Protein 2N2S (pdb70)

Organism: NCBI:txid1156992

Nearest PDB structures (foldseek):
  2n2s-assembly1_A  TM=9.057E-01  e=8.015E-04  Euplotes petzi
  2n2s-assembly1_A  TM=9.224E-01  e=5.323E-04  Euplotes petzi
  2n2s-assembly1_A  TM=9.397E-01  e=3.648E-04  Euplotes petzi
  2n2s-assembly1_A  TM=9.374E-01  e=8.082E-04  Euplotes petzi
  2n2s-assembly1_A  TM=9.037E-01  e=4.578E-04  Euplotes petzi

Sequence (32 aa):
SCGSECAPEPDCWGCCLVQCAPSICAGWCGGSSCGSECAPEPDCWGCCLVQCAPSICAGWCGGSSCGSECAPEPDCWGCCLVQCAPSICAGWCGGSSCGSECAPEPDCWGCCLVQCAPSICAGWCGGSSCGSECAPEPDCWGCCLVQCAPSICAGWCGGSSCGSECAPEPDCWGCCLVQCAPSICAGWCGGSSCGSECAPEPDCWGCCLVQCAPSICAGWCGGSSCGSECAPEPDCWGCCLVQCAPSICAGWCGGSSCGSECAPEPDCWGCCLVQCAPSICAGWCGGSSCGSECAPEPDCWGCCLVQCAPSICAGWCGGSSCGSECAPEPDCWGCCLVQCAPSICAGWCGGSSCGSECAPEPDCWGCCLVQCAPSICAGWCGGSSCGSECAPEPDCWGCCLVQCAPSICAGWCGGSSCGSECAPEPDCWGCCLVQCAPSICAGWCGGSSCGSECAPEPDCWGCCLVQCAPSICAGWCGGSSCGSECAPEPDCWGCCLVQCAPSICAGWCGGSSCGSECAPEPDCWGCCLVQCAPSICAGWCGGSSCGSECAPEPDCWGCCLVQCAPSICAGWCGGSSCGSECAPEPDCWGCCLVQCAPSICAGWCGGSSCGSECAPEPDCWGCCLVQCAPSICAGWCGGS

Secondary structure (DSSP, 8-state):
---STT-SSTTTHHHHTTTS-HHHHHHHHT--

Radius of gyration: 7.61 Å; Cα contacts (8 Å, |Δi|>4): 38; chains: 1; bounding box: 14×16×17 Å

Foldseek 3Di:
DDDQPLQPDLQSCVVAVVPHDVVVSCVRNPVD

Structure (mmCIF, N/CA/C/O backbone):
data_2N2S
#
_entry.id   2N2S
#
loop_
_atom_site.group_PDB
_atom_site.id
_atom_site.type_symbol
_atom_site.label_atom_id
_atom_site.label_alt_id
_atom_site.label_comp_id
_atom_site.label_asym_id
_atom_site.label_entity_id
_atom_site.label_seq_id
_atom_site.pdbx_PDB_ins_code
_atom_site.Cartn_x
_atom_site.Cartn_y
_atom_site.Cartn_z
_atom_site.occupancy
_atom_site.B_iso_or_equiv
_atom_site.auth_seq_id
_atom_site.auth_comp_id
_atom_site.auth_asym_id
_atom_site.auth_atom_id
_atom_site.pdbx_PDB_model_num
ATOM 1 N N . SER A 1 1 ? -3.689 -3.981 6.672 1.00 11.35 1 SER A N 1
ATOM 2 C CA . SER A 1 1 ? -4.978 -3.334 6.946 1.00 74.02 1 SER A CA 1
ATOM 3 C C . SER A 1 1 ? -4.852 -1.827 6.692 1.00 52.25 1 SER A C 1
ATOM 4 O O . SER A 1 1 ? -4.442 -1.068 7.582 1.00 44.33 1 SER A O 1
ATOM 14 N N . CYS A 1 2 ? -5.149 -1.412 5.448 1.00 10.13 2 CYS A N 1
ATOM 15 C CA . CYS A 1 2 ? -5.085 -0.008 5.023 1.00 13.24 2 CYS A CA 1
ATOM 16 C C . CYS A 1 2 ? -6.156 0.269 3.957 1.00 62.01 2 CYS A C 1
ATOM 17 O O . CYS A 1 2 ? -6.772 -0.663 3.417 1.00 34.35 2 CYS A O 1
ATOM 24 N N . GLY A 1 3 ? -6.325 1.560 3.638 1.00 3.24 3 GLY A N 1
ATOM 25 C CA . GLY A 1 3 ? -7.428 2.042 2.811 1.00 5.31 3 GLY A CA 1
ATOM 26 C C . GLY A 1 3 ? -7.269 1.787 1.322 1.00 3.50 3 GLY A C 1
ATOM 27 O O . GLY A 1 3 ? -8.196 2.083 0.570 1.00 74.12 3 GLY A O 1
ATOM 31 N N . SER A 1 4 ? -6.082 1.280 0.896 1.00 61.42 4 SER A N 1
ATOM 32 C CA . SER A 1 4 ? -5.740 1.024 -0.522 1.00 14.22 4 SER A CA 1
ATOM 33 C C . SER A 1 4 ? -5.642 2.346 -1.310 1.00 71.12 4 SER A C 1
ATOM 34 O O . SER A 1 4 ? -5.560 2.350 -2.546 1.00 13.03 4 SER A O 1
ATOM 42 N N . GLU A 1 5 ? -5.591 3.464 -0.560 1.00 45.52 5 GLU A N 1
ATOM 43 C CA . GLU A 1 5 ? -5.662 4.826 -1.103 1.00 32.14 5 GLU A CA 1
ATOM 44 C C . GLU A 1 5 ? -4.244 5.376 -1.332 1.00 34.22 5 GLU A C 1
ATOM 45 O O . GLU A 1 5 ? -4.045 6.259 -2.165 1.00 22.21 5 GLU A O 1
ATOM 57 N N . CYS A 1 6 ? -3.255 4.840 -0.586 1.00 14.00 6 CYS A N 1
ATOM 58 C CA . CYS A 1 6 ? -1.829 5.101 -0.809 1.00 4.23 6 CYS A CA 1
ATOM 59 C C . CYS A 1 6 ? -1.191 3.966 -1.635 1.00 21.42 6 CYS A C 1
ATOM 60 O O . CYS A 1 6 ? -0.067 3.536 -1.378 1.00 21.13 6 CYS A O 1
ATOM 67 N N . ALA A 1 7 ? -1.959 3.500 -2.625 1.00 2.33 7 ALA A N 1
ATOM 68 C CA . ALA A 1 7 ? -1.498 2.597 -3.693 1.00 52.33 7 ALA A CA 1
ATOM 69 C C . ALA A 1 7 ? -1.150 3.293 -5.068 1.00 71.11 7 ALA A C 1
ATOM 70 O O . ALA A 1 7 ? -0.465 2.642 -5.863 1.00 41.42 7 ALA A O 1
ATOM 77 N N . PRO A 1 8 ? -1.564 4.595 -5.398 1.00 50.22 8 PRO A N 1
ATOM 78 C CA . PRO A 1 8 ? -1.495 5.133 -6.794 1.00 31.22 8 PRO A CA 1
ATOM 79 C C . PRO A 1 8 ? -0.065 5.361 -7.274 1.00 5.03 8 PRO A C 1
ATOM 80 O O . PRO A 1 8 ? 0.256 5.127 -8.443 1.00 35.24 8 PRO A O 1
ATOM 91 N N . GLU A 1 9 ? 0.756 5.845 -6.344 1.00 52.02 9 GLU A N 1
ATOM 92 C CA . GLU A 1 9 ? 2.058 6.403 -6.629 1.00 2.32 9 GLU A CA 1
ATOM 93 C C . GLU A 1 9 ? 3.052 5.342 -7.131 1.00 73.42 9 GLU A C 1
ATOM 94 O O . GLU A 1 9 ? 2.933 4.163 -6.762 1.00 65.24 9 GLU A O 1
ATOM 106 N N . PRO A 1 10 ? 4.053 5.749 -7.986 1.00 54.44 10 PRO A N 1
ATOM 107 C CA . PRO A 1 10 ? 5.199 4.883 -8.336 1.00 21.43 10 PRO A CA 1
ATOM 108 C C . PRO A 1 10 ? 6.015 4.522 -7.076 1.00 40.21 10 PRO A C 1
ATOM 109 O O . PRO A 1 10 ? 6.636 3.457 -6.998 1.00 22.12 10 PRO A O 1
ATOM 120 N N . ASP A 1 11 ? 5.998 5.442 -6.096 1.00 12.21 11 ASP A N 1
ATOM 121 C CA . ASP A 1 11 ? 6.523 5.223 -4.748 1.00 43.22 11 ASP A CA 1
ATOM 122 C C . ASP A 1 11 ? 5.357 5.399 -3.754 1.00 43.12 11 ASP A C 1
ATOM 123 O O . ASP A 1 11 ? 5.160 6.473 -3.167 1.00 74.41 11 ASP A O 1
ATOM 132 N N . CYS A 1 12 ? 4.521 4.348 -3.665 1.00 21.40 12 CYS A N 1
ATOM 133 C CA . CYS A 1 12 ? 3.395 4.264 -2.708 1.00 31.54 12 CYS A CA 1
ATOM 134 C C . CYS A 1 12 ? 3.899 4.350 -1.256 1.00 42.30 12 CYS A C 1
ATOM 135 O O . CYS A 1 12 ? 3.156 4.771 -0.364 1.00 1.01 12 CYS A O 1
ATOM 142 N N . TRP A 1 13 ? 5.172 3.903 -1.049 1.00 62.22 13 TRP A N 1
ATOM 143 C CA . TRP A 1 13 ? 5.917 4.005 0.215 1.00 42.51 13 TRP A CA 1
ATOM 144 C C . TRP A 1 13 ? 5.786 5.411 0.840 1.00 63.21 13 TRP A C 1
ATOM 145 O O . TRP A 1 13 ? 5.616 5.559 2.054 1.00 11.24 13 TRP A O 1
ATOM 166 N N . GLY A 1 14 ? 5.797 6.423 -0.044 1.00 41.34 14 GLY A N 1
ATOM 167 C CA . GLY A 1 14 ? 5.764 7.845 0.343 1.00 64.11 14 GLY A CA 1
ATOM 168 C C . GLY A 1 14 ? 4.345 8.367 0.527 1.00 74.50 14 GLY A C 1
ATOM 169 O O . GLY A 1 14 ? 4.005 9.464 0.077 1.00 25.52 14 GLY A O 1
ATOM 173 N N . CYS A 1 15 ? 3.530 7.550 1.196 1.00 51.42 15 CYS A N 1
ATOM 174 C CA . CYS A 1 15 ? 2.112 7.798 1.441 1.00 61.24 15 CYS A CA 1
ATOM 175 C C . CYS A 1 15 ? 1.626 6.805 2.494 1.00 22.24 15 CYS A C 1
ATOM 176 O O . CYS A 1 15 ? 0.928 7.145 3.438 1.00 34.13 15 CYS A O 1
ATOM 183 N N . CYS A 1 16 ? 2.023 5.553 2.272 1.00 24.21 16 CYS A N 1
ATOM 184 C CA . CYS A 1 16 ? 1.591 4.381 3.035 1.00 35.13 16 CYS A CA 1
ATOM 185 C C . CYS A 1 16 ? 2.340 4.254 4.368 1.00 71.21 16 CYS A C 1
ATOM 186 O O . CYS A 1 16 ? 1.722 4.004 5.394 1.00 51.22 16 CYS A O 1
ATOM 193 N N . LEU A 1 17 ? 3.661 4.485 4.345 1.00 44.41 17 LEU A N 1
ATOM 194 C CA . LEU A 1 17 ? 4.545 4.311 5.540 1.00 35.40 17 LEU A CA 1
ATOM 195 C C . LEU A 1 17 ? 4.225 5.253 6.736 1.00 24.44 17 LEU A C 1
ATOM 196 O O . LEU A 1 17 ? 4.774 5.049 7.825 1.00 61.41 17 LEU A O 1
ATOM 212 N N . VAL A 1 18 ? 3.347 6.261 6.555 1.00 30.10 18 VAL A N 1
ATOM 213 C CA . VAL A 1 18 ? 2.961 7.188 7.660 1.00 64.33 18 VAL A CA 1
ATOM 214 C C . VAL A 1 18 ? 1.841 6.563 8.531 1.00 53.32 18 VAL A C 1
ATOM 215 O O . VAL A 1 18 ? 1.655 6.926 9.698 1.00 63.40 18 VAL A O 1
ATOM 228 N N . GLN A 1 19 ? 1.141 5.573 7.960 1.00 51.45 19 GLN A N 1
ATOM 229 C CA . GLN A 1 19 ? -0.101 5.005 8.525 1.00 43.04 19 GLN A CA 1
ATOM 230 C C . GLN A 1 19 ? -0.139 3.467 8.386 1.00 32.12 19 GLN A C 1
ATOM 231 O O . GLN A 1 19 ? -1.090 2.826 8.836 1.00 43.14 19 GLN A O 1
ATOM 245 N N . CYS A 1 20 ? 0.904 2.888 7.764 1.00 4.22 20 CYS A N 1
ATOM 246 C CA . CYS A 1 20 ? 0.987 1.444 7.484 1.00 31.34 20 CYS A CA 1
ATOM 247 C C . CYS A 1 20 ? 2.443 0.966 7.578 1.00 11.01 20 CYS A C 1
ATOM 248 O O . CYS A 1 20 ? 3.378 1.776 7.577 1.00 43.23 20 CYS A O 1
ATOM 255 N N . ALA A 1 21 ? 2.606 -0.363 7.612 1.00 24.01 21 ALA A N 1
ATOM 256 C CA . ALA A 1 21 ? 3.921 -1.030 7.687 1.00 13.53 21 ALA A CA 1
ATOM 257 C C . ALA A 1 21 ? 4.495 -1.257 6.265 1.00 50.02 21 ALA A C 1
ATOM 258 O O . ALA A 1 21 ? 3.723 -1.278 5.295 1.00 41.53 21 ALA A O 1
ATOM 265 N N . PRO A 1 22 ? 5.861 -1.381 6.109 1.00 74.03 22 PRO A N 1
ATOM 266 C CA . PRO A 1 22 ? 6.511 -1.845 4.852 1.00 22.14 22 PRO A CA 1
ATOM 267 C C . PRO A 1 22 ? 5.861 -3.088 4.213 1.00 2.31 22 PRO A C 1
ATOM 268 O O . PRO A 1 22 ? 5.904 -3.221 3.003 1.00 5.23 22 PRO A O 1
ATOM 279 N N . SER A 1 23 ? 5.278 -3.987 5.033 1.00 73.01 23 SER A N 1
ATOM 280 C CA . SER A 1 23 ? 4.534 -5.172 4.538 1.00 34.23 23 SER A CA 1
ATOM 281 C C . SER A 1 23 ? 3.351 -4.761 3.632 1.00 30.43 23 SER A C 1
ATOM 282 O O . SER A 1 23 ? 3.109 -5.382 2.585 1.00 61.53 23 SER A O 1
ATOM 290 N N . ILE A 1 24 ? 2.641 -3.692 4.048 1.00 2.44 24 ILE A N 1
ATOM 291 C CA . ILE A 1 24 ? 1.464 -3.172 3.338 1.00 25.12 24 ILE A CA 1
ATOM 292 C C . ILE A 1 24 ? 1.897 -2.454 2.049 1.00 62.03 24 ILE A C 1
ATOM 293 O O . ILE A 1 24 ? 1.389 -2.741 0.962 1.00 14.12 24 ILE A O 1
ATOM 309 N N . CYS A 1 25 ? 2.858 -1.526 2.209 1.00 5.11 25 CYS A N 1
ATOM 310 C CA . CYS A 1 25 ? 3.347 -0.653 1.126 1.00 34.34 25 CYS A CA 1
ATOM 311 C C . CYS A 1 25 ? 4.058 -1.466 0.029 1.00 14.52 25 CYS A C 1
ATOM 312 O O . CYS A 1 25 ? 4.016 -1.102 -1.146 1.00 5.14 25 CYS A O 1
ATOM 319 N N . ALA A 1 26 ? 4.708 -2.575 0.444 1.00 55.14 26 ALA A N 1
ATOM 320 C CA . ALA A 1 26 ? 5.322 -3.552 -0.480 1.00 51.31 26 ALA A CA 1
ATOM 321 C C . ALA A 1 26 ? 4.275 -4.176 -1.419 1.00 1.24 26 ALA A C 1
ATOM 322 O O . ALA A 1 26 ? 4.600 -4.558 -2.541 1.00 31.23 26 ALA A O 1
ATOM 329 N N . GLY A 1 27 ? 3.017 -4.251 -0.938 1.00 53.35 27 GLY A N 1
ATOM 330 C CA . GLY A 1 27 ? 1.925 -4.877 -1.679 1.00 4.04 27 GLY A CA 1
ATOM 331 C C . GLY A 1 27 ? 1.252 -3.910 -2.640 1.00 22.34 27 GLY A C 1
ATOM 332 O O . GLY A 1 27 ? 0.632 -4.335 -3.623 1.00 32.23 27 GLY A O 1
ATOM 336 N N . TRP A 1 28 ? 1.387 -2.603 -2.363 1.00 23.04 28 TRP A N 1
ATOM 337 C CA . TRP A 1 28 ? 0.747 -1.539 -3.157 1.00 61.34 28 TRP A CA 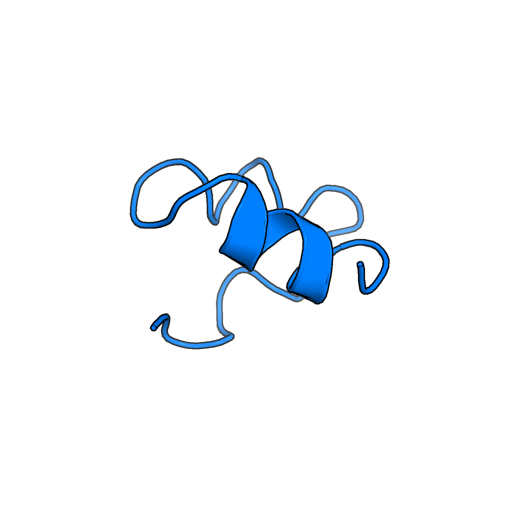1
ATOM 338 C C . TRP A 1 28 ? 1.672 -1.003 -4.257 1.00 62.15 28 TRP A C 1
ATOM 339 O O . TRP A 1 28 ? 1.202 -0.674 -5.354 1.00 5.21 28 TRP A O 1
ATOM 360 N N . CYS A 1 29 ? 2.978 -0.910 -3.959 1.00 3.21 29 CYS A N 1
ATOM 361 C CA . CYS A 1 29 ? 3.983 -0.477 -4.949 1.00 63.32 29 CYS A CA 1
ATOM 362 C C . CYS A 1 29 ? 4.204 -1.577 -6.014 1.00 20.20 29 CYS A C 1
ATOM 363 O O . CYS A 1 29 ? 3.729 -1.450 -7.150 1.00 31.14 29 CYS A O 1
ATOM 370 N N . GLY A 1 30 ? 4.889 -2.669 -5.629 1.00 72.14 30 GLY A N 1
ATOM 371 C CA . GLY A 1 30 ? 5.200 -3.765 -6.559 1.00 14.42 30 GLY A CA 1
ATOM 372 C C . GLY A 1 30 ? 4.202 -4.908 -6.466 1.00 61.44 30 GLY A C 1
ATOM 373 O O . GLY A 1 30 ? 3.622 -5.334 -7.475 1.00 35.30 30 GLY A O 1
ATOM 377 N N . GLY A 1 31 ? 4.001 -5.394 -5.233 1.00 51.14 31 GLY A N 1
ATOM 378 C CA . GLY A 1 31 ? 3.128 -6.535 -4.947 1.00 74.43 31 GLY A CA 1
ATOM 379 C C . GLY A 1 31 ? 3.935 -7.696 -4.396 1.00 13.11 31 GLY A C 1
ATOM 380 O O . GLY A 1 31 ? 4.168 -8.678 -5.107 1.00 10.42 31 GLY A O 1
ATOM 384 N N . SER A 1 32 ? 4.377 -7.551 -3.124 1.00 25.32 32 SER A N 1
ATOM 385 C CA . SER A 1 32 ? 5.250 -8.520 -2.430 1.00 33.54 32 SER A CA 1
ATOM 386 C C . SER A 1 32 ? 6.642 -8.568 -3.125 1.00 4.11 32 SER A C 1
ATOM 387 O O . SER A 1 32 ? 7.425 -7.619 -2.941 1.00 40.21 32 SER A O 1
ATOM 396 N N . SER A 1 1 ? -6.153 -2.819 8.873 1.00 2.00 1 SER A N 2
ATOM 397 C CA . SER A 1 1 ? -5.415 -2.778 7.592 1.00 34.22 1 SER A CA 2
ATOM 398 C C . SER A 1 1 ? -4.960 -1.338 7.282 1.00 23.41 1 SER A C 2
ATOM 399 O O . SER A 1 1 ? -5.118 -0.432 8.116 1.00 0.21 1 SER A O 2
ATOM 409 N N . CYS A 1 2 ? -4.363 -1.136 6.093 1.00 1.22 2 CYS A N 2
ATOM 410 C CA . CYS A 1 2 ? -4.039 0.212 5.586 1.00 55.22 2 CYS A CA 2
ATOM 411 C C . CYS A 1 2 ? -5.303 0.848 4.985 1.00 65.15 2 CYS A C 2
ATOM 412 O O . CYS A 1 2 ? -6.358 0.193 4.898 1.00 12.41 2 CYS A O 2
ATOM 419 N N . GLY A 1 3 ? -5.181 2.110 4.541 1.00 24.21 3 GLY A N 2
ATOM 420 C CA . GLY A 1 3 ? -6.271 2.802 3.872 1.00 64.35 3 GLY A CA 2
ATOM 421 C C . GLY A 1 3 ? -6.517 2.237 2.486 1.00 33.20 3 GLY A C 2
ATOM 422 O O . GLY A 1 3 ? -7.616 2.388 1.940 1.00 23.42 3 GLY A O 2
ATOM 426 N N . SER A 1 4 ? -5.443 1.625 1.897 1.00 20.32 4 SER A N 2
ATOM 427 C CA . SER A 1 4 ? -5.470 0.981 0.563 1.00 15.21 4 SER A CA 2
ATOM 428 C C . SER A 1 4 ? -5.693 2.006 -0.573 1.00 13.44 4 SER A C 2
ATOM 429 O O . SER A 1 4 ? -5.792 1.636 -1.751 1.00 1.54 4 SER A O 2
ATOM 437 N N . GLU A 1 5 ? -5.718 3.300 -0.203 1.00 45.15 5 GLU A N 2
ATOM 438 C CA . GLU A 1 5 ? -5.922 4.421 -1.137 1.00 72.23 5 GLU A CA 2
ATOM 439 C C . GLU A 1 5 ? -4.559 5.088 -1.417 1.00 13.00 5 GLU A C 2
ATOM 440 O O . GLU A 1 5 ? -4.402 5.852 -2.372 1.00 2.00 5 GLU A O 2
ATOM 452 N N . CYS A 1 6 ? -3.574 4.773 -0.552 1.00 43.25 6 CYS A N 2
ATOM 453 C CA . CYS A 1 6 ? -2.169 5.117 -0.738 1.00 43.12 6 CYS A CA 2
ATOM 454 C C . CYS A 1 6 ? -1.412 3.970 -1.431 1.00 64.53 6 CYS A C 2
ATOM 455 O O . CYS A 1 6 ? -0.294 3.601 -1.043 1.00 14.25 6 CYS A O 2
ATOM 462 N N . ALA A 1 7 ? -2.050 3.427 -2.470 1.00 13.52 7 ALA A N 2
ATOM 463 C CA . ALA A 1 7 ? -1.465 2.415 -3.366 1.00 21.31 7 ALA A CA 2
ATOM 464 C C . ALA A 1 7 ? -1.304 2.839 -4.880 1.00 11.10 7 ALA A C 2
ATOM 465 O O . ALA A 1 7 ? -0.907 1.961 -5.661 1.00 20.43 7 ALA A O 2
ATOM 472 N N . PRO A 1 8 ? -1.585 4.133 -5.359 1.00 0.11 8 PRO A N 2
ATOM 473 C CA . PRO A 1 8 ? -1.554 4.461 -6.822 1.00 65.43 8 PRO A CA 2
ATOM 474 C C . PRO A 1 8 ? -0.192 4.199 -7.460 1.00 40.12 8 PRO A C 2
ATOM 475 O O . PRO A 1 8 ? -0.073 3.473 -8.452 1.00 31.33 8 PRO A O 2
ATOM 486 N N . GLU A 1 9 ? 0.830 4.805 -6.848 1.00 75.24 9 GLU A N 2
ATOM 487 C CA . GLU A 1 9 ? 2.171 4.841 -7.379 1.00 20.30 9 GLU A CA 2
ATOM 488 C C . GLU A 1 9 ? 2.963 3.581 -6.990 1.00 23.14 9 GLU A C 2
ATOM 489 O O . GLU A 1 9 ? 2.658 2.945 -5.973 1.00 43.52 9 GLU A O 2
ATOM 501 N N . PRO A 1 10 ? 4.017 3.212 -7.790 1.00 71.32 10 PRO A N 2
ATOM 502 C CA . PRO A 1 10 ? 5.050 2.225 -7.358 1.00 52.13 10 PRO A CA 2
ATOM 503 C C . PRO A 1 10 ? 5.908 2.774 -6.191 1.00 54.12 10 PRO A C 2
ATOM 504 O O . PRO A 1 10 ? 6.645 2.032 -5.533 1.00 41.11 10 PRO A O 2
ATOM 515 N N . ASP A 1 11 ? 5.814 4.099 -5.977 1.00 55.14 11 ASP A N 2
ATOM 516 C CA . ASP A 1 11 ? 6.377 4.806 -4.819 1.00 52.44 11 ASP A CA 2
ATOM 517 C C . ASP A 1 11 ? 5.207 5.238 -3.894 1.00 72.53 11 ASP A C 2
ATOM 518 O O . ASP A 1 11 ? 4.995 6.417 -3.580 1.00 32.35 11 ASP A O 2
ATOM 527 N N . CYS A 1 12 ? 4.423 4.229 -3.491 1.00 60.44 12 CYS A N 2
ATOM 528 C CA . CYS A 1 12 ? 3.303 4.367 -2.532 1.00 65.34 12 CYS A CA 2
ATOM 529 C C . CYS A 1 12 ? 3.800 4.704 -1.116 1.00 62.32 12 CYS A C 2
ATOM 530 O O . CYS A 1 12 ? 3.011 5.126 -0.262 1.00 72.14 12 CYS A O 2
ATOM 537 N N . TRP A 1 13 ? 5.116 4.483 -0.894 1.00 60.44 13 TRP A N 2
ATOM 538 C CA . TRP A 1 13 ? 5.833 4.739 0.357 1.00 73.12 13 TRP A CA 2
ATOM 539 C C . TRP A 1 13 ? 5.523 6.132 0.938 1.00 51.41 13 TRP A C 2
ATOM 540 O O . TRP A 1 13 ? 5.374 6.303 2.149 1.00 32.52 13 TRP A O 2
ATOM 561 N N . GLY A 1 14 ? 5.362 7.103 0.030 1.00 2.23 14 GLY A N 2
ATOM 562 C CA . GLY A 1 14 ? 5.153 8.511 0.397 1.00 65.21 14 GLY A CA 2
ATOM 563 C C . GLY A 1 14 ? 3.680 8.866 0.562 1.00 42.11 14 GLY A C 2
ATOM 564 O O . GLY A 1 14 ? 3.259 9.984 0.237 1.00 0.01 14 GLY A O 2
ATOM 568 N N . CYS A 1 15 ? 2.900 7.903 1.077 1.00 2.42 15 CYS A N 2
ATOM 569 C CA . CYS A 1 15 ? 1.462 8.055 1.334 1.00 21.30 15 CYS A CA 2
ATOM 570 C C . CYS A 1 15 ? 1.047 7.076 2.443 1.00 3.04 15 CYS A C 2
ATOM 571 O O . CYS A 1 15 ? 0.321 7.410 3.381 1.00 32.30 15 CYS A O 2
ATOM 578 N N . CYS A 1 16 ? 1.522 5.846 2.265 1.00 1.20 16 CYS A N 2
ATOM 579 C CA . CYS A 1 16 ? 1.148 4.673 3.056 1.00 25.22 16 CYS A CA 2
ATOM 580 C C . CYS A 1 16 ? 1.907 4.626 4.388 1.00 73.44 16 CYS A C 2
ATOM 581 O O . CYS A 1 16 ? 1.293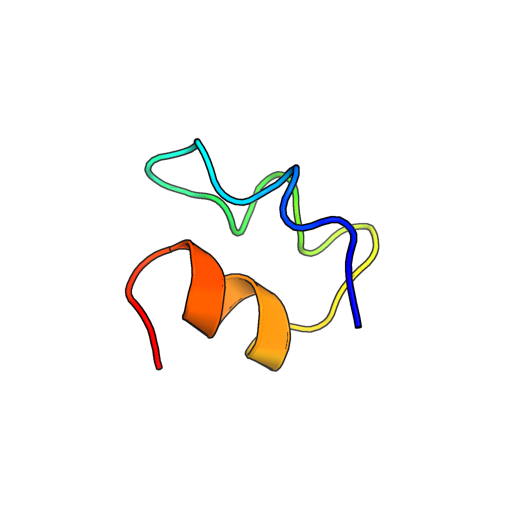 4.419 5.424 1.00 41.04 16 CYS A O 2
ATOM 588 N N . LEU A 1 17 ? 3.226 4.897 4.359 1.00 44.12 17 LEU A N 2
ATOM 589 C CA . LEU A 1 17 ? 4.120 4.718 5.550 1.00 13.42 17 LEU A CA 2
ATOM 590 C C . LEU A 1 17 ? 3.766 5.611 6.764 1.00 1.35 17 LEU A C 2
ATOM 591 O O . LEU A 1 17 ? 4.191 5.310 7.887 1.00 14.44 17 LEU A O 2
ATOM 607 N N . VAL A 1 18 ? 2.994 6.691 6.546 1.00 71.44 18 VAL A N 2
ATOM 608 C CA . VAL A 1 18 ? 2.655 7.670 7.615 1.00 61.12 18 VAL A CA 2
ATOM 609 C C . VAL A 1 18 ? 1.734 7.042 8.695 1.00 35.10 18 VAL A C 2
ATOM 610 O O . VAL A 1 18 ? 1.680 7.510 9.833 1.00 4.54 18 VAL A O 2
ATOM 623 N N . GLN A 1 19 ? 1.073 5.933 8.334 1.00 1.04 19 GLN A N 2
ATOM 624 C CA . GLN A 1 19 ? -0.021 5.331 9.117 1.00 53.43 19 GLN A CA 2
ATOM 625 C C . GLN A 1 19 ? 0.064 3.791 9.063 1.00 32.45 19 GLN A C 2
ATOM 626 O O . GLN A 1 19 ? -0.261 3.105 10.039 1.00 53.21 19 GLN A O 2
ATOM 640 N N . CYS A 1 20 ? 0.518 3.270 7.910 1.00 62.53 20 CYS A N 2
ATOM 641 C CA . CYS A 1 20 ? 0.694 1.828 7.654 1.00 12.04 20 CYS A CA 2
ATOM 642 C C . CYS A 1 20 ? 2.194 1.482 7.711 1.00 15.34 20 CYS A C 2
ATOM 643 O O . CYS A 1 20 ? 3.047 2.357 7.529 1.00 13.20 20 CYS A O 2
ATOM 650 N N . ALA A 1 21 ? 2.503 0.207 7.951 1.00 1.31 21 ALA A N 2
ATOM 651 C CA . ALA A 1 21 ? 3.892 -0.277 8.094 1.00 43.43 21 ALA A CA 2
ATOM 652 C C . ALA A 1 21 ? 4.527 -0.559 6.707 1.00 14.02 21 ALA A C 2
ATOM 653 O O . ALA A 1 21 ? 3.793 -0.709 5.731 1.00 2.34 21 ALA A O 2
ATOM 660 N N . PRO A 1 22 ? 5.904 -0.599 6.589 1.00 51.14 22 PRO A N 2
ATOM 661 C CA . PRO A 1 22 ? 6.606 -1.188 5.408 1.00 15.41 22 PRO A CA 2
ATOM 662 C C . PRO A 1 22 ? 6.086 -2.596 5.048 1.00 45.23 22 PRO A C 2
ATOM 663 O O . PRO A 1 22 ? 6.016 -2.949 3.875 1.00 0.32 22 PRO A O 2
ATOM 674 N N . SER A 1 23 ? 5.686 -3.359 6.090 1.00 73.55 23 SER A N 2
ATOM 675 C CA . SER A 1 23 ? 5.056 -4.690 5.966 1.00 24.25 23 SER A CA 2
ATOM 676 C C . SER A 1 23 ? 3.766 -4.656 5.102 1.00 0.53 23 SER A C 2
ATOM 677 O O . SER A 1 23 ? 3.342 -5.684 4.569 1.00 40.34 23 SER A O 2
ATOM 685 N N . ILE A 1 24 ? 3.140 -3.468 4.989 1.00 73.34 24 ILE A N 2
ATOM 686 C CA . ILE A 1 24 ? 1.922 -3.261 4.193 1.00 35.10 24 ILE A CA 2
ATOM 687 C C . ILE A 1 24 ? 2.265 -2.599 2.846 1.00 51.23 24 ILE A C 2
ATOM 688 O O . ILE A 1 24 ? 1.857 -3.081 1.782 1.00 44.13 24 ILE A O 2
ATOM 704 N N . CYS A 1 25 ? 3.016 -1.480 2.922 1.00 2.14 25 CYS A N 2
ATOM 705 C CA . CYS A 1 25 ? 3.323 -0.606 1.766 1.00 32.34 25 CYS A CA 2
ATOM 706 C C . CYS A 1 25 ? 4.184 -1.319 0.704 1.00 34.44 25 CYS A C 2
ATOM 707 O O . CYS A 1 25 ? 4.193 -0.916 -0.455 1.00 61.21 25 CYS A O 2
ATOM 714 N N . ALA A 1 26 ? 4.904 -2.379 1.124 1.00 21.12 26 ALA A N 2
ATOM 715 C CA . ALA A 1 26 ? 5.654 -3.269 0.216 1.00 41.14 26 ALA A CA 2
ATOM 716 C C . ALA A 1 26 ? 4.715 -3.952 -0.805 1.00 3.40 26 ALA A C 2
ATOM 717 O O . ALA A 1 26 ? 5.077 -4.126 -1.977 1.00 11.42 26 ALA A O 2
ATOM 724 N N . GLY A 1 27 ? 3.488 -4.281 -0.345 1.00 61.13 27 GLY A N 2
ATOM 725 C CA . GLY A 1 27 ? 2.496 -4.982 -1.165 1.00 5.03 27 GLY A CA 2
ATOM 726 C C . GLY A 1 27 ? 1.710 -4.041 -2.071 1.00 52.14 27 GLY A C 2
ATOM 727 O O . GLY A 1 27 ? 1.106 -4.483 -3.048 1.00 64.12 27 GLY A O 2
ATOM 731 N N . TRP A 1 28 ? 1.716 -2.736 -1.739 1.00 1.24 28 TRP A N 2
ATOM 732 C CA . TRP A 1 28 ? 1.034 -1.693 -2.542 1.00 2.02 28 TRP A CA 2
ATOM 733 C C . TRP A 1 28 ? 1.972 -1.131 -3.618 1.00 3.13 28 TRP A C 2
ATOM 734 O O . TRP A 1 28 ? 1.557 -0.871 -4.753 1.00 65.23 28 TRP A O 2
ATOM 755 N N . CYS A 1 29 ? 3.238 -0.939 -3.231 1.00 61.24 29 CYS A N 2
ATOM 756 C CA . CYS A 1 29 ? 4.286 -0.395 -4.108 1.00 53.43 29 CYS A CA 2
ATOM 757 C C . CYS A 1 29 ? 4.750 -1.437 -5.135 1.00 53.04 29 CYS A C 2
ATOM 758 O O . CYS A 1 29 ? 4.625 -1.228 -6.346 1.00 34.35 29 CYS A O 2
ATOM 765 N N . GLY A 1 30 ? 5.286 -2.568 -4.630 1.00 1.53 30 GLY A N 2
ATOM 766 C CA . GLY A 1 30 ? 5.905 -3.595 -5.476 1.00 14.03 30 GLY A CA 2
ATOM 767 C C . GLY A 1 30 ? 5.269 -4.961 -5.293 1.00 35.52 30 GLY A C 2
ATOM 768 O O . GLY A 1 30 ? 5.971 -5.974 -5.216 1.00 35.44 30 GLY A O 2
ATOM 772 N N . GLY A 1 31 ? 3.930 -4.986 -5.229 1.00 11.02 31 GLY A N 2
ATOM 773 C CA . GLY A 1 31 ? 3.172 -6.231 -5.036 1.00 71.13 31 GLY A CA 2
ATOM 774 C C . GLY A 1 31 ? 1.850 -6.221 -5.775 1.00 32.33 31 GLY A C 2
ATOM 775 O O . GLY A 1 31 ? 1.306 -5.150 -6.077 1.00 52.31 31 GLY A O 2
ATOM 779 N N . SER A 1 32 ? 1.335 -7.422 -6.065 1.00 62.25 32 SER A N 2
ATOM 780 C CA . SER A 1 32 ? 0.051 -7.605 -6.753 1.00 33.24 32 SER A CA 2
ATOM 781 C C . SER A 1 32 ? -1.099 -7.630 -5.716 1.00 3.41 32 SER A C 2
ATOM 782 O O . SER A 1 32 ? -1.891 -6.666 -5.666 1.00 33.34 32 SER A O 2
ATOM 791 N N . SER A 1 1 ? -4.905 -3.314 9.275 1.00 44.42 1 SER A N 3
ATOM 792 C CA . SER A 1 1 ? -4.796 -3.544 7.817 1.00 52.21 1 SER A CA 3
ATOM 793 C C . SER A 1 1 ? -5.477 -2.403 7.045 1.00 61.50 1 SER A C 3
ATOM 794 O O . SER A 1 1 ? -6.469 -1.833 7.518 1.00 22.13 1 SER A O 3
ATOM 804 N N . CYS A 1 2 ? -4.936 -2.078 5.855 1.00 64.23 2 CYS A N 3
ATOM 805 C CA . CYS A 1 2 ? -5.550 -1.109 4.932 1.00 21.54 2 CYS A CA 3
ATOM 806 C C . CYS A 1 2 ? -6.725 -1.769 4.172 1.00 41.05 2 CYS A C 3
ATOM 807 O O . CYS A 1 2 ? -7.077 -2.936 4.423 1.00 71.31 2 CYS A O 3
ATOM 814 N N . GLY A 1 3 ? -7.325 -1.011 3.250 1.00 1.44 3 GLY A N 3
ATOM 815 C CA . GLY A 1 3 ? -8.409 -1.501 2.402 1.00 62.53 3 GLY A CA 3
ATOM 816 C C . GLY A 1 3 ? -7.919 -1.935 1.028 1.00 74.22 3 GLY A C 3
ATOM 817 O O . GLY A 1 3 ? -8.045 -3.108 0.650 1.00 22.11 3 GLY A O 3
ATOM 821 N N . SER A 1 4 ? -7.265 -0.975 0.349 1.00 21.34 4 SER A N 3
ATOM 822 C CA . SER A 1 4 ? -7.050 -0.925 -1.127 1.00 72.14 4 SER A CA 3
ATOM 823 C C . SER A 1 4 ? -6.975 0.543 -1.566 1.00 63.32 4 SER A C 3
ATOM 824 O O . SER A 1 4 ? -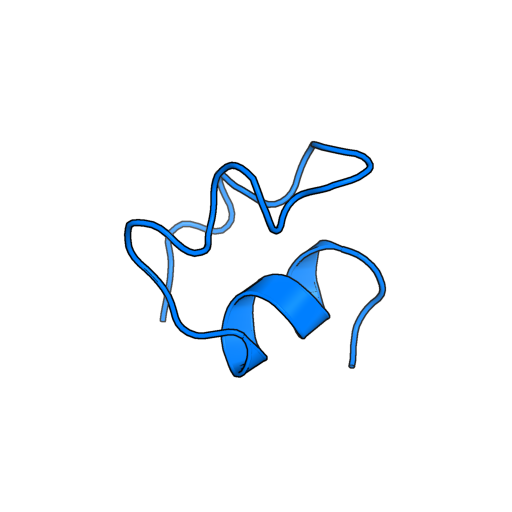6.674 0.849 -2.726 1.00 52.12 4 SER A O 3
ATOM 832 N N . GLU A 1 5 ? -7.254 1.447 -0.614 1.00 41.10 5 GLU A N 3
ATOM 833 C CA . GLU A 1 5 ? -7.289 2.898 -0.848 1.00 71.54 5 GLU A CA 3
ATOM 834 C C . GLU A 1 5 ? -5.865 3.456 -1.018 1.00 51.11 5 GLU A C 3
ATOM 835 O O . GLU A 1 5 ? -5.665 4.489 -1.662 1.00 63.30 5 GLU A O 3
ATOM 847 N N . CYS A 1 6 ? -4.889 2.748 -0.425 1.00 12.43 6 CYS A N 3
ATOM 848 C CA . CYS A 1 6 ? -3.466 3.016 -0.578 1.00 55.14 6 CYS A CA 3
ATOM 849 C C . CYS A 1 6 ? -2.860 2.034 -1.583 1.00 73.22 6 CYS A C 3
ATOM 850 O O . CYS A 1 6 ? -1.882 1.332 -1.308 1.00 42.24 6 CYS A O 3
ATOM 857 N N . ALA A 1 7 ? -3.498 2.001 -2.751 1.00 72.11 7 ALA A N 3
ATOM 858 C CA . ALA A 1 7 ? -2.999 1.327 -3.954 1.00 1.51 7 ALA A CA 3
ATOM 859 C C . ALA A 1 7 ? -3.093 2.179 -5.276 1.00 52.20 7 ALA A C 3
ATOM 860 O O . ALA A 1 7 ? -2.939 1.580 -6.344 1.00 12.14 7 ALA A O 3
ATOM 867 N N . PRO A 1 8 ? -3.314 3.569 -5.284 1.00 12.55 8 PRO A N 3
ATOM 868 C CA . PRO A 1 8 ? -3.344 4.350 -6.551 1.00 14.23 8 PRO A CA 3
ATOM 869 C C . PRO A 1 8 ? -2.004 4.294 -7.275 1.00 64.52 8 PRO A C 3
ATOM 870 O O . PRO A 1 8 ? -1.917 3.966 -8.462 1.00 34.42 8 PRO A O 3
ATOM 881 N N . GLU A 1 9 ? -0.966 4.613 -6.506 1.00 23.52 9 GLU A N 3
ATOM 882 C CA . GLU A 1 9 ? 0.377 4.782 -6.993 1.00 44.35 9 GLU A CA 3
ATOM 883 C C . GLU A 1 9 ? 1.104 3.427 -7.073 1.00 13.53 9 GLU A C 3
ATOM 884 O O . GLU A 1 9 ? 0.700 2.465 -6.393 1.00 72.44 9 GLU A O 3
ATOM 896 N N . PRO A 1 10 ? 2.200 3.338 -7.891 1.00 73.32 10 PRO A N 3
ATOM 897 C CA . PRO A 1 10 ? 3.181 2.227 -7.792 1.00 75.40 10 PRO A CA 3
ATOM 898 C C . PRO A 1 10 ? 4.010 2.341 -6.490 1.00 24.52 10 PRO A C 3
ATOM 899 O O . PRO A 1 10 ? 4.536 1.352 -5.974 1.00 21.40 10 PRO A O 3
ATOM 910 N N . ASP A 1 11 ? 4.088 3.579 -5.975 1.00 34.12 11 ASP A N 3
ATOM 911 C CA . ASP A 1 11 ? 4.820 3.937 -4.758 1.00 10.12 11 ASP A CA 3
ATOM 912 C C . ASP A 1 11 ? 3.813 4.158 -3.608 1.00 31.11 11 ASP A C 3
ATOM 913 O O . ASP A 1 11 ? 3.881 5.143 -2.859 1.00 2.31 11 ASP A O 3
ATOM 922 N N . CYS A 1 12 ? 2.901 3.183 -3.460 1.00 14.01 12 CYS A N 3
ATOM 923 C CA . CYS A 1 12 ? 1.813 3.184 -2.452 1.00 1.42 12 CYS A CA 3
ATOM 924 C C . CYS A 1 12 ? 2.314 3.216 -0.996 1.00 64.44 12 CYS A C 3
ATOM 925 O O . CYS A 1 12 ? 1.513 3.440 -0.081 1.00 33.53 12 CYS A O 3
ATOM 932 N N . TRP A 1 13 ? 3.621 2.935 -0.803 1.00 51.43 13 TRP A N 3
ATOM 933 C CA . TRP A 1 13 ? 4.298 2.894 0.496 1.00 25.14 13 TRP A CA 3
ATOM 934 C C . TRP A 1 13 ? 3.964 4.125 1.371 1.00 14.05 13 TRP A C 3
ATOM 935 O O . TRP A 1 13 ? 3.696 4.005 2.567 1.00 1.41 13 TRP A O 3
ATOM 956 N N . GLY A 1 14 ? 3.920 5.285 0.716 1.00 50.43 14 GLY A N 3
ATOM 957 C CA . GLY A 1 14 ? 3.746 6.577 1.404 1.00 21.34 14 GLY A CA 3
ATOM 958 C C . GLY A 1 14 ? 2.340 6.755 1.982 1.00 21.41 14 GLY A C 3
ATOM 959 O O . GLY A 1 14 ? 2.138 7.493 2.953 1.00 41.14 14 GLY A O 3
ATOM 963 N N . CYS A 1 15 ? 1.377 6.051 1.375 1.00 72.43 15 CYS A N 3
ATOM 964 C CA . CYS A 1 15 ? -0.042 6.087 1.769 1.00 42.23 15 CYS A CA 3
ATOM 965 C C . CYS A 1 15 ? -0.309 5.067 2.873 1.00 54.12 15 CYS A C 3
ATOM 966 O O . CYS A 1 15 ? -1.001 5.330 3.849 1.00 34.21 15 CYS A O 3
ATOM 973 N N . CYS A 1 16 ? 0.233 3.881 2.642 1.00 12.40 16 CYS A N 3
ATOM 974 C CA . CYS A 1 16 ? -0.039 2.679 3.424 1.00 21.32 16 CYS A CA 3
ATOM 975 C C . CYS A 1 16 ? 0.699 2.673 4.774 1.00 5.43 16 CYS A C 3
ATOM 976 O O . CYS A 1 16 ? 0.062 2.546 5.810 1.00 33.03 16 CYS A O 3
ATOM 983 N N . LEU A 1 17 ? 2.029 2.860 4.755 1.00 61.20 17 LEU A N 3
ATOM 984 C CA . LEU A 1 17 ? 2.893 2.787 5.976 1.00 54.42 17 LEU A CA 3
ATOM 985 C C . LEU A 1 17 ? 2.588 3.825 7.081 1.00 74.24 17 LEU A C 3
ATOM 986 O O . LEU A 1 17 ? 3.159 3.718 8.174 1.00 25.30 17 LEU A O 3
ATOM 1002 N N . VAL A 1 18 ? 1.707 4.807 6.834 1.00 24.35 18 VAL A N 3
ATOM 1003 C CA . VAL A 1 18 ? 1.350 5.801 7.882 1.00 11.41 18 VAL A CA 3
ATOM 1004 C C . VAL A 1 18 ? 0.372 5.174 8.910 1.00 33.34 18 VAL A C 3
ATOM 1005 O O . VAL A 1 18 ? 0.323 5.574 10.076 1.00 54.00 18 VAL A O 3
ATOM 1018 N N . GLN A 1 19 ? -0.342 4.138 8.465 1.00 64.12 19 GLN A N 3
ATOM 1019 C CA . GLN A 1 19 ? -1.476 3.537 9.193 1.00 62.32 19 GLN A CA 3
ATOM 1020 C C . GLN A 1 19 ? -1.357 1.994 9.244 1.00 53.21 19 GLN A C 3
ATOM 1021 O O . GLN A 1 19 ? -1.890 1.355 10.151 1.00 73.52 19 GLN A O 3
ATOM 1035 N N . CYS A 1 20 ? -0.626 1.417 8.275 1.00 53.33 20 CYS A N 3
ATOM 1036 C CA . CYS A 1 20 ? -0.509 -0.044 8.073 1.00 72.13 20 CYS A CA 3
ATOM 1037 C C . CYS A 1 20 ? 0.970 -0.475 8.100 1.00 40.35 20 CYS A C 3
ATOM 1038 O O . CYS A 1 20 ? 1.876 0.363 8.184 1.00 41.24 20 CYS A O 3
ATOM 1045 N N . ALA A 1 21 ? 1.188 -1.796 8.023 1.00 42.00 21 ALA A N 3
ATOM 1046 C CA . ALA A 1 21 ? 2.526 -2.406 7.980 1.00 33.23 21 ALA A CA 3
ATOM 1047 C C . ALA A 1 21 ? 3.056 -2.445 6.529 1.00 54.23 21 ALA A C 3
ATOM 1048 O O . ALA A 1 21 ? 2.248 -2.425 5.584 1.00 42.31 21 ALA A O 3
ATOM 1055 N N . PRO A 1 22 ? 4.421 -2.527 6.323 1.00 2.51 22 PRO A N 3
ATOM 1056 C CA . PRO A 1 22 ? 5.031 -2.746 4.981 1.00 12.41 22 PRO A CA 3
ATOM 1057 C C . PRO A 1 22 ? 4.606 -4.086 4.343 1.00 63.20 22 PRO A C 3
ATOM 1058 O O . PRO A 1 22 ? 4.851 -4.301 3.162 1.00 61.20 22 PRO A O 3
ATOM 1069 N N . SER A 1 23 ? 3.984 -4.972 5.145 1.00 35.20 23 SER A N 3
ATOM 1070 C CA . SER A 1 23 ? 3.329 -6.194 4.650 1.00 50.44 23 SER A CA 3
ATOM 1071 C C . SER A 1 23 ? 2.162 -5.842 3.704 1.00 35.41 23 SER A C 3
ATOM 1072 O O . SER A 1 23 ? 2.014 -6.437 2.630 1.00 22.43 23 SER A O 3
ATOM 1080 N N . ILE A 1 24 ? 1.356 -4.841 4.116 1.00 30.43 24 ILE A N 3
ATOM 1081 C CA . ILE A 1 24 ? 0.221 -4.340 3.325 1.00 31.22 24 ILE A CA 3
ATOM 1082 C C . ILE A 1 24 ? 0.752 -3.589 2.094 1.00 74.14 24 ILE A C 3
ATOM 1083 O O . ILE A 1 24 ? 0.350 -3.854 0.953 1.00 13.53 24 ILE A O 3
ATOM 1099 N N . CYS A 1 25 ? 1.688 -2.669 2.370 1.00 22.14 25 CYS A N 3
ATOM 1100 C CA . CYS A 1 25 ? 2.265 -1.753 1.381 1.00 24.25 25 CYS A CA 3
ATOM 1101 C C . CYS A 1 25 ? 2.969 -2.510 0.249 1.00 32.12 25 CYS A C 3
ATOM 1102 O O . CYS A 1 25 ? 2.914 -2.094 -0.899 1.00 71.01 25 CYS A O 3
ATOM 1109 N N . ALA A 1 26 ? 3.616 -3.635 0.602 1.00 51.43 26 ALA A N 3
ATOM 1110 C CA . ALA A 1 26 ? 4.272 -4.526 -0.373 1.00 14.40 26 ALA A CA 3
ATOM 1111 C C . ALA A 1 26 ? 3.241 -5.131 -1.333 1.00 40.15 26 ALA A C 3
ATOM 1112 O O . ALA A 1 26 ? 3.490 -5.226 -2.530 1.00 42.35 26 ALA A O 3
ATOM 1119 N N . GLY A 1 27 ? 2.060 -5.466 -0.785 1.00 2.32 27 GLY A N 3
ATOM 1120 C CA . GLY A 1 27 ? 1.012 -6.155 -1.533 1.00 44.11 27 GLY A CA 3
ATOM 1121 C C . GLY A 1 27 ? 0.356 -5.285 -2.598 1.00 20.43 27 GLY A C 3
ATOM 1122 O O . GLY A 1 27 ? -0.054 -5.786 -3.649 1.00 54.02 27 GLY A O 3
ATOM 1126 N N . TRP A 1 28 ? 0.254 -3.978 -2.321 1.00 22.41 28 TRP A N 3
ATOM 1127 C CA . TRP A 1 28 ? -0.402 -3.018 -3.228 1.00 11.03 28 TRP A CA 3
ATOM 1128 C C . TRP A 1 28 ? 0.605 -2.371 -4.190 1.00 71.33 28 TRP A C 3
ATOM 1129 O O . TRP A 1 28 ? 0.285 -2.133 -5.363 1.00 51.22 28 TRP A O 3
ATOM 1150 N N . CYS A 1 29 ? 1.816 -2.075 -3.686 1.00 1.35 29 CYS A N 3
ATOM 1151 C CA . CYS A 1 29 ? 2.890 -1.474 -4.499 1.00 52.43 29 CYS A CA 3
ATOM 1152 C C . CYS A 1 29 ? 3.428 -2.458 -5.542 1.00 43.13 29 CYS A C 3
ATOM 1153 O O . CYS A 1 29 ? 3.383 -2.182 -6.744 1.00 42.42 29 CYS A O 3
ATOM 1160 N N . GLY A 1 30 ? 3.918 -3.612 -5.069 1.00 45.14 30 GLY A N 3
ATOM 1161 C CA . GLY A 1 30 ? 4.600 -4.577 -5.927 1.00 23.23 30 GLY A CA 3
ATOM 1162 C C . GLY A 1 30 ? 4.137 -5.998 -5.682 1.00 50.34 30 GLY A C 3
ATOM 1163 O O . GLY A 1 30 ? 3.327 -6.537 -6.442 1.00 63.13 30 GLY A O 3
ATOM 1167 N N . GLY A 1 31 ? 4.642 -6.593 -4.585 1.00 31.12 31 GLY A N 3
ATOM 1168 C CA . GLY A 1 31 ? 4.403 -8.003 -4.263 1.00 25.24 31 GLY A CA 3
ATOM 1169 C C . GLY A 1 31 ? 5.323 -8.939 -5.026 1.00 61.21 31 GLY A C 3
ATOM 1170 O O . GLY A 1 31 ? 5.148 -10.160 -4.990 1.00 60.14 31 GLY A O 3
ATOM 1174 N N . SER A 1 32 ? 6.319 -8.353 -5.693 1.00 45.23 32 SER A N 3
ATOM 1175 C CA . SER A 1 32 ? 7.185 -9.034 -6.648 1.00 52.01 32 SER A CA 3
ATOM 1176 C C . SER A 1 32 ? 8.602 -9.204 -6.042 1.00 34.21 32 SER A C 3
ATOM 1177 O O . SER A 1 32 ? 8.944 -10.322 -5.613 1.00 14.20 32 SER A O 3
ATOM 1186 N N . SER A 1 1 ? -8.275 -1.990 9.724 1.00 73.31 1 SER A N 4
ATOM 1187 C CA . SER A 1 1 ? -8.246 -2.525 8.345 1.00 61.44 1 SER A CA 4
ATOM 1188 C C . SER A 1 1 ? -8.058 -1.383 7.339 1.00 11.54 1 SER A C 4
ATOM 1189 O O . SER A 1 1 ? -8.633 -0.300 7.506 1.00 34.30 1 SER A O 4
ATOM 1199 N N . CYS A 1 2 ? -7.241 -1.634 6.299 1.00 43.15 2 CYS A N 4
ATOM 1200 C CA . CYS A 1 2 ? -7.013 -0.676 5.206 1.00 22.43 2 CYS A CA 4
ATOM 1201 C C . CYS A 1 2 ? -7.827 -1.134 3.978 1.00 54.03 2 CYS A C 4
ATOM 1202 O O . CYS A 1 2 ? -7.596 -2.228 3.451 1.00 62.20 2 CYS A O 4
ATOM 1209 N N . GLY A 1 3 ? -8.767 -0.278 3.552 1.00 64.12 3 GLY A N 4
ATOM 1210 C CA . GLY A 1 3 ? -9.737 -0.586 2.504 1.00 15.21 3 GLY A CA 4
ATOM 1211 C C . GLY A 1 3 ? -9.132 -0.944 1.161 1.00 3.30 3 GLY A C 4
ATOM 1212 O O . GLY A 1 3 ? -9.456 -1.990 0.591 1.00 13.44 3 GLY A O 4
ATOM 1216 N N . SER A 1 4 ? -8.194 -0.082 0.751 1.00 2.23 4 SER A N 4
ATOM 1217 C CA . SER A 1 4 ? -7.701 0.130 -0.642 1.00 13.20 4 SER A CA 4
ATOM 1218 C C . SER A 1 4 ? -7.710 1.642 -0.922 1.00 63.41 4 SER A C 4
ATOM 1219 O O . SER A 1 4 ? -7.370 2.096 -2.022 1.00 12.12 4 SER A O 4
ATOM 1227 N N . GLU A 1 5 ? -8.074 2.415 0.118 1.00 34.32 5 GLU A N 4
ATOM 1228 C CA . GLU A 1 5 ? -8.209 3.877 0.048 1.00 62.21 5 GLU A CA 4
ATOM 1229 C C . GLU A 1 5 ? -6.819 4.523 -0.091 1.00 14.34 5 GLU A C 4
ATOM 1230 O O . GLU A 1 5 ? -6.671 5.619 -0.637 1.00 1.43 5 GLU A O 4
ATOM 1242 N N . CYS A 1 6 ? -5.809 3.808 0.424 1.00 41.15 6 CYS A N 4
ATOM 1243 C CA . CYS A 1 6 ? -4.406 4.094 0.171 1.00 5.31 6 CYS A CA 4
ATOM 1244 C C . CYS A 1 6 ? -3.857 3.134 -0.896 1.00 65.14 6 CYS A C 4
ATOM 1245 O O . CYS A 1 6 ? -2.972 2.307 -0.642 1.00 50.30 6 CYS A O 4
ATOM 1252 N N . ALA A 1 7 ? -4.478 3.226 -2.074 1.00 53.25 7 ALA A N 4
ATOM 1253 C CA . ALA A 1 7 ? -3.948 2.687 -3.340 1.00 2.33 7 ALA A CA 4
ATOM 1254 C C . ALA A 1 7 ? -4.255 3.603 -4.589 1.00 74.45 7 ALA A C 4
ATOM 1255 O O . ALA A 1 7 ? -4.402 3.059 -5.694 1.00 63.14 7 ALA A O 4
ATOM 1262 N N . PRO A 1 8 ? -4.344 5.001 -4.485 1.00 12.30 8 PRO A N 4
ATOM 1263 C CA . PRO A 1 8 ? -4.416 5.882 -5.694 1.00 31.24 8 PRO A CA 4
ATOM 1264 C C . PRO A 1 8 ? -3.172 5.749 -6.574 1.00 52.12 8 PRO A C 4
ATOM 1265 O O . PRO A 1 8 ? -3.253 5.535 -7.790 1.00 74.02 8 PRO A O 4
ATOM 1276 N N . GLU A 1 9 ? -2.024 5.872 -5.905 1.00 43.31 9 GLU A N 4
ATOM 1277 C CA . GLU A 1 9 ? -0.725 5.970 -6.534 1.00 2.01 9 GLU A CA 4
ATOM 1278 C C . GLU A 1 9 ? -0.156 4.576 -6.868 1.00 1.45 9 GLU A C 4
ATOM 1279 O O . GLU A 1 9 ? -0.598 3.575 -6.293 1.00 3.22 9 GLU A O 4
ATOM 1291 N N . PRO A 1 10 ? 0.854 4.499 -7.795 1.00 2.22 10 PRO A N 4
ATOM 1292 C CA . PRO A 1 10 ? 1.735 3.308 -7.911 1.00 51.15 10 PRO A CA 4
ATOM 1293 C C . PRO A 1 10 ? 2.543 3.105 -6.609 1.00 61.22 10 PRO A C 4
ATOM 1294 O O . PRO A 1 10 ? 2.827 1.971 -6.197 1.00 61.02 10 PRO A O 4
ATOM 1305 N N . ASP A 1 11 ? 2.895 4.241 -5.975 1.00 60.11 11 ASP A N 4
ATOM 1306 C CA . ASP A 1 11 ? 3.490 4.278 -4.640 1.00 10.11 11 ASP A CA 4
ATOM 1307 C C . ASP A 1 11 ? 2.375 4.495 -3.601 1.00 34.43 11 ASP A C 4
ATOM 1308 O O . ASP A 1 11 ? 2.125 5.614 -3.142 1.00 70.04 11 ASP A O 4
ATOM 1317 N N . CYS A 1 12 ? 1.652 3.417 -3.289 1.00 43.22 12 CYS A N 4
ATOM 1318 C CA . CYS A 1 12 ? 0.676 3.409 -2.185 1.00 23.30 12 CYS A CA 4
ATOM 1319 C C . CYS A 1 12 ? 1.392 3.462 -0.833 1.00 51.04 12 CYS A C 4
ATOM 1320 O O . CYS A 1 12 ? 0.775 3.771 0.194 1.00 43.24 12 CYS A O 4
ATOM 1327 N N . TRP A 1 13 ? 2.704 3.125 -0.862 1.00 42.42 13 TRP A N 4
ATOM 1328 C CA . TRP A 1 13 ? 3.600 3.140 0.282 1.00 15.23 13 TRP A CA 4
ATOM 1329 C C . TRP A 1 13 ? 3.511 4.470 1.062 1.00 42.25 13 TRP A C 4
ATOM 1330 O O . TRP A 1 13 ? 3.553 4.498 2.295 1.00 73.35 13 TRP A O 4
ATOM 1351 N N . GLY A 1 14 ? 3.320 5.552 0.307 1.00 14.40 14 GLY A N 4
ATOM 1352 C CA . GLY A 1 14 ? 3.249 6.912 0.856 1.00 41.30 14 GLY A CA 4
ATOM 1353 C C . GLY A 1 14 ? 1.814 7.341 1.147 1.00 40.51 14 GLY A C 4
ATOM 1354 O O . GLY A 1 14 ? 1.377 8.424 0.739 1.00 14.01 14 GLY A O 4
ATOM 1358 N N . CYS A 1 15 ? 1.091 6.455 1.845 1.00 72.32 15 CYS A N 4
ATOM 1359 C CA . CYS A 1 15 ? -0.308 6.646 2.247 1.00 44.54 15 CYS A CA 4
ATOM 1360 C C . CYS A 1 15 ? -0.662 5.600 3.297 1.00 73.05 15 CYS A C 4
ATOM 1361 O O . CYS A 1 15 ? -1.312 5.871 4.298 1.00 44.32 15 CYS A O 4
ATOM 1368 N N . CYS A 1 16 ? -0.253 4.374 2.983 1.00 12.51 16 CYS A N 4
ATOM 1369 C CA . CYS A 1 16 ? -0.639 3.163 3.700 1.00 42.20 16 CYS A CA 4
ATOM 1370 C C . CYS A 1 16 ? 0.191 2.963 4.977 1.00 14.00 16 CYS A C 4
ATOM 1371 O O . CYS A 1 16 ? -0.378 2.712 6.029 1.00 74.31 16 CYS A O 4
ATOM 1378 N N . LEU A 1 17 ? 1.525 3.131 4.905 1.00 35.52 17 LEU A N 4
ATOM 1379 C CA . LEU A 1 17 ? 2.424 2.849 6.079 1.00 10.32 17 LEU A CA 4
ATOM 1380 C C . LEU A 1 17 ? 2.332 3.878 7.230 1.00 64.41 17 LEU A C 4
ATOM 1381 O O . LEU A 1 17 ? 3.013 3.711 8.243 1.00 34.02 17 LEU A O 4
ATOM 1397 N N . VAL A 1 18 ? 1.489 4.917 7.105 1.00 5.21 18 VAL A N 4
ATOM 1398 C CA . VAL A 1 18 ? 1.212 5.839 8.236 1.00 51.23 18 VAL A CA 4
ATOM 1399 C C . VAL A 1 18 ? 0.141 5.227 9.171 1.00 13.25 18 VAL A C 4
ATOM 1400 O O . VAL A 1 18 ? 0.024 5.593 10.344 1.00 62.41 18 VAL A O 4
ATOM 1413 N N . GLN A 1 19 ? -0.597 4.241 8.640 1.00 73.30 19 GLN A N 4
ATOM 1414 C CA . GLN A 1 19 ? -1.809 3.699 9.273 1.00 52.30 19 GLN A CA 4
ATOM 1415 C C . GLN A 1 19 ? -1.869 2.156 9.171 1.00 5.43 19 GLN A C 4
ATOM 1416 O O . GLN A 1 19 ? -2.759 1.531 9.753 1.00 70.22 19 GLN A O 4
ATOM 1430 N N . CYS A 1 20 ? -0.917 1.554 8.428 1.00 73.51 20 CYS A N 4
ATOM 1431 C CA . CYS A 1 20 ? -0.905 0.112 8.129 1.00 1.43 20 CYS A CA 4
ATOM 1432 C C . CYS A 1 20 ? 0.536 -0.418 8.112 1.00 72.13 20 CYS A C 4
ATOM 1433 O O . CYS A 1 20 ? 1.503 0.353 8.180 1.00 63.13 20 CYS A O 4
ATOM 1440 N N . ALA A 1 21 ? 0.651 -1.749 8.007 1.00 32.03 21 ALA A N 4
ATOM 1441 C CA . ALA A 1 21 ? 1.924 -2.456 7.866 1.00 41.23 21 ALA A CA 4
ATOM 1442 C C . ALA A 1 21 ? 2.292 -2.579 6.367 1.00 21.50 21 ALA A C 4
ATOM 1443 O O . ALA A 1 21 ? 1.393 -2.578 5.519 1.00 13.21 21 ALA A O 4
ATOM 1450 N N . PRO A 1 22 ? 3.617 -2.713 6.011 1.00 3.33 22 PRO A N 4
ATOM 1451 C CA . PRO A 1 22 ? 4.067 -3.004 4.616 1.00 43.22 22 PRO A CA 4
ATOM 1452 C C . PRO A 1 22 ? 3.479 -4.316 4.061 1.00 2.21 22 PRO A C 4
ATOM 1453 O O . PRO A 1 22 ? 3.465 -4.521 2.853 1.00 43.53 22 PRO A O 4
ATOM 1464 N N . SER A 1 23 ? 2.999 -5.188 4.968 1.00 1.54 23 SER A N 4
ATOM 1465 C CA . SER A 1 23 ? 2.266 -6.413 4.617 1.00 53.21 23 SER A CA 4
ATOM 1466 C C . SER A 1 23 ? 0.969 -6.072 3.846 1.00 2.15 23 SER A C 4
ATOM 1467 O O . SER A 1 23 ? 0.607 -6.761 2.885 1.00 44.23 23 SER A O 4
ATOM 1475 N N . ILE A 1 24 ? 0.296 -4.988 4.277 1.00 25.11 24 ILE A N 4
ATOM 1476 C CA . ILE A 1 24 ? -0.939 -4.499 3.648 1.00 24.40 24 ILE A CA 4
ATOM 1477 C C . ILE A 1 24 ? -0.597 -3.736 2.359 1.00 40.14 24 ILE A C 4
ATOM 1478 O O . ILE A 1 24 ? -1.188 -3.972 1.296 1.00 34.15 24 ILE A O 4
ATOM 1494 N N . CYS A 1 25 ? 0.382 -2.822 2.491 1.00 22.11 25 CYS A N 4
ATOM 1495 C CA . CYS A 1 25 ? 0.774 -1.869 1.441 1.00 54.23 25 CYS A CA 4
ATOM 1496 C C . CYS A 1 25 ? 1.365 -2.577 0.208 1.00 40.22 25 CYS A C 4
ATOM 1497 O O . CYS A 1 25 ? 1.224 -2.093 -0.909 1.00 43.12 25 CYS A O 4
ATOM 1504 N N . ALA A 1 26 ? 2.017 -3.735 0.433 1.00 3.44 26 ALA A N 4
ATOM 1505 C CA . ALA A 1 26 ? 2.551 -4.585 -0.654 1.00 21.23 26 ALA A CA 4
ATOM 1506 C C . ALA A 1 26 ? 1.423 -5.114 -1.560 1.00 70.02 26 ALA A C 4
ATOM 1507 O O . ALA A 1 26 ? 1.630 -5.312 -2.766 1.00 10.41 26 ALA A O 4
ATOM 1514 N N . GLY A 1 27 ? 0.219 -5.280 -0.973 1.00 41.02 27 GLY A N 4
ATOM 1515 C CA . GLY A 1 27 ? -0.919 -5.858 -1.678 1.00 72.22 27 GLY A CA 4
ATOM 1516 C C . GLY A 1 27 ? -1.668 -4.828 -2.515 1.00 54.32 27 GLY A C 4
ATOM 1517 O O . GLY A 1 27 ? -2.282 -5.172 -3.530 1.00 14.10 27 GLY A O 4
ATOM 1521 N N . TRP A 1 28 ? -1.604 -3.555 -2.083 1.00 24.33 28 TRP A N 4
ATOM 1522 C CA . TRP A 1 28 ? -2.304 -2.436 -2.750 1.00 41.02 28 TRP A CA 4
ATOM 1523 C C . TRP A 1 28 ? -1.399 -1.747 -3.791 1.00 65.42 28 TRP A C 4
ATOM 1524 O O . TRP A 1 28 ? -1.889 -1.243 -4.812 1.00 10.32 28 TRP A O 4
ATOM 1545 N N . CYS A 1 29 ? -0.083 -1.714 -3.517 1.00 32.33 29 CYS A N 4
ATOM 1546 C CA . CYS A 1 29 ? 0.923 -1.218 -4.476 1.00 65.11 29 CYS A CA 4
ATOM 1547 C C . CYS A 1 29 ? 1.142 -2.231 -5.599 1.00 61.00 29 CYS A C 4
ATOM 1548 O O . CYS A 1 29 ? 0.662 -2.055 -6.723 1.00 42.34 29 CYS A O 4
ATOM 1555 N N . GLY A 1 30 ? 1.857 -3.307 -5.252 1.00 61.10 30 GLY A N 4
ATOM 1556 C CA . GLY A 1 30 ? 2.348 -4.259 -6.219 1.00 44.41 30 GLY A CA 4
ATOM 1557 C C . GLY A 1 30 ? 3.539 -5.013 -5.669 1.00 12.14 30 GLY A C 4
ATOM 1558 O O . GLY A 1 30 ? 3.472 -6.230 -5.445 1.00 24.23 30 GLY A O 4
ATOM 1562 N N . GLY A 1 31 ? 4.625 -4.265 -5.420 1.00 75.44 31 GLY A N 4
ATOM 1563 C CA . GLY A 1 31 ? 5.855 -4.831 -4.869 1.00 64.54 31 GLY A CA 4
ATOM 1564 C C . GLY A 1 31 ? 7.001 -3.829 -4.876 1.00 14.31 31 GLY A C 4
ATOM 1565 O O . GLY A 1 31 ? 6.773 -2.618 -4.793 1.00 15.51 31 GLY A O 4
ATOM 1569 N N . SER A 1 32 ? 8.231 -4.350 -4.995 1.00 22.13 32 SER A N 4
ATOM 1570 C CA . SER A 1 32 ? 9.471 -3.560 -4.950 1.00 35.50 32 SER A CA 4
ATOM 1571 C C . SER A 1 32 ? 9.678 -2.769 -6.278 1.00 1.31 32 SER A C 4
ATOM 1572 O O . SER A 1 32 ? 9.603 -1.517 -6.265 1.00 1.44 32 SER A O 4
ATOM 1581 N N . SER A 1 1 ? -6.028 -4.162 8.672 1.00 41.32 1 SER A N 5
ATOM 1582 C CA . SER A 1 1 ? -5.842 -3.931 7.223 1.00 63.10 1 SER A CA 5
ATOM 1583 C C . SER A 1 1 ? -5.216 -2.551 6.975 1.00 60.45 1 SER A C 5
ATOM 1584 O O . SER A 1 1 ? -5.289 -1.658 7.832 1.00 61.42 1 SER A O 5
ATOM 1594 N N . CYS A 1 2 ? -4.603 -2.384 5.795 1.00 22.31 2 CYS A N 5
ATOM 1595 C CA . CYS A 1 2 ? -4.138 -1.071 5.310 1.00 64.34 2 CYS A CA 5
ATOM 1596 C C . CYS A 1 2 ? -5.343 -0.282 4.757 1.00 11.01 2 CYS A C 5
ATOM 1597 O O . CYS A 1 2 ? -6.484 -0.774 4.771 1.00 43.42 2 CYS A O 5
ATOM 1604 N N . GLY A 1 3 ? -5.091 0.936 4.268 1.00 13.05 3 GLY A N 5
ATOM 1605 C CA . GLY A 1 3 ? -6.128 1.727 3.612 1.00 33.20 3 GLY A CA 5
ATOM 1606 C C . GLY A 1 3 ? -6.379 1.260 2.181 1.00 55.54 3 GLY A C 5
ATOM 1607 O O . GLY A 1 3 ? -7.382 1.642 1.583 1.00 30.22 3 GLY A O 5
ATOM 1611 N N . SER A 1 4 ? -5.409 0.471 1.621 1.00 52.13 4 SER A N 5
ATOM 1612 C CA . SER A 1 4 ? -5.434 -0.096 0.239 1.00 11.13 4 SER A CA 5
ATOM 1613 C C . SER A 1 4 ? -5.463 0.995 -0.857 1.00 52.04 4 SER A C 5
ATOM 1614 O O . SER A 1 4 ? -5.593 0.691 -2.049 1.00 41.21 4 SER A O 5
ATOM 1622 N N . GLU A 1 5 ? -5.284 2.263 -0.445 1.00 23.45 5 GLU A N 5
ATOM 1623 C CA . GLU A 1 5 ? -5.273 3.421 -1.356 1.00 5.05 5 GLU A CA 5
ATOM 1624 C C . GLU A 1 5 ? -3.874 4.076 -1.323 1.00 53.13 5 GLU A C 5
ATOM 1625 O O . GLU A 1 5 ? -3.653 5.138 -1.903 1.00 14.04 5 GLU A O 5
ATOM 1637 N N . CYS A 1 6 ? -2.926 3.413 -0.626 1.00 4.25 6 CYS A N 5
ATOM 1638 C CA . CYS A 1 6 ? -1.501 3.757 -0.646 1.00 32.11 6 CYS A CA 5
ATOM 1639 C C . CYS A 1 6 ? -0.703 2.726 -1.464 1.00 73.10 6 CYS A C 5
ATOM 1640 O O . CYS A 1 6 ? 0.441 2.386 -1.152 1.00 15.21 6 CYS A O 5
ATOM 1647 N N . ALA A 1 7 ? -1.364 2.240 -2.515 1.00 54.21 7 ALA A N 5
ATOM 1648 C CA . ALA A 1 7 ? -0.754 1.462 -3.601 1.00 71.12 7 ALA A CA 5
ATOM 1649 C C . ALA A 1 7 ? -0.359 2.297 -4.890 1.00 15.21 7 ALA A C 5
ATOM 1650 O O . ALA A 1 7 ? 0.472 1.794 -5.647 1.00 3.32 7 ALA A O 5
ATOM 1657 N N . PRO A 1 8 ? -0.899 3.567 -5.187 1.00 25.14 8 PRO A N 5
ATOM 1658 C CA . PRO A 1 8 ? -0.816 4.182 -6.557 1.00 10.13 8 PRO A CA 5
ATOM 1659 C C . PRO A 1 8 ? 0.611 4.468 -7.027 1.00 24.45 8 PRO A C 5
ATOM 1660 O O . PRO A 1 8 ? 1.019 4.049 -8.112 1.00 51.23 8 PRO A O 5
ATOM 1671 N N . GLU A 1 9 ? 1.346 5.204 -6.183 1.00 34.11 9 GLU A N 5
ATOM 1672 C CA . GLU A 1 9 ? 2.650 5.753 -6.513 1.00 34.14 9 GLU A CA 5
ATOM 1673 C C . GLU A 1 9 ? 3.726 4.647 -6.617 1.00 74.42 9 GLU A C 5
ATOM 1674 O O . GLU A 1 9 ? 3.536 3.550 -6.104 1.00 14.50 9 GLU A O 5
ATOM 1686 N N . PRO A 1 10 ? 4.865 4.921 -7.312 1.00 62.31 10 PRO A N 5
ATOM 1687 C CA . PRO A 1 10 ? 6.099 4.106 -7.163 1.00 63.43 10 PRO A CA 5
ATOM 1688 C C . PRO A 1 10 ? 6.733 4.305 -5.758 1.00 33.21 10 PRO A C 5
ATOM 1689 O O . PRO A 1 10 ? 7.408 3.419 -5.228 1.00 53.31 10 PRO A O 5
ATOM 1700 N N . ASP A 1 11 ? 6.465 5.484 -5.163 1.00 74.01 11 ASP A N 5
ATOM 1701 C CA . ASP A 1 11 ? 6.875 5.839 -3.785 1.00 74.41 11 ASP A CA 5
ATOM 1702 C C . ASP A 1 11 ? 5.677 5.627 -2.812 1.00 41.32 11 ASP A C 5
ATOM 1703 O O . ASP A 1 11 ? 5.546 6.293 -1.784 1.00 54.54 11 ASP A O 5
ATOM 1712 N N . CYS A 1 12 ? 4.832 4.626 -3.139 1.00 40.20 12 CYS A N 5
ATOM 1713 C CA . CYS A 1 12 ? 3.633 4.254 -2.355 1.00 33.23 12 CYS A CA 5
ATOM 1714 C C . CYS A 1 12 ? 3.974 3.808 -0.918 1.00 54.30 12 CYS A C 5
ATOM 1715 O O . CYS A 1 12 ? 3.095 3.821 -0.047 1.00 72.12 12 CYS A O 5
ATOM 1722 N N . TRP A 1 13 ? 5.245 3.397 -0.694 1.00 50.41 13 TRP A N 5
ATOM 1723 C CA . TRP A 1 13 ? 5.778 3.052 0.627 1.00 23.34 13 TRP A CA 5
ATOM 1724 C C . TRP A 1 13 ? 5.571 4.219 1.622 1.00 54.45 13 TRP A C 5
ATOM 1725 O O . TRP A 1 13 ? 5.198 4.018 2.781 1.00 64.24 13 TRP A O 5
ATOM 1746 N N . GLY A 1 14 ? 5.744 5.441 1.106 1.00 3.30 14 GLY A N 5
ATOM 1747 C CA . GLY A 1 14 ? 5.664 6.666 1.916 1.00 74.22 14 GLY A CA 5
ATOM 1748 C C . GLY A 1 14 ? 4.249 6.950 2.422 1.00 1.23 14 GLY A C 5
ATOM 1749 O O . GLY A 1 14 ? 4.057 7.609 3.450 1.00 45.24 14 GLY A O 5
ATOM 1753 N N . CYS A 1 15 ? 3.270 6.404 1.699 1.00 3.14 15 CYS A N 5
ATOM 1754 C CA . CYS A 1 15 ? 1.835 6.558 1.988 1.00 21.34 15 CYS A CA 5
ATOM 1755 C C . CYS A 1 15 ? 1.371 5.450 2.936 1.00 0.11 15 CYS A C 5
ATOM 1756 O O . CYS A 1 15 ? 0.603 5.674 3.868 1.00 24.20 15 CYS A O 5
ATOM 1763 N N . CYS A 1 16 ? 1.839 4.242 2.632 1.00 53.23 16 CYS A N 5
ATOM 1764 C CA . CYS A 1 16 ? 1.397 2.997 3.270 1.00 24.50 16 CYS A CA 5
ATOM 1765 C C . CYS A 1 16 ? 1.912 2.891 4.707 1.00 3.44 16 CYS A C 5
ATOM 1766 O O . CYS A 1 16 ? 1.127 2.736 5.635 1.00 44.55 16 CYS A O 5
ATOM 1773 N N . LEU A 1 17 ? 3.227 3.065 4.893 1.00 63.05 17 LEU A N 5
ATOM 1774 C CA . LEU A 1 17 ? 3.895 2.851 6.202 1.00 70.14 17 LEU A CA 5
ATOM 1775 C C . LEU A 1 17 ? 3.622 3.935 7.279 1.00 71.20 17 LEU A C 5
ATOM 1776 O O . LEU A 1 17 ? 4.273 3.913 8.337 1.00 52.43 17 LEU A O 5
ATOM 1792 N N . VAL A 1 18 ? 2.671 4.857 7.046 1.00 33.14 18 VAL A N 5
ATOM 1793 C CA . VAL A 1 18 ? 2.212 5.789 8.114 1.00 61.23 18 VAL A CA 5
ATOM 1794 C C . VAL A 1 18 ? 1.007 5.164 8.861 1.00 23.31 18 VAL A C 5
ATOM 1795 O O . VAL A 1 18 ? 0.636 5.596 9.961 1.00 14.55 18 VAL A O 5
ATOM 1808 N N . GLN A 1 19 ? 0.449 4.090 8.275 1.00 70.03 19 GLN A N 5
ATOM 1809 C CA . GLN A 1 19 ? -0.848 3.525 8.687 1.00 41.44 19 GLN A CA 5
ATOM 1810 C C . GLN A 1 19 ? -0.948 2.010 8.374 1.00 71.44 19 GLN A C 5
ATOM 1811 O O . GLN A 1 19 ? -2.000 1.402 8.616 1.00 33.24 19 GLN A O 5
ATOM 1825 N N . CYS A 1 20 ? 0.137 1.411 7.834 1.00 72.23 20 CYS A N 5
ATOM 1826 C CA . CYS A 1 20 ? 0.190 -0.025 7.484 1.00 60.41 20 CYS A CA 5
ATOM 1827 C C . CYS A 1 20 ? 1.622 -0.549 7.695 1.00 43.31 20 CYS A C 5
ATOM 1828 O O . CYS A 1 20 ? 2.587 0.228 7.673 1.00 43.15 20 CYS A O 5
ATOM 1835 N N . ALA A 1 21 ? 1.751 -1.865 7.896 1.00 34.21 21 ALA A N 5
ATOM 1836 C CA . ALA A 1 21 ? 3.051 -2.526 8.111 1.00 73.14 21 ALA A CA 5
ATOM 1837 C C . ALA A 1 21 ? 3.807 -2.707 6.767 1.00 1.41 21 ALA A C 5
ATOM 1838 O O . ALA A 1 21 ? 3.158 -2.849 5.729 1.00 64.13 21 ALA A O 5
ATOM 1845 N N . PRO A 1 22 ? 5.186 -2.701 6.757 1.00 31.41 22 PRO A N 5
ATOM 1846 C CA . PRO A 1 22 ? 6.005 -2.985 5.537 1.00 74.14 22 PRO A CA 5
ATOM 1847 C C . PRO A 1 22 ? 5.690 -4.342 4.882 1.00 31.15 22 PRO A C 5
ATOM 1848 O O . PRO A 1 22 ? 5.955 -4.513 3.696 1.00 33.41 22 PRO A O 5
ATOM 1859 N N . SER A 1 23 ? 5.136 -5.292 5.658 1.00 1.51 23 SER A N 5
ATOM 1860 C CA . SER A 1 23 ? 4.662 -6.584 5.129 1.00 40.21 23 SER A CA 5
ATOM 1861 C C . SER A 1 23 ? 3.471 -6.368 4.168 1.00 61.32 23 SER A C 5
ATOM 1862 O O . SER A 1 23 ? 3.365 -7.031 3.128 1.00 32.44 23 SER A O 5
ATOM 1870 N N . ILE A 1 24 ? 2.590 -5.413 4.530 1.00 14.42 24 ILE A N 5
ATOM 1871 C CA . ILE A 1 24 ? 1.403 -5.069 3.733 1.00 64.15 24 ILE A CA 5
ATOM 1872 C C . ILE A 1 24 ? 1.837 -4.253 2.505 1.00 22.22 24 ILE A C 5
ATOM 1873 O O . ILE A 1 24 ? 1.375 -4.492 1.387 1.00 0.12 24 ILE A O 5
ATOM 1889 N N . CYS A 1 25 ? 2.748 -3.292 2.750 1.00 72.15 25 CYS A N 5
ATOM 1890 C CA . CYS A 1 25 ? 3.269 -2.368 1.730 1.00 44.33 25 CYS A CA 5
ATOM 1891 C C . CYS A 1 25 ? 4.115 -3.120 0.681 1.00 63.40 25 CYS A C 5
ATOM 1892 O O . CYS A 1 25 ? 4.204 -2.702 -0.473 1.00 2.34 25 CYS A O 5
ATOM 1899 N N . ALA A 1 26 ? 4.731 -4.239 1.114 1.00 41.33 26 ALA A N 5
ATOM 1900 C CA . ALA A 1 26 ? 5.414 -5.198 0.215 1.00 61.24 26 ALA A CA 5
ATOM 1901 C C . ALA A 1 26 ? 4.408 -5.897 -0.725 1.00 63.40 26 ALA A C 5
ATOM 1902 O O . ALA A 1 26 ? 4.764 -6.296 -1.838 1.00 60.02 26 ALA A O 5
ATOM 1909 N N . GLY A 1 27 ? 3.152 -6.030 -0.259 1.00 64.30 27 GLY A N 5
ATOM 1910 C CA . GLY A 1 27 ? 2.078 -6.644 -1.049 1.00 75.14 27 GLY A CA 5
ATOM 1911 C C . GLY A 1 27 ? 1.538 -5.698 -2.119 1.00 52.24 27 GLY A C 5
ATOM 1912 O O . GLY A 1 27 ? 1.184 -6.133 -3.220 1.00 14.35 27 GLY A O 5
ATOM 1916 N N . TRP A 1 28 ? 1.483 -4.390 -1.790 1.00 44.25 28 TRP A N 5
ATOM 1917 C CA . TRP A 1 28 ? 1.000 -3.347 -2.718 1.00 55.00 28 TRP A CA 5
ATOM 1918 C C . TRP A 1 28 ? 2.128 -2.921 -3.677 1.00 23.43 28 TRP A C 5
ATOM 1919 O O . TRP A 1 28 ? 2.093 -3.244 -4.867 1.00 5.21 28 TRP A O 5
ATOM 1940 N N . CYS A 1 29 ? 3.144 -2.234 -3.117 1.00 72.01 29 CYS A N 5
ATOM 1941 C CA . CYS A 1 29 ? 4.272 -1.654 -3.877 1.00 34.10 29 CYS A CA 5
ATOM 1942 C C . CYS A 1 29 ? 5.134 -2.735 -4.547 1.00 72.32 29 CYS A C 5
ATOM 1943 O O . CYS A 1 29 ? 5.435 -2.652 -5.747 1.00 74.01 29 CYS A O 5
ATOM 1950 N N . GLY A 1 30 ? 5.520 -3.748 -3.747 1.00 13.14 30 GLY A N 5
ATOM 1951 C CA . GLY A 1 30 ? 6.361 -4.842 -4.229 1.00 14.31 30 GLY A CA 5
ATOM 1952 C C . GLY A 1 30 ? 5.579 -5.893 -5.017 1.00 23.40 30 GLY A C 5
ATOM 1953 O O . GLY A 1 30 ? 6.178 -6.754 -5.672 1.00 11.41 30 GLY A O 5
ATOM 1957 N N . GLY A 1 31 ? 4.232 -5.823 -4.938 1.00 71.03 31 GLY A N 5
ATOM 1958 C CA . GLY A 1 31 ? 3.338 -6.723 -5.675 1.00 61.13 31 GLY A CA 5
ATOM 1959 C C . GLY A 1 31 ? 3.011 -6.229 -7.080 1.00 35.23 31 GLY A C 5
ATOM 1960 O O . GLY A 1 31 ? 3.712 -5.365 -7.625 1.00 11.30 31 GLY A O 5
ATOM 1964 N N . SER A 1 32 ? 1.941 -6.790 -7.669 1.00 25.44 32 SER A N 5
ATOM 1965 C CA . SER A 1 32 ? 1.518 -6.488 -9.045 1.00 4.15 32 SER A CA 5
ATOM 1966 C C . SER A 1 32 ? 0.588 -5.242 -9.075 1.00 42.02 32 SER A C 5
ATOM 1967 O O . SER A 1 32 ? -0.618 -5.369 -8.766 1.00 24.54 32 SER A O 5
ATOM 1976 N N . SER A 1 1 ? -8.055 -4.806 5.294 1.00 63.13 1 SER A N 6
ATOM 1977 C CA . SER A 1 1 ? -6.828 -4.426 4.569 1.00 12.13 1 SER A CA 6
ATOM 1978 C C . SER A 1 1 ? -6.774 -2.892 4.448 1.00 5.41 1 SER A C 6
ATOM 1979 O O . SER A 1 1 ? -7.326 -2.310 3.500 1.00 40.54 1 SER A O 6
ATOM 1989 N N . CYS A 1 2 ? -6.125 -2.248 5.451 1.00 61.30 2 CYS A N 6
ATOM 1990 C CA . CYS A 1 2 ? -6.041 -0.773 5.598 1.00 31.22 2 CYS A CA 6
ATOM 1991 C C . CYS A 1 2 ? -7.466 -0.178 5.718 1.00 55.00 2 CYS A C 6
ATOM 1992 O O . CYS A 1 2 ? -8.380 -0.836 6.228 1.00 20.41 2 CYS A O 6
ATOM 1999 N N . GLY A 1 3 ? -7.633 1.079 5.300 1.00 40.25 3 GLY A N 6
ATOM 2000 C CA . GLY A 1 3 ? -8.961 1.653 5.083 1.00 75.12 3 GLY A CA 6
ATOM 2001 C C . GLY A 1 3 ? -9.469 1.417 3.664 1.00 40.31 3 GLY A C 6
ATOM 2002 O O . GLY A 1 3 ? -10.604 1.791 3.354 1.00 53.24 3 GLY A O 6
ATOM 2006 N N . SER A 1 4 ? -8.592 0.827 2.790 1.00 64.12 4 SER A N 6
ATOM 2007 C CA . SER A 1 4 ? -8.826 0.673 1.333 1.00 20.24 4 SER A CA 6
ATOM 2008 C C . SER A 1 4 ? -8.886 2.068 0.659 1.00 64.14 4 SER A C 6
ATOM 2009 O O . SER A 1 4 ? -9.344 2.212 -0.483 1.00 4.51 4 SER A O 6
ATOM 2017 N N . GLU A 1 5 ? -8.345 3.066 1.384 1.00 72.01 5 GLU A N 6
ATOM 2018 C CA . GLU A 1 5 ? -8.415 4.490 1.026 1.00 13.22 5 GLU A CA 6
ATOM 2019 C C . GLU A 1 5 ? -7.051 4.886 0.445 1.00 11.40 5 GLU A C 6
ATOM 2020 O 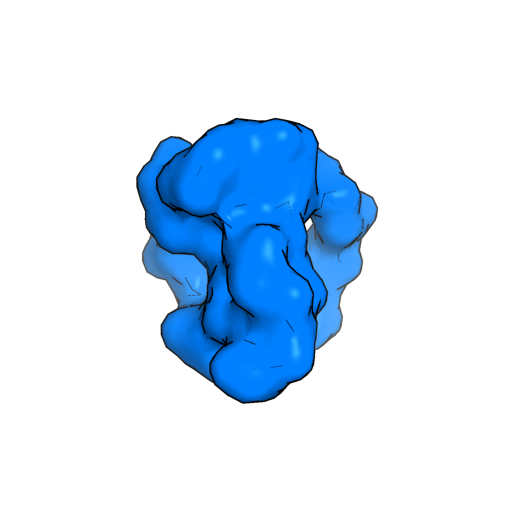O . GLU A 1 5 ? -6.973 5.610 -0.540 1.00 53.03 5 GLU A O 6
ATOM 2032 N N . CYS A 1 6 ? -5.975 4.336 1.043 1.00 70.22 6 CYS A N 6
ATOM 2033 C CA . CYS A 1 6 ? -4.593 4.532 0.595 1.00 34.24 6 CYS A CA 6
ATOM 2034 C C . CYS A 1 6 ? -4.195 3.511 -0.492 1.00 12.12 6 CYS A C 6
ATOM 2035 O O . CYS A 1 6 ? -3.104 2.927 -0.460 1.00 63.41 6 CYS A O 6
ATOM 2042 N N . ALA A 1 7 ? -5.104 3.321 -1.459 1.00 64.50 7 ALA A N 6
ATOM 2043 C CA . ALA A 1 7 ? -4.818 2.636 -2.736 1.00 4.34 7 ALA A CA 6
ATOM 2044 C C . ALA A 1 7 ? -5.113 3.494 -4.025 1.00 42.42 7 ALA A C 6
ATOM 2045 O O . ALA A 1 7 ? -5.487 2.899 -5.046 1.00 62.34 7 ALA A O 6
ATOM 2052 N N . PRO A 1 8 ? -4.948 4.881 -4.062 1.00 34.11 8 PRO A N 6
ATOM 2053 C CA . PRO A 1 8 ? -5.005 5.645 -5.341 1.00 34.03 8 PRO A CA 6
ATOM 2054 C C . PRO A 1 8 ? -3.850 5.254 -6.268 1.00 62.51 8 PRO A C 6
ATOM 2055 O O . PRO A 1 8 ? -4.053 4.709 -7.362 1.00 70.41 8 PRO A O 6
ATOM 2066 N N . GLU A 1 9 ? -2.634 5.498 -5.764 1.00 42.43 9 GLU A N 6
ATOM 2067 C CA . GLU A 1 9 ? -1.415 5.406 -6.528 1.00 71.24 9 GLU A CA 6
ATOM 2068 C C . GLU A 1 9 ? -0.913 3.954 -6.610 1.00 22.11 9 GLU A C 6
ATOM 2069 O O . GLU A 1 9 ? -1.180 3.159 -5.699 1.00 1.12 9 GLU A O 6
ATOM 2081 N N . PRO A 1 10 ? -0.178 3.591 -7.715 1.00 34.25 10 PRO A N 6
ATOM 2082 C CA . PRO A 1 10 ? 0.669 2.374 -7.756 1.00 34.01 10 PRO A CA 6
ATOM 2083 C C . PRO A 1 10 ? 1.755 2.426 -6.652 1.00 44.43 10 PRO A C 6
ATOM 2084 O O . PRO A 1 10 ? 2.147 1.395 -6.107 1.00 63.14 10 PRO A O 6
ATOM 2095 N N . ASP A 1 11 ? 2.225 3.654 -6.341 1.00 11.13 11 ASP A N 6
ATOM 2096 C CA . ASP A 1 11 ? 3.117 3.935 -5.205 1.00 61.30 11 ASP A CA 6
ATOM 2097 C C . ASP A 1 11 ? 2.252 4.372 -3.996 1.00 13.33 11 ASP A C 6
ATOM 2098 O O . ASP A 1 11 ? 2.189 5.546 -3.616 1.00 31.42 11 ASP A O 6
ATOM 2107 N N . CYS A 1 12 ? 1.520 3.396 -3.463 1.00 12.43 12 CYS A N 6
ATOM 2108 C CA . CYS A 1 12 ? 0.600 3.569 -2.316 1.00 71.44 12 CYS A CA 6
ATOM 2109 C C . CYS A 1 12 ? 1.332 3.631 -0.972 1.00 54.02 12 CYS A C 6
ATOM 2110 O O . CYS A 1 12 ? 0.729 4.030 0.033 1.00 4.00 12 CYS A O 6
ATOM 2117 N N . TRP A 1 13 ? 2.613 3.210 -0.976 1.00 42.20 13 TRP A N 6
ATOM 2118 C CA . TRP A 1 13 ? 3.473 3.093 0.208 1.00 55.41 13 TRP A CA 6
ATOM 2119 C C . TRP A 1 13 ? 3.448 4.357 1.096 1.00 21.21 13 TRP A C 6
ATOM 2120 O O . TRP A 1 13 ? 3.385 4.272 2.318 1.00 33.25 13 TRP A O 6
ATOM 2141 N N . GLY A 1 14 ? 3.413 5.519 0.442 1.00 10.42 14 GLY A N 6
ATOM 2142 C CA . GLY A 1 14 ? 3.548 6.817 1.131 1.00 21.41 14 GLY A CA 6
ATOM 2143 C C . GLY A 1 14 ? 2.288 7.238 1.878 1.00 74.11 14 GLY A C 6
ATOM 2144 O O . GLY A 1 14 ? 2.333 8.128 2.735 1.00 33.32 14 GLY A O 6
ATOM 2148 N N . CYS A 1 15 ? 1.164 6.597 1.533 1.00 13.30 15 CYS A N 6
ATOM 2149 C CA . CYS A 1 15 ? -0.144 6.839 2.166 1.00 55.25 15 CYS A CA 6
ATOM 2150 C C . CYS A 1 15 ? -0.384 5.802 3.266 1.00 43.15 15 CYS A C 6
ATOM 2151 O O . CYS A 1 15 ? -0.671 6.123 4.415 1.00 14.12 15 CYS A O 6
ATOM 2158 N N . CYS A 1 16 ? -0.215 4.548 2.863 1.00 2.14 16 CYS A N 6
ATOM 2159 C CA . CYS A 1 16 ? -0.643 3.361 3.601 1.00 11.51 16 CYS A CA 6
ATOM 2160 C C . CYS A 1 16 ? 0.243 3.069 4.818 1.00 54.21 16 CYS A C 6
ATOM 2161 O O . CYS A 1 16 ? -0.278 2.832 5.903 1.00 20.21 16 CYS A O 6
ATOM 2168 N N . LEU A 1 17 ? 1.573 3.143 4.639 1.00 70.31 17 LEU A N 6
ATOM 2169 C CA . LEU A 1 17 ? 2.564 2.736 5.688 1.00 31.23 17 LEU A CA 6
ATOM 2170 C C . LEU A 1 17 ? 2.454 3.507 7.031 1.00 11.32 17 LEU A C 6
ATOM 2171 O O . LEU A 1 17 ? 2.907 2.989 8.059 1.00 73.25 17 LEU A O 6
ATOM 2187 N N . VAL A 1 18 ? 1.861 4.717 7.035 1.00 2.51 18 VAL A N 6
ATOM 2188 C CA . VAL A 1 18 ? 1.782 5.556 8.266 1.00 22.41 18 VAL A CA 6
ATOM 2189 C C . VAL A 1 18 ? 0.659 5.062 9.208 1.00 5.23 18 VAL A C 6
ATOM 2190 O O . VAL A 1 18 ? 0.702 5.272 10.427 1.00 11.43 18 VAL A O 6
ATOM 2203 N N . GLN A 1 19 ? -0.313 4.354 8.632 1.00 13.41 19 GLN A N 6
ATOM 2204 C CA . GLN A 1 19 ? -1.566 3.963 9.312 1.00 32.23 19 GLN A CA 6
ATOM 2205 C C . GLN A 1 19 ? -1.898 2.478 9.063 1.00 63.23 19 GLN A C 6
ATOM 2206 O O . GLN A 1 19 ? -2.912 1.981 9.556 1.00 0.53 19 GLN A O 6
ATOM 2220 N N . CYS A 1 20 ? -1.021 1.780 8.311 1.00 11.22 20 CYS A N 6
ATOM 2221 C CA . CYS A 1 20 ? -1.149 0.345 7.995 1.00 61.24 20 CYS A CA 6
ATOM 2222 C C . CYS A 1 20 ? 0.247 -0.273 7.839 1.00 11.21 20 CYS A C 6
ATOM 2223 O O . CYS A 1 20 ? 1.247 0.447 7.745 1.00 40.40 20 CYS A O 6
ATOM 2230 N N . ALA A 1 21 ? 0.295 -1.607 7.806 1.00 50.13 21 ALA A N 6
ATOM 2231 C CA . ALA A 1 21 ? 1.543 -2.374 7.704 1.00 34.41 21 ALA A CA 6
ATOM 2232 C C . ALA A 1 21 ? 1.977 -2.507 6.227 1.00 30.13 21 ALA A C 6
ATOM 2233 O 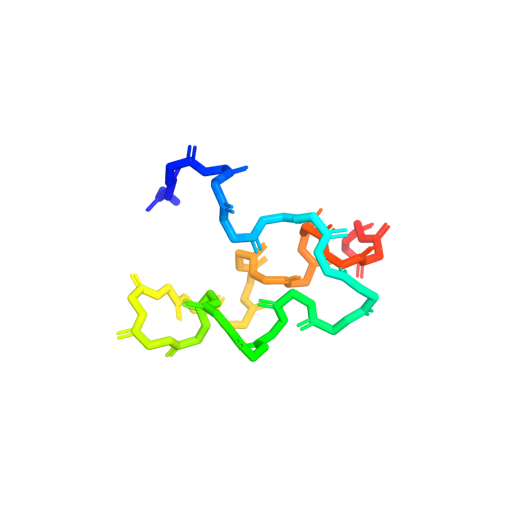O . ALA A 1 21 ? 1.124 -2.422 5.334 1.00 31.22 21 ALA A O 6
ATOM 2240 N N . PRO A 1 22 ? 3.314 -2.701 5.939 1.00 32.22 22 PRO A N 6
ATOM 2241 C CA . PRO A 1 22 ? 3.812 -3.099 4.587 1.00 30.44 22 PRO A CA 6
ATOM 2242 C C . PRO A 1 22 ? 3.155 -4.385 4.064 1.00 24.45 22 PRO A C 6
ATOM 2243 O O . PRO A 1 22 ? 3.082 -4.593 2.853 1.00 53.31 22 PRO A O 6
ATOM 2254 N N . SER A 1 23 ? 2.681 -5.224 5.003 1.00 61.44 23 SER A N 6
ATOM 2255 C CA . SER A 1 23 ? 1.884 -6.421 4.707 1.00 22.11 23 SER A CA 6
ATOM 2256 C C . SER A 1 23 ? 0.609 -6.059 3.909 1.00 73.13 23 SER A C 6
ATOM 2257 O O . SER A 1 23 ? 0.191 -6.802 3.011 1.00 41.01 23 SER A O 6
ATOM 2265 N N . ILE A 1 24 ? 0.002 -4.901 4.252 1.00 32.25 24 ILE A N 6
ATOM 2266 C CA . ILE A 1 24 ? -1.200 -4.399 3.586 1.00 53.13 24 ILE A CA 6
ATOM 2267 C C . ILE A 1 24 ? -0.823 -3.652 2.292 1.00 2.14 24 ILE A C 6
ATOM 2268 O O . ILE A 1 24 ? -1.404 -3.891 1.224 1.00 70.12 24 ILE A O 6
ATOM 2284 N N . CYS A 1 25 ? 0.148 -2.734 2.427 1.00 42.44 25 CYS A N 6
ATOM 2285 C CA . CYS A 1 25 ? 0.533 -1.794 1.362 1.00 54.33 25 CYS A CA 6
ATOM 2286 C C . CYS A 1 25 ? 1.115 -2.522 0.138 1.00 50.33 25 CYS A C 6
ATOM 2287 O O . CYS A 1 25 ? 1.032 -2.013 -0.972 1.00 54.12 25 CYS A O 6
ATOM 2294 N N . ALA A 1 26 ? 1.703 -3.715 0.368 1.00 5.31 26 ALA A N 6
ATOM 2295 C CA . ALA A 1 26 ? 2.197 -4.605 -0.710 1.00 64.43 26 ALA A CA 6
ATOM 2296 C C . ALA A 1 26 ? 1.064 -5.025 -1.669 1.00 55.21 26 ALA A C 6
ATOM 2297 O O . ALA A 1 26 ? 1.289 -5.170 -2.873 1.00 11.13 26 ALA A O 6
ATOM 2304 N N . GLY A 1 27 ? -0.155 -5.180 -1.124 1.00 73.33 27 GLY A N 6
ATOM 2305 C CA . GLY A 1 27 ? -1.311 -5.627 -1.900 1.00 30.45 27 GLY A CA 6
ATOM 2306 C C . GLY A 1 27 ? -1.933 -4.513 -2.725 1.00 65.40 27 GLY A C 6
ATOM 2307 O O . GLY A 1 27 ? -2.285 -4.721 -3.891 1.00 42.13 27 GLY A O 6
ATOM 2311 N N . TRP A 1 28 ? -2.057 -3.320 -2.117 1.00 1.35 28 TRP A N 6
ATOM 2312 C CA . TRP A 1 28 ? -2.654 -2.140 -2.779 1.00 35.33 28 TRP A CA 6
ATOM 2313 C C . TRP A 1 28 ? -1.688 -1.546 -3.825 1.00 22.33 28 TRP A C 6
ATOM 2314 O O . TRP A 1 28 ? -2.125 -1.041 -4.866 1.00 44.15 28 TRP A O 6
ATOM 2335 N N . CYS A 1 29 ? -0.375 -1.621 -3.530 1.00 20.24 29 CYS A N 6
ATOM 2336 C CA . CYS A 1 29 ? 0.685 -1.190 -4.454 1.00 3.15 29 CYS A CA 6
ATOM 2337 C C . CYS A 1 29 ? 0.920 -2.250 -5.551 1.00 12.12 29 CYS A C 6
ATOM 2338 O O . CYS A 1 29 ? 0.419 -2.107 -6.674 1.00 21.21 29 CYS A O 6
ATOM 2345 N N . GLY A 1 30 ? 1.657 -3.330 -5.199 1.00 21.32 30 GLY A N 6
ATOM 2346 C CA . GLY A 1 30 ? 2.123 -4.303 -6.182 1.00 23.43 30 GLY A CA 6
ATOM 2347 C C . GLY A 1 30 ? 2.861 -5.481 -5.549 1.00 44.02 30 GLY A C 6
ATOM 2348 O O . GLY A 1 30 ? 2.568 -6.643 -5.851 1.00 42.24 30 GLY A O 6
ATOM 2352 N N . GLY A 1 31 ? 3.810 -5.166 -4.655 1.00 11.33 31 GLY A N 6
ATOM 2353 C CA . GLY A 1 31 ? 4.621 -6.171 -3.963 1.00 60.53 31 GLY A CA 6
ATOM 2354 C C . GLY A 1 31 ? 5.868 -6.569 -4.741 1.00 1.03 31 GLY A C 6
ATOM 2355 O O . GLY A 1 31 ? 5.858 -7.548 -5.497 1.00 3.13 31 GLY A O 6
ATOM 2359 N N . SER A 1 32 ? 6.943 -5.784 -4.559 1.00 63.20 32 SER A N 6
ATOM 2360 C CA . SER A 1 32 ? 8.252 -6.010 -5.191 1.00 3.21 32 SER A CA 6
ATOM 2361 C C . SER A 1 32 ? 9.382 -5.500 -4.258 1.00 61.15 32 SER A C 6
ATOM 2362 O O . SER A 1 32 ? 10.198 -6.317 -3.783 1.00 4.34 32 SER A O 6
ATOM 2371 N N . SER A 1 1 ? -5.737 -5.397 6.372 1.00 21.12 1 SER A N 7
ATOM 2372 C CA . SER A 1 1 ? -4.292 -5.253 6.097 1.00 31.50 1 SER A CA 7
ATOM 2373 C C . SER A 1 1 ? -3.919 -3.757 5.992 1.00 12.51 1 SER A C 7
ATOM 2374 O O . SER A 1 1 ? -3.067 -3.258 6.741 1.00 40.35 1 SER A O 7
ATOM 2384 N N . CYS A 1 2 ? -4.580 -3.053 5.064 1.00 51.30 2 CYS A N 7
ATOM 2385 C CA . CYS A 1 2 ? -4.448 -1.593 4.870 1.00 21.42 2 CYS A CA 7
ATOM 2386 C C . CYS A 1 2 ? -5.862 -1.011 4.704 1.00 61.11 2 CYS A C 7
ATOM 2387 O O . CYS A 1 2 ? -6.846 -1.635 5.140 1.00 2.43 2 CYS A O 7
ATOM 2394 N N . GLY A 1 3 ? -5.972 0.178 4.100 1.00 53.23 3 GLY A N 7
ATOM 2395 C CA . GLY A 1 3 ? -7.266 0.723 3.710 1.00 52.12 3 GLY A CA 7
ATOM 2396 C C . GLY A 1 3 ? -7.700 0.285 2.315 1.00 5.15 3 GLY A C 7
ATOM 2397 O O . GLY A 1 3 ? -8.848 0.535 1.931 1.00 32.34 3 GLY A O 7
ATOM 2401 N N . SER A 1 4 ? -6.752 -0.330 1.545 1.00 43.44 4 SER A N 7
ATOM 2402 C CA . SER A 1 4 ? -6.923 -0.699 0.111 1.00 62.35 4 SER A CA 7
ATOM 2403 C C . SER A 1 4 ? -6.984 0.564 -0.774 1.00 41.41 4 SER A C 7
ATOM 2404 O O . SER A 1 4 ? -7.181 0.478 -1.991 1.00 32.23 4 SER A O 7
ATOM 2412 N N . GLU A 1 5 ? -6.746 1.722 -0.139 1.00 12.23 5 GLU A N 7
ATOM 2413 C CA . GLU A 1 5 ? -6.853 3.044 -0.764 1.00 23.20 5 GLU A CA 7
ATOM 2414 C C . GLU A 1 5 ? -5.511 3.394 -1.401 1.00 53.43 5 GLU A C 7
ATOM 2415 O O . GLU A 1 5 ? -5.443 3.835 -2.544 1.00 1.25 5 GLU A O 7
ATOM 2427 N N . CYS A 1 6 ? -4.442 3.146 -0.626 1.00 42.32 6 CYS A N 7
ATOM 2428 C CA . CYS A 1 6 ? -3.068 3.440 -1.001 1.00 12.11 6 CYS A CA 7
ATOM 2429 C C . CYS A 1 6 ? -2.418 2.254 -1.744 1.00 43.44 6 CYS A C 7
ATOM 2430 O O . CYS A 1 6 ? -1.326 1.792 -1.405 1.00 34.03 6 CYS A O 7
ATOM 2437 N N . ALA A 1 7 ? -3.147 1.777 -2.751 1.00 53.34 7 ALA A N 7
ATOM 2438 C CA . ALA A 1 7 ? -2.661 0.834 -3.772 1.00 31.14 7 ALA A CA 7
ATOM 2439 C C . ALA A 1 7 ? -2.351 1.442 -5.194 1.00 41.53 7 ALA A C 7
ATOM 2440 O O . ALA A 1 7 ? -1.657 0.755 -5.951 1.00 61.13 7 ALA A O 7
ATOM 2447 N N . PRO A 1 8 ? -2.802 2.712 -5.599 1.00 53.35 8 PRO A N 7
ATOM 2448 C CA . PRO A 1 8 ? -2.892 3.099 -7.040 1.00 4.25 8 PRO A CA 7
ATOM 2449 C C . PRO A 1 8 ? -1.536 3.138 -7.742 1.00 24.45 8 PRO A C 7
ATOM 2450 O O . PRO A 1 8 ? -1.348 2.583 -8.829 1.00 22.13 8 PRO A O 7
ATOM 2461 N N . GLU A 1 9 ? -0.615 3.828 -7.078 1.00 45.21 9 GLU A N 7
ATOM 2462 C CA . GLU A 1 9 ? 0.645 4.240 -7.646 1.00 52.34 9 GLU A CA 7
ATOM 2463 C C . GLU A 1 9 ? 1.645 3.077 -7.695 1.00 64.02 9 GLU A C 7
ATOM 2464 O O . GLU A 1 9 ? 1.531 2.141 -6.884 1.00 54.55 9 GLU A O 7
ATOM 2476 N N . PRO A 1 10 ? 2.646 3.121 -8.642 1.00 62.15 10 PRO A N 7
ATOM 2477 C CA . PRO A 1 10 ? 3.728 2.119 -8.689 1.00 13.44 10 PRO A CA 7
ATOM 2478 C C . PRO A 1 10 ? 4.529 2.131 -7.374 1.00 2.11 10 PRO A C 7
ATOM 2479 O O . PRO A 1 10 ? 4.916 1.078 -6.849 1.00 34.21 10 PRO A O 7
ATOM 2490 N N . ASP A 1 11 ? 4.739 3.347 -6.837 1.00 31.12 11 ASP A N 7
ATOM 2491 C CA . ASP A 1 11 ? 5.234 3.559 -5.473 1.00 61.12 11 ASP A CA 7
ATOM 2492 C C . ASP A 1 11 ? 4.024 3.909 -4.596 1.00 10.13 11 ASP A C 7
ATOM 2493 O O . ASP A 1 11 ? 3.678 5.075 -4.428 1.00 15.41 11 ASP A O 7
ATOM 2502 N N . CYS A 1 12 ? 3.315 2.873 -4.156 1.00 62.15 12 CYS A N 7
ATOM 2503 C CA . CYS A 1 12 ? 2.233 2.981 -3.154 1.00 12.32 12 CYS A CA 7
ATOM 2504 C C . CYS A 1 12 ? 2.787 3.227 -1.740 1.00 11.11 12 CYS A C 7
ATOM 2505 O O . CYS A 1 12 ? 2.036 3.656 -0.858 1.00 42.22 12 CYS A O 7
ATOM 2512 N N . TRP A 1 13 ? 4.096 2.933 -1.547 1.00 12.11 13 TRP A N 7
ATOM 2513 C CA . TRP A 1 13 ? 4.804 3.016 -0.261 1.00 55.54 13 TRP A CA 7
ATOM 2514 C C . TRP A 1 13 ? 4.549 4.354 0.464 1.00 21.33 13 TRP A C 7
ATOM 2515 O O . TRP A 1 13 ? 4.321 4.389 1.670 1.00 34.41 13 TRP A O 7
ATOM 2536 N N . GLY A 1 14 ? 4.531 5.434 -0.320 1.00 63.23 14 GLY A N 7
ATOM 2537 C CA . GLY A 1 14 ? 4.473 6.807 0.223 1.00 12.45 14 GLY A CA 7
ATOM 2538 C C . GLY A 1 14 ? 3.129 7.132 0.874 1.00 33.11 14 GLY A C 7
ATOM 2539 O O . GLY A 1 14 ? 3.042 7.960 1.785 1.00 14.44 14 GLY A O 7
ATOM 2543 N N . CYS A 1 15 ? 2.088 6.453 0.390 1.00 31.21 15 CYS A N 7
ATOM 2544 C CA . CYS A 1 15 ? 0.700 6.623 0.857 1.00 42.14 15 CYS A CA 7
ATOM 2545 C C . CYS A 1 15 ? 0.407 5.650 2.001 1.00 33.20 15 CYS A C 7
ATOM 2546 O O . CYS A 1 15 ? -0.177 5.995 3.019 1.00 23.52 15 CYS A O 7
ATOM 2553 N N . CYS A 1 16 ? 0.831 4.418 1.762 1.00 51.02 16 CYS A N 7
ATOM 2554 C CA . CYS A 1 16 ? 0.459 3.230 2.537 1.00 34.32 16 CYS A CA 7
ATOM 2555 C C . CYS A 1 16 ? 1.167 3.181 3.891 1.00 62.34 16 CYS A C 7
ATOM 2556 O O . CYS A 1 16 ? 0.531 2.948 4.909 1.00 32.12 16 CYS A O 7
ATOM 2563 N N . LEU A 1 17 ? 2.470 3.472 3.893 1.00 65.21 17 LEU A N 7
ATOM 2564 C CA . LEU A 1 17 ? 3.338 3.330 5.094 1.00 53.54 17 LEU A CA 7
ATOM 2565 C C . LEU A 1 17 ? 2.960 4.244 6.288 1.00 2.33 17 LEU A C 7
ATOM 2566 O O . LEU A 1 17 ? 3.411 3.986 7.407 1.00 2.43 17 LEU A O 7
ATOM 2582 N N . VAL A 1 18 ? 2.139 5.290 6.068 1.00 73.12 18 VAL A N 7
ATOM 2583 C CA . VAL A 1 18 ? 1.747 6.223 7.161 1.00 72.12 18 VAL A CA 7
ATOM 2584 C C . VAL A 1 18 ? 0.595 5.626 8.011 1.00 70.44 18 VAL A C 7
ATOM 2585 O O . VAL A 1 18 ? 0.287 6.112 9.110 1.00 2.02 18 VAL A O 7
ATOM 2598 N N . GLN A 1 19 ? 0.005 4.531 7.516 1.00 23.52 19 GLN A N 7
ATOM 2599 C CA . GLN A 1 19 ? -1.233 3.958 8.069 1.00 74.43 19 GLN A CA 7
ATOM 2600 C C . GLN A 1 19 ? -1.262 2.415 7.928 1.00 33.24 19 GLN A C 7
ATOM 2601 O O . GLN A 1 19 ? -2.196 1.762 8.414 1.00 75.14 19 GLN A O 7
ATOM 2615 N N . CYS A 1 20 ? -0.232 1.843 7.273 1.00 54.03 20 CYS A N 7
ATOM 2616 C CA . CYS A 1 20 ? -0.109 0.394 7.030 1.00 4.14 20 CYS A CA 7
ATOM 2617 C C . CYS A 1 20 ? 1.377 0.000 7.087 1.00 2.43 20 CYS A C 7
ATOM 2618 O O . CYS A 1 20 ? 2.263 0.858 6.985 1.00 30.40 20 CYS A O 7
ATOM 2625 N N . ALA A 1 21 ? 1.642 -1.301 7.241 1.00 15.32 21 ALA A N 7
ATOM 2626 C CA . ALA A 1 21 ? 3.002 -1.847 7.385 1.00 44.11 21 ALA A CA 7
ATOM 2627 C C . ALA A 1 21 ? 3.683 -2.041 6.005 1.00 23.23 21 ALA A C 7
ATOM 2628 O O . ALA A 1 21 ? 2.987 -2.144 4.994 1.00 52.42 21 ALA A O 7
ATOM 2635 N N . PRO A 1 22 ? 5.065 -2.077 5.942 1.00 54.32 22 PRO A N 7
ATOM 2636 C CA . PRO A 1 22 ? 5.826 -2.434 4.704 1.00 2.14 22 PRO A CA 7
ATOM 2637 C C . PRO A 1 22 ? 5.487 -3.835 4.172 1.00 51.43 22 PRO A C 7
ATOM 2638 O O . PRO A 1 22 ? 5.653 -4.101 2.980 1.00 42.21 22 PRO A O 7
ATOM 2649 N N . SER A 1 23 ? 4.997 -4.707 5.066 1.00 75.11 23 SER A N 7
ATOM 2650 C CA . SER A 1 23 ? 4.497 -6.036 4.698 1.00 32.51 23 SER A CA 7
ATOM 2651 C C . SER A 1 23 ? 3.243 -5.918 3.810 1.00 33.04 23 SER A C 7
ATOM 2652 O O . SER A 1 23 ? 3.025 -6.748 2.915 1.00 22.43 23 SER A O 7
ATOM 2660 N N . ILE A 1 24 ? 2.436 -4.857 4.052 1.00 11.52 24 ILE A N 7
ATOM 2661 C CA . ILE A 1 24 ? 1.187 -4.631 3.321 1.00 71.32 24 ILE A CA 7
ATOM 2662 C C . ILE A 1 24 ? 1.468 -3.891 2.005 1.00 72.24 24 ILE A C 7
ATOM 2663 O O . ILE A 1 24 ? 0.990 -4.285 0.934 1.00 52.24 24 ILE A O 7
ATOM 2679 N N . CYS A 1 25 ? 2.246 -2.801 2.125 1.00 35.40 25 CYS A N 7
ATOM 2680 C CA . CYS A 1 25 ? 2.585 -1.905 1.008 1.00 30.41 25 CYS A CA 7
ATOM 2681 C C . CYS A 1 25 ? 3.388 -2.643 -0.073 1.00 34.54 25 CYS A C 7
ATOM 2682 O O . CYS A 1 25 ? 3.335 -2.277 -1.242 1.00 2.41 25 CYS A O 7
ATOM 2689 N N . ALA A 1 26 ? 4.137 -3.681 0.346 1.00 21.51 26 ALA A N 7
ATOM 2690 C CA . ALA A 1 26 ? 4.785 -4.633 -0.583 1.00 64.11 26 ALA A CA 7
ATOM 2691 C C . ALA A 1 26 ? 3.754 -5.244 -1.558 1.00 32.12 26 ALA A C 7
ATOM 2692 O O . ALA A 1 26 ? 3.969 -5.278 -2.771 1.00 50.23 26 ALA A O 7
ATOM 2699 N N . GLY A 1 27 ? 2.608 -5.653 -0.992 1.00 75.23 27 GLY A N 7
ATOM 2700 C CA . GLY A 1 27 ? 1.561 -6.349 -1.739 1.00 13.40 27 GLY A CA 7
ATOM 2701 C C . GLY A 1 27 ? 0.780 -5.442 -2.689 1.00 10.44 27 GLY A C 7
ATOM 2702 O O . GLY A 1 27 ? 0.326 -5.892 -3.745 1.00 42.03 27 GLY A O 7
ATOM 2706 N N . TRP A 1 28 ? 0.614 -4.165 -2.304 1.00 61.34 28 TRP A N 7
ATOM 2707 C CA . TRP A 1 28 ? -0.147 -3.177 -3.102 1.00 14.32 28 TRP A CA 7
ATOM 2708 C C . TRP A 1 28 ? 0.734 -2.498 -4.166 1.00 22.43 28 TRP A C 7
ATOM 2709 O O . TRP A 1 28 ? 0.227 -2.056 -5.206 1.00 42.12 28 TRP A O 7
ATOM 2730 N N . CYS A 1 29 ? 2.043 -2.389 -3.888 1.00 63.25 29 CYS A N 7
ATOM 2731 C CA . CYS A 1 29 ? 3.014 -1.819 -4.842 1.00 30.24 29 CYS A CA 7
ATOM 2732 C C . CYS A 1 29 ? 3.402 -2.846 -5.927 1.00 43.01 29 CYS A C 7
ATOM 2733 O O . CYS A 1 29 ? 3.004 -2.705 -7.095 1.00 73.32 29 CYS A O 7
ATOM 2740 N N . GLY A 1 30 ? 4.157 -3.890 -5.531 1.00 52.24 30 GLY A N 7
ATOM 2741 C CA . GLY A 1 30 ? 4.778 -4.803 -6.496 1.00 4.03 30 GLY A CA 7
ATOM 2742 C C . GLY A 1 30 ? 4.877 -6.234 -6.000 1.00 21.41 30 GLY A C 7
ATOM 2743 O O . GLY A 1 30 ? 4.413 -7.167 -6.666 1.00 3.10 30 GLY A O 7
ATOM 2747 N N . GLY A 1 31 ? 5.477 -6.406 -4.815 1.00 52.23 31 GLY A N 7
ATOM 2748 C CA . GLY A 1 31 ? 5.856 -7.730 -4.302 1.00 4.23 31 GLY A CA 7
ATOM 2749 C C . GLY A 1 31 ? 7.290 -8.046 -4.680 1.00 71.21 31 GLY A C 7
ATOM 2750 O O . GLY A 1 31 ? 8.167 -8.129 -3.807 1.00 73.52 31 GLY A O 7
ATOM 2754 N N . SER A 1 32 ? 7.496 -8.211 -6.005 1.00 31.03 32 SER A N 7
ATOM 2755 C CA . SER A 1 32 ? 8.813 -8.293 -6.670 1.00 55.32 32 SER A CA 7
ATOM 2756 C C . SER A 1 32 ? 9.758 -9.347 -6.009 1.00 11.21 32 SER A C 7
ATOM 2757 O O . SER A 1 32 ? 9.512 -10.557 -6.208 1.00 45.41 32 SER A O 7
ATOM 2766 N N . SER A 1 1 ? -5.603 -5.670 7.593 1.00 2.13 1 SER A N 8
ATOM 2767 C CA . SER A 1 1 ? -5.272 -5.139 6.249 1.00 72.21 1 SER A CA 8
ATOM 2768 C C . SER A 1 1 ? -5.699 -3.664 6.140 1.00 24.42 1 SER A C 8
ATOM 2769 O O . SER A 1 1 ? -6.209 -3.086 7.106 1.00 64.53 1 SER A O 8
ATOM 2779 N N . CYS A 1 2 ? -5.474 -3.050 4.964 1.00 22.11 2 CYS A N 8
ATOM 2780 C CA . CYS A 1 2 ? -5.848 -1.647 4.700 1.00 60.40 2 CYS A CA 8
ATOM 2781 C C . CYS A 1 2 ? -6.710 -1.565 3.423 1.00 51.03 2 CYS A C 8
ATOM 2782 O O . CYS A 1 2 ? -6.722 -2.494 2.607 1.00 53.54 2 CYS A O 8
ATOM 2789 N N . GLY A 1 3 ? -7.377 -0.418 3.242 1.00 60.21 3 GLY A N 8
ATOM 2790 C CA . GLY A 1 3 ? -8.525 -0.281 2.329 1.00 62.03 3 GLY A CA 8
ATOM 2791 C C . GLY A 1 3 ? -8.210 -0.001 0.869 1.00 22.11 3 GLY A C 8
ATOM 2792 O O . GLY A 1 3 ? -9.120 0.380 0.135 1.00 63.53 3 GLY A O 8
ATOM 2796 N N . SER A 1 4 ? -6.929 -0.147 0.465 1.00 55.13 4 SER A N 8
ATOM 2797 C CA . SER A 1 4 ? -6.405 0.238 -0.872 1.00 61.12 4 SER A CA 8
ATOM 2798 C C . SER A 1 4 ? -6.628 1.737 -1.180 1.00 34.35 4 SER A C 8
ATOM 2799 O O . SER A 1 4 ? -6.470 2.178 -2.324 1.00 64.44 4 SER A O 8
ATOM 2807 N N . GLU A 1 5 ? -6.942 2.517 -0.123 1.00 53.15 5 GLU A N 8
ATOM 2808 C CA . GLU A 1 5 ? -7.183 3.962 -0.228 1.00 61.43 5 GLU A CA 8
ATOM 2809 C C . GLU A 1 5 ? -5.835 4.678 -0.367 1.00 22.44 5 GLU A C 8
ATOM 2810 O O . GLU A 1 5 ? -5.732 5.735 -0.995 1.00 20.40 5 GLU A O 8
ATOM 2822 N N . CYS A 1 6 ? -4.793 4.062 0.223 1.00 51.21 6 CYS A N 8
ATOM 2823 C CA . CYS A 1 6 ? -3.397 4.440 0.001 1.00 40.14 6 CYS A CA 8
ATOM 2824 C C . CYS A 1 6 ? -2.758 3.540 -1.078 1.00 0.33 6 CYS A C 8
ATOM 2825 O O . CYS A 1 6 ? -1.704 2.926 -0.871 1.00 52.14 6 CYS A O 8
ATOM 2832 N N . ALA A 1 7 ? -3.460 3.446 -2.219 1.00 61.22 7 ALA A N 8
ATOM 2833 C CA . ALA A 1 7 ? -2.906 2.946 -3.497 1.00 32.11 7 ALA A CA 8
ATOM 2834 C C . ALA A 1 7 ? -3.016 3.956 -4.720 1.00 30.24 7 ALA A C 8
ATOM 2835 O O . ALA A 1 7 ? -2.952 3.476 -5.863 1.00 40.14 7 ALA A O 8
ATOM 2842 N N . PRO A 1 8 ? -3.168 5.348 -4.561 1.00 41.14 8 PRO A N 8
ATOM 2843 C CA . PRO A 1 8 ? -3.155 6.301 -5.723 1.00 31.25 8 PRO A CA 8
ATOM 2844 C C . PRO A 1 8 ? -1.861 6.232 -6.544 1.00 14.31 8 PRO A C 8
ATOM 2845 O O . PRO A 1 8 ? -1.883 5.971 -7.752 1.00 74.41 8 PRO A O 8
ATOM 2856 N N . GLU A 1 9 ? -0.743 6.481 -5.853 1.00 35.15 9 GLU A N 8
ATOM 2857 C CA . GLU A 1 9 ? 0.572 6.591 -6.460 1.00 31.04 9 GLU A CA 8
ATOM 2858 C C . GLU A 1 9 ? 1.176 5.201 -6.736 1.00 11.43 9 GLU A C 8
ATOM 2859 O O . GLU A 1 9 ? 0.817 4.234 -6.050 1.00 43.34 9 GLU A O 8
ATOM 2871 N N . PRO A 1 10 ? 2.111 5.085 -7.739 1.00 75.44 10 PRO A N 8
ATOM 2872 C CA . PRO A 1 10 ? 2.941 3.866 -7.934 1.00 41.22 10 PRO A CA 8
ATOM 2873 C C . PRO A 1 10 ? 3.800 3.586 -6.682 1.00 23.23 10 PRO A C 8
ATOM 2874 O O . PRO A 1 10 ? 4.034 2.431 -6.309 1.00 22.15 10 PRO A O 8
ATOM 2885 N N . ASP A 1 11 ? 4.257 4.682 -6.040 1.00 31.32 11 ASP A N 8
ATOM 2886 C CA . ASP A 1 11 ? 4.852 4.639 -4.705 1.00 10.34 11 ASP A CA 8
ATOM 2887 C C . ASP A 1 11 ? 3.732 4.889 -3.676 1.00 14.33 11 ASP A C 8
ATOM 2888 O O . ASP A 1 11 ? 3.555 5.997 -3.150 1.00 1.12 11 ASP A O 8
ATOM 2897 N N . CYS A 1 12 ? 2.916 3.851 -3.475 1.00 34.12 12 CYS A N 8
ATOM 2898 C CA . CYS A 1 12 ? 1.865 3.821 -2.442 1.00 4.02 12 CYS A CA 8
ATOM 2899 C C . CYS A 1 12 ? 2.479 3.786 -1.032 1.00 25.24 12 CYS A C 8
ATOM 2900 O O . CYS A 1 12 ? 1.787 4.072 -0.047 1.00 72.14 12 CYS A O 8
ATOM 2907 N N . TRP A 1 13 ? 3.781 3.406 -0.962 1.00 45.53 13 TRP A N 8
ATOM 2908 C CA . TRP A 1 13 ? 4.595 3.390 0.253 1.00 52.05 13 TRP A CA 8
ATOM 2909 C C . TRP A 1 13 ? 4.479 4.721 1.027 1.00 35.42 13 TRP A C 8
ATOM 2910 O O . TRP A 1 13 ? 4.397 4.740 2.259 1.00 74.14 13 TRP A O 8
ATOM 2931 N N . GLY A 1 14 ? 4.388 5.817 0.259 1.00 73.33 14 GLY A N 8
ATOM 2932 C CA . GLY A 1 14 ? 4.365 7.185 0.807 1.00 22.14 14 GLY A CA 8
ATOM 2933 C C . GLY A 1 14 ? 2.967 7.655 1.224 1.00 15.44 14 GLY A C 8
ATOM 2934 O O . GLY A 1 14 ? 2.687 8.858 1.240 1.00 54.24 14 GLY A O 8
ATOM 2938 N N . CYS A 1 15 ? 2.092 6.691 1.544 1.00 73.33 15 CYS A N 8
ATOM 2939 C CA . CYS A 1 15 ? 0.722 6.928 2.037 1.00 4.34 15 CYS A CA 8
ATOM 2940 C C . CYS A 1 15 ? 0.386 5.861 3.079 1.00 12.15 15 CYS A C 8
ATOM 2941 O O . CYS A 1 15 ? -0.142 6.128 4.151 1.00 32.33 15 CYS A O 8
ATOM 2948 N N . CYS A 1 16 ? 0.713 4.635 2.690 1.00 33.32 16 CYS A N 8
ATOM 2949 C CA . CYS A 1 16 ? 0.345 3.403 3.379 1.00 32.24 16 CYS A CA 8
ATOM 2950 C C . CYS A 1 16 ? 1.228 3.153 4.607 1.00 22.03 16 CYS A C 8
ATOM 2951 O O . CYS A 1 16 ? 0.708 2.861 5.675 1.00 13.15 16 CYS A O 8
ATOM 2958 N N . LEU A 1 17 ? 2.552 3.342 4.464 1.00 65.51 17 LEU A N 8
ATOM 2959 C CA . LEU A 1 17 ? 3.543 3.019 5.538 1.00 61.00 17 LEU A CA 8
ATOM 2960 C C . LEU A 1 17 ? 3.372 3.828 6.853 1.00 74.20 17 LEU A C 8
ATOM 2961 O O . LEU A 1 17 ? 3.982 3.462 7.863 1.00 12.23 17 LEU A O 8
ATOM 2977 N N . VAL A 1 18 ? 2.558 4.904 6.860 1.00 45.42 18 VAL A N 8
ATOM 2978 C CA . VAL A 1 18 ? 2.352 5.722 8.085 1.00 4.23 18 VAL A CA 8
ATOM 2979 C C . VAL A 1 18 ? 1.291 5.064 9.009 1.00 21.33 18 VAL A C 8
ATOM 2980 O O . VAL A 1 18 ? 1.262 5.301 10.222 1.00 0.12 18 VAL A O 8
ATOM 2993 N N . GLN A 1 19 ? 0.474 4.177 8.420 1.00 74.43 19 GLN A N 8
ATOM 2994 C CA . GLN A 1 19 ? -0.734 3.613 9.059 1.00 12.23 19 GLN A CA 8
ATOM 2995 C C . GLN A 1 19 ? -0.921 2.115 8.698 1.00 14.11 19 GLN A C 8
ATOM 2996 O O . GLN A 1 19 ? -1.921 1.498 9.078 1.00 61.15 19 GLN A O 8
ATOM 3010 N N . CYS A 1 20 ? 0.065 1.545 7.979 1.00 55.23 20 CYS A N 8
ATOM 3011 C CA . CYS A 1 20 ? 0.099 0.127 7.575 1.00 43.44 20 CYS A CA 8
ATOM 3012 C C . CYS A 1 20 ? 1.569 -0.359 7.558 1.00 23.30 20 CYS A C 8
ATOM 3013 O O . CYS A 1 20 ? 2.501 0.445 7.711 1.00 30.11 20 CYS A O 8
ATOM 3020 N N . ALA A 1 21 ? 1.764 -1.676 7.370 1.00 52.01 21 ALA A N 8
ATOM 3021 C CA . ALA A 1 21 ? 3.106 -2.304 7.297 1.00 21.54 21 ALA A CA 8
ATOM 3022 C C . ALA A 1 21 ? 3.535 -2.523 5.820 1.00 51.42 21 ALA A C 8
ATOM 3023 O O . ALA A 1 21 ? 2.684 -2.475 4.922 1.00 11.44 21 ALA A O 8
ATOM 3030 N N . PRO A 1 22 ? 4.877 -2.729 5.536 1.00 50.30 22 PRO A N 8
ATOM 3031 C CA . PRO A 1 22 ? 5.380 -3.181 4.207 1.00 51.12 22 PRO A CA 8
ATOM 3032 C C . PRO A 1 22 ? 4.598 -4.361 3.591 1.00 32.31 22 PRO A C 8
ATOM 3033 O O . PRO A 1 22 ? 4.491 -4.443 2.373 1.00 44.44 22 PRO A O 8
ATOM 3044 N N . SER A 1 23 ? 4.054 -5.256 4.444 1.00 42.22 23 SER A N 8
ATOM 3045 C CA . SER A 1 23 ? 3.220 -6.396 4.002 1.00 34.24 23 SER A CA 8
ATOM 3046 C C . SER A 1 23 ? 2.007 -5.921 3.165 1.00 60.42 23 SER A C 8
ATOM 3047 O O . SER A 1 23 ? 1.665 -6.531 2.146 1.00 61.55 23 SER A O 8
ATOM 3055 N N . ILE A 1 24 ? 1.395 -4.806 3.608 1.00 34.12 24 ILE A N 8
ATOM 3056 C CA . ILE A 1 24 ? 0.211 -4.223 2.967 1.00 41.32 24 ILE A CA 8
ATOM 3057 C C . ILE A 1 24 ? 0.623 -3.440 1.709 1.00 51.04 24 ILE A C 8
ATOM 3058 O O . ILE A 1 24 ? 0.147 -3.721 0.602 1.00 54.11 24 ILE A O 8
ATOM 3074 N N . CYS A 1 25 ? 1.542 -2.480 1.913 1.00 64.54 25 CYS A N 8
ATOM 3075 C CA . CYS A 1 25 ? 1.930 -1.491 0.895 1.00 32.10 25 CYS A CA 8
ATOM 3076 C C . CYS A 1 25 ? 2.595 -2.148 -0.328 1.00 24.04 25 CYS A C 8
ATOM 3077 O O . CYS A 1 25 ? 2.457 -1.654 -1.440 1.00 53.14 25 CYS A O 8
ATOM 3084 N N . ALA A 1 26 ? 3.307 -3.274 -0.106 1.00 4.13 26 ALA A N 8
ATOM 3085 C CA . ALA A 1 26 ? 3.967 -4.040 -1.193 1.00 32.11 26 ALA A CA 8
ATOM 3086 C C . ALA A 1 26 ? 2.957 -4.540 -2.242 1.00 30.13 26 ALA A C 8
ATOM 3087 O O . ALA A 1 26 ? 3.288 -4.625 -3.432 1.00 11.34 26 ALA A O 8
ATOM 3094 N N . GLY A 1 27 ? 1.720 -4.820 -1.786 1.00 51.45 27 GLY A N 8
ATOM 3095 C CA . GLY A 1 27 ? 0.678 -5.401 -2.637 1.00 32.52 27 GLY A CA 8
ATOM 3096 C C . GLY A 1 27 ? -0.041 -4.355 -3.476 1.00 1.41 27 GLY A C 8
ATOM 3097 O O . GLY A 1 27 ? -0.573 -4.664 -4.546 1.00 44.11 27 GLY A O 8
ATOM 3101 N N . TRP A 1 28 ? -0.052 -3.104 -2.978 1.00 24.14 28 TRP A N 8
ATOM 3102 C CA . TRP A 1 28 ? -0.713 -1.966 -3.650 1.00 21.03 28 TRP A CA 8
ATOM 3103 C C . TRP A 1 28 ? 0.267 -1.231 -4.584 1.00 11.21 28 TRP A C 8
ATOM 3104 O O . TRP A 1 28 ? -0.135 -0.658 -5.604 1.00 12.25 28 TRP A O 8
ATOM 3125 N N . CYS A 1 29 ? 1.548 -1.242 -4.195 1.00 62.55 29 CYS A N 8
ATOM 3126 C CA . CYS A 1 29 ? 2.645 -0.634 -4.961 1.00 23.13 29 CYS A CA 8
ATOM 3127 C C . CYS A 1 29 ? 3.121 -1.543 -6.099 1.00 23.41 29 CYS A C 8
ATOM 3128 O O . CYS A 1 29 ? 2.909 -1.259 -7.280 1.00 44.02 29 CYS A O 8
ATOM 3135 N N . GLY A 1 30 ? 3.771 -2.642 -5.709 1.00 22.14 30 GLY A N 8
ATOM 3136 C CA . GLY A 1 30 ? 4.532 -3.482 -6.627 1.00 21.41 30 GLY A CA 8
ATOM 3137 C C . GLY A 1 30 ? 5.916 -3.792 -6.087 1.00 34.13 30 GLY A C 8
ATOM 3138 O O . GLY A 1 30 ? 6.885 -3.893 -6.853 1.00 53.22 30 GLY A O 8
ATOM 3142 N N . GLY A 1 31 ? 6.006 -3.945 -4.752 1.00 40.01 31 GLY A N 8
ATOM 3143 C CA . GLY A 1 31 ? 7.263 -4.282 -4.076 1.00 31.31 31 GLY A CA 8
ATOM 3144 C C . GLY A 1 31 ? 7.439 -5.784 -3.879 1.00 1.10 31 GLY A C 8
ATOM 3145 O O . GLY A 1 31 ? 6.672 -6.586 -4.428 1.00 75.24 31 GLY A O 8
ATOM 3149 N N . SER A 1 32 ? 8.452 -6.162 -3.086 1.00 41.11 32 SER A N 8
ATOM 3150 C CA . SER A 1 32 ? 8.769 -7.568 -2.774 1.00 34.10 32 SER A CA 8
ATOM 3151 C C . SER A 1 32 ? 9.608 -7.629 -1.477 1.00 61.21 32 SER A C 8
ATOM 3152 O O . SER A 1 32 ? 10.679 -6.993 -1.432 1.00 15.24 32 SER A O 8
ATOM 3161 N N . SER A 1 1 ? -6.116 -3.155 3.574 1.00 31.11 1 SER A N 9
ATOM 3162 C CA . SER A 1 1 ? -4.726 -2.645 3.542 1.00 24.13 1 SER A CA 9
ATOM 3163 C C . SER A 1 1 ? -4.749 -1.107 3.583 1.00 43.03 1 SER A C 9
ATOM 3164 O O . SER A 1 1 ? -4.794 -0.454 2.534 1.00 41.25 1 SER A O 9
ATOM 3174 N N . CYS A 1 2 ? -4.795 -0.547 4.813 1.00 72.51 2 CYS A N 9
ATOM 3175 C CA . CYS A 1 2 ? -4.867 0.913 5.058 1.00 15.12 2 CYS A CA 9
ATOM 3176 C C . CYS A 1 2 ? -6.114 1.561 4.392 1.00 21.20 2 CYS A C 9
ATOM 3177 O O . CYS A 1 2 ? -7.115 0.874 4.141 1.00 72.51 2 CYS A O 9
ATOM 3184 N N . GLY A 1 3 ? -6.052 2.882 4.140 1.00 3.24 3 GLY A N 9
ATOM 3185 C CA . GLY A 1 3 ? -7.177 3.625 3.561 1.00 61.43 3 GLY A CA 9
ATOM 3186 C C . GLY A 1 3 ? -7.204 3.619 2.045 1.00 40.43 3 GLY A C 9
ATOM 3187 O O . GLY A 1 3 ? -8.145 4.152 1.458 1.00 11.32 3 GLY A O 9
ATOM 3191 N N . SER A 1 4 ? -6.135 3.060 1.422 1.00 45.04 4 SER A N 9
ATOM 3192 C CA . SER A 1 4 ? -5.914 3.025 -0.048 1.00 73.22 4 SER A CA 9
ATOM 3193 C C . SER A 1 4 ? -5.839 4.432 -0.668 1.00 62.32 4 SER A C 9
ATOM 3194 O O . SER A 1 4 ? -5.908 4.596 -1.896 1.00 1.43 4 SER A O 9
ATOM 3202 N N . GLU A 1 5 ? -5.645 5.436 0.201 1.00 15.20 5 GLU A N 9
ATOM 3203 C CA . GLU A 1 5 ? -5.567 6.843 -0.194 1.00 14.14 5 GLU A CA 9
ATOM 3204 C C . GLU A 1 5 ? -4.174 7.132 -0.766 1.00 43.20 5 GLU A C 9
ATOM 3205 O O . GLU A 1 5 ? -4.017 7.918 -1.707 1.00 40.10 5 GLU A O 9
ATOM 3217 N N . CYS A 1 6 ? -3.172 6.449 -0.190 1.00 70.34 6 CYS A N 9
ATOM 3218 C CA . CYS A 1 6 ? -1.777 6.535 -0.592 1.00 43.33 6 CYS A CA 9
ATOM 3219 C C . CYS A 1 6 ? -1.380 5.316 -1.451 1.00 70.14 6 CYS A C 9
ATOM 3220 O O . CYS A 1 6 ? -0.314 4.718 -1.281 1.00 24.32 6 CYS A O 9
ATOM 3227 N N . ALA A 1 7 ? -2.280 4.970 -2.378 1.00 72.25 7 ALA A N 9
ATOM 3228 C CA . ALA A 1 7 ? -2.061 3.959 -3.433 1.00 73.04 7 ALA A CA 9
ATOM 3229 C C . ALA A 1 7 ? -1.595 4.517 -4.834 1.00 63.54 7 ALA A C 9
ATOM 3230 O O . ALA A 1 7 ? -0.924 3.765 -5.548 1.00 13.25 7 ALA A O 9
ATOM 3237 N N . PRO A 1 8 ? -1.893 5.815 -5.260 1.00 53.34 8 PRO A N 9
ATOM 3238 C CA . PRO A 1 8 ? -1.907 6.195 -6.708 1.00 75.32 8 PRO A CA 9
ATOM 3239 C C . PRO A 1 8 ? -0.532 6.122 -7.386 1.00 52.12 8 PRO A C 9
ATOM 3240 O O . PRO A 1 8 ? -0.380 5.609 -8.497 1.00 51.12 8 PRO A O 9
ATOM 3251 N N . GLU A 1 9 ? 0.459 6.649 -6.666 1.00 52.33 9 GLU A N 9
ATOM 3252 C CA . GLU A 1 9 ? 1.729 7.066 -7.225 1.00 64.13 9 GLU A CA 9
ATOM 3253 C C . GLU A 1 9 ? 2.711 5.885 -7.372 1.00 53.33 9 GLU A C 9
ATOM 3254 O O . GLU A 1 9 ? 2.577 4.880 -6.666 1.00 72.12 9 GLU A O 9
ATOM 3266 N N . PRO A 1 10 ? 3.723 5.995 -8.287 1.00 44.12 10 PRO A N 9
ATOM 3267 C CA . PRO A 1 10 ? 4.926 5.124 -8.246 1.00 30.55 10 PRO A CA 9
ATOM 3268 C C . PRO A 1 10 ? 5.754 5.368 -6.955 1.00 35.34 10 PRO A C 9
ATOM 3269 O O . PRO A 1 10 ? 6.436 4.468 -6.452 1.00 35.50 10 PRO A O 9
ATOM 3280 N N . ASP A 1 11 ? 5.649 6.600 -6.421 1.00 51.31 11 ASP A N 9
ATOM 3281 C CA . ASP A 1 11 ? 6.266 7.010 -5.140 1.00 72.11 11 ASP A CA 9
ATOM 3282 C C . ASP A 1 11 ? 5.167 7.096 -4.048 1.00 15.42 11 ASP A C 9
ATOM 3283 O O . ASP A 1 11 ? 5.194 7.962 -3.171 1.00 34.51 11 ASP A O 9
ATOM 3292 N N . CYS A 1 12 ? 4.204 6.143 -4.074 1.00 64.53 12 CYS A N 9
ATOM 3293 C CA . CYS A 1 12 ? 3.110 6.083 -3.070 1.00 71.11 12 CYS A CA 9
ATOM 3294 C C . CYS A 1 12 ? 3.658 5.791 -1.666 1.00 30.33 12 CYS A C 9
ATOM 3295 O O . CYS A 1 12 ? 2.997 6.085 -0.670 1.00 41.32 12 CYS A O 9
ATOM 3302 N N . TRP A 1 13 ? 4.879 5.202 -1.628 1.00 4.34 13 TRP A N 9
ATOM 3303 C CA . TRP A 1 13 ? 5.674 4.980 -0.416 1.00 22.23 13 TRP A CA 9
ATOM 3304 C C . TRP A 1 13 ? 5.770 6.253 0.446 1.00 54.22 13 TRP A C 9
ATOM 3305 O O . TRP A 1 13 ? 5.675 6.204 1.670 1.00 32.55 13 TRP A O 9
ATOM 3326 N N . GLY A 1 14 ? 5.905 7.395 -0.242 1.00 72.35 14 GLY A N 9
ATOM 3327 C CA . GLY A 1 14 ? 6.147 8.694 0.408 1.00 33.32 14 GLY A CA 9
ATOM 3328 C C . GLY A 1 14 ? 4.908 9.255 1.108 1.00 14.13 14 GLY A C 9
ATOM 3329 O O . GLY A 1 14 ? 4.996 10.195 1.900 1.00 0.44 14 GLY A O 9
ATOM 3333 N N . CYS A 1 15 ? 3.755 8.668 0.782 1.00 74.54 15 CYS A N 9
ATOM 3334 C CA . CYS A 1 15 ? 2.439 9.012 1.348 1.00 43.31 15 CYS A CA 9
ATOM 3335 C C . CYS A 1 15 ? 2.060 8.013 2.451 1.00 51.24 15 CYS A C 9
ATOM 3336 O O . CYS A 1 15 ? 1.499 8.360 3.489 1.00 70.42 15 CYS A O 9
ATOM 3343 N N . CYS A 1 16 ? 2.363 6.757 2.145 1.00 52.01 16 CYS A N 9
ATOM 3344 C CA . CYS A 1 16 ? 1.912 5.566 2.874 1.00 73.52 16 CYS A CA 9
ATOM 3345 C C . CYS A 1 16 ? 2.753 5.290 4.129 1.00 31.22 16 CYS A C 9
ATOM 3346 O O . CYS A 1 16 ? 2.198 5.046 5.194 1.00 4.11 16 CYS A O 9
ATOM 3353 N N . LEU A 1 17 ? 4.088 5.370 4.005 1.00 43.14 17 LEU A N 9
ATOM 3354 C CA . LEU A 1 17 ? 5.047 5.027 5.103 1.00 52.43 17 LEU A CA 9
ATOM 3355 C C . LEU A 1 17 ? 4.974 5.945 6.360 1.00 4.32 17 LEU A C 9
ATOM 3356 O O . LEU A 1 17 ? 5.724 5.709 7.316 1.00 2.42 17 LEU A O 9
ATOM 3372 N N . VAL A 1 18 ? 4.087 6.967 6.380 1.00 12.21 18 VAL A N 9
ATOM 3373 C CA . VAL A 1 18 ? 3.884 7.813 7.596 1.00 62.44 18 VAL A CA 9
ATOM 3374 C C . VAL A 1 18 ? 2.804 7.189 8.515 1.00 51.12 18 VAL A C 9
ATOM 3375 O O . VAL A 1 18 ? 2.792 7.403 9.733 1.00 73.11 18 VAL A O 9
ATOM 3388 N N . GLN A 1 19 ? 1.939 6.374 7.908 1.00 33.25 19 GLN A N 9
ATOM 3389 C CA . GLN A 1 19 ? 0.709 5.857 8.535 1.00 74.10 19 GLN A CA 9
ATOM 3390 C C . GLN A 1 19 ? 0.553 4.345 8.293 1.00 60.34 19 GLN A C 9
ATOM 3391 O O . GLN A 1 19 ? -0.382 3.732 8.811 1.00 14.12 19 GLN A O 9
ATOM 3405 N N . CYS A 1 20 ? 1.481 3.751 7.516 1.00 61.35 20 CYS A N 9
ATOM 3406 C CA . CYS A 1 20 ? 1.437 2.331 7.135 1.00 44.31 20 CYS A CA 9
ATOM 3407 C C . CYS A 1 20 ? 2.854 1.744 7.075 1.00 32.32 20 CYS A C 9
ATOM 3408 O O . CYS A 1 20 ? 3.854 2.476 7.122 1.00 43.34 20 CYS A O 9
ATOM 3415 N N . ALA A 1 21 ? 2.914 0.412 6.939 1.00 40.04 21 ALA A N 9
ATOM 3416 C CA . ALA A 1 21 ? 4.170 -0.358 6.867 1.00 4.21 21 ALA A CA 9
ATOM 3417 C C . ALA A 1 21 ? 4.601 -0.571 5.394 1.00 63.42 21 ALA A C 9
ATOM 3418 O O . ALA A 1 21 ? 3.766 -0.439 4.493 1.00 51.23 21 ALA A O 9
ATOM 3425 N N . PRO A 1 22 ? 5.922 -0.885 5.124 1.00 2.02 22 PRO A N 9
ATOM 3426 C CA . PRO A 1 22 ? 6.409 -1.344 3.786 1.00 33.32 22 PRO A CA 9
ATOM 3427 C C . PRO A 1 22 ? 5.562 -2.467 3.158 1.00 14.01 22 PRO A C 9
ATOM 3428 O O . PRO A 1 22 ? 5.478 -2.558 1.938 1.00 44.51 22 PRO A O 9
ATOM 3439 N N . SER A 1 23 ? 4.953 -3.314 4.016 1.00 11.40 23 SER A N 9
ATOM 3440 C CA . SER A 1 23 ? 4.052 -4.405 3.598 1.00 10.25 23 SER A CA 9
ATOM 3441 C C . SER A 1 23 ? 2.817 -3.859 2.843 1.00 62.24 23 SER A C 9
ATOM 3442 O O . SER A 1 23 ? 2.379 -4.444 1.842 1.00 40.20 23 SER A O 9
ATOM 3450 N N . ILE A 1 24 ? 2.287 -2.716 3.329 1.00 42.15 24 ILE A N 9
ATOM 3451 C CA . ILE A 1 24 ? 1.112 -2.055 2.747 1.00 15.54 24 ILE A CA 9
ATOM 3452 C C . ILE A 1 24 ? 1.518 -1.297 1.474 1.00 64.35 24 ILE A C 9
ATOM 3453 O O . ILE A 1 24 ? 0.932 -1.488 0.402 1.00 64.12 24 ILE A O 9
ATOM 3469 N N . CYS A 1 25 ? 2.547 -0.441 1.631 1.00 33.44 25 CYS A N 9
ATOM 3470 C CA . CYS A 1 25 ? 3.021 0.488 0.591 1.00 23.22 25 CYS A CA 9
ATOM 3471 C C . CYS A 1 25 ? 3.549 -0.256 -0.651 1.00 4.23 25 CYS A C 9
ATOM 3472 O O . CYS A 1 25 ? 3.458 0.261 -1.762 1.00 1.53 25 CYS A O 9
ATOM 3479 N N . ALA A 1 26 ? 4.114 -1.463 -0.440 1.00 52.21 26 ALA A N 9
ATOM 3480 C CA . ALA A 1 26 ? 4.517 -2.361 -1.544 1.00 13.33 26 ALA A CA 9
ATOM 3481 C C . ALA A 1 26 ? 3.282 -2.881 -2.295 1.00 65.15 26 ALA A C 9
ATOM 3482 O O . ALA A 1 26 ? 3.275 -2.928 -3.526 1.00 54.54 26 ALA A O 9
ATOM 3489 N N . GLY A 1 27 ? 2.221 -3.206 -1.529 1.00 20.21 27 GLY A N 9
ATOM 3490 C CA . GLY A 1 27 ? 1.002 -3.791 -2.085 1.00 60.31 27 GLY A CA 9
ATOM 3491 C C . GLY A 1 27 ? 0.215 -2.813 -2.958 1.00 14.41 27 GLY A C 9
ATOM 3492 O O . GLY A 1 27 ? -0.550 -3.233 -3.836 1.00 44.12 27 GLY A O 9
ATOM 3496 N N . TRP A 1 28 ? 0.408 -1.505 -2.713 1.00 71.43 28 TRP A N 9
ATOM 3497 C CA . TRP A 1 28 ? -0.261 -0.433 -3.465 1.00 44.45 28 TRP A CA 9
ATOM 3498 C C . TRP A 1 28 ? 0.636 0.119 -4.587 1.00 61.52 28 TRP A C 9
ATOM 3499 O O . TRP A 1 28 ? 0.154 0.332 -5.709 1.00 10.43 28 TRP A O 9
ATOM 3520 N N . CYS A 1 29 ? 1.933 0.350 -4.294 1.00 52.11 29 CYS A N 9
ATOM 3521 C CA . CYS A 1 29 ? 2.901 0.816 -5.316 1.00 21.12 29 CYS A CA 9
ATOM 3522 C C . CYS A 1 29 ? 3.226 -0.308 -6.316 1.00 50.31 29 CYS A C 9
ATOM 3523 O O . CYS A 1 29 ? 2.774 -0.294 -7.470 1.00 5.21 29 CYS A O 9
ATOM 3530 N N . GLY A 1 30 ? 4.007 -1.286 -5.835 1.00 51.25 30 GLY A N 9
ATOM 3531 C CA . GLY A 1 30 ? 4.579 -2.320 -6.677 1.00 5.14 30 GLY A CA 9
ATOM 3532 C C . GLY A 1 30 ? 5.338 -3.346 -5.853 1.00 62.21 30 GLY A C 9
ATOM 3533 O O . GLY A 1 30 ? 6.470 -3.086 -5.426 1.00 53.34 30 GLY A O 9
ATOM 3537 N N . GLY A 1 31 ? 4.700 -4.501 -5.601 1.00 11.22 31 GLY A N 9
ATOM 3538 C CA . GLY A 1 31 ? 5.301 -5.575 -4.811 1.00 42.34 31 GLY A CA 9
ATOM 3539 C C . GLY A 1 31 ? 4.289 -6.659 -4.465 1.00 55.21 31 GLY A C 9
ATOM 3540 O O . GLY A 1 31 ? 3.216 -6.359 -3.921 1.00 20.43 31 GLY A O 9
ATOM 3544 N N . SER A 1 32 ? 4.637 -7.913 -4.792 1.00 55.33 32 SER A N 9
ATOM 3545 C CA . SER A 1 32 ? 3.777 -9.087 -4.598 1.00 41.41 32 SER A CA 9
ATOM 3546 C C . SER A 1 32 ? 3.836 -9.573 -3.116 1.00 35.32 32 SER A C 9
ATOM 3547 O O . SER A 1 32 ? 4.730 -10.375 -2.760 1.00 10.21 32 SER A O 9
ATOM 3556 N N . SER A 1 1 ? -7.011 -1.857 8.844 1.00 75.41 1 SER A N 10
ATOM 3557 C CA . SER A 1 1 ? -7.105 -2.411 7.479 1.00 54.13 1 SER A CA 10
ATOM 3558 C C . SER A 1 1 ? -7.141 -1.277 6.441 1.00 12.31 1 SER A C 10
ATOM 3559 O O . SER A 1 1 ? -7.712 -0.208 6.701 1.00 10.24 1 SER A O 10
ATOM 3569 N N . CYS A 1 2 ? -6.523 -1.517 5.270 1.00 31.13 2 CYS A N 10
ATOM 3570 C CA . CYS A 1 2 ? -6.639 -0.621 4.109 1.00 3.34 2 CYS A CA 10
ATOM 3571 C C . CYS A 1 2 ? -7.937 -0.929 3.329 1.00 3.40 2 CYS A C 10
ATOM 3572 O O . CYS A 1 2 ? -8.518 -2.015 3.460 1.00 41.31 2 CYS A O 10
ATOM 3579 N N . GLY A 1 3 ? -8.362 0.038 2.510 1.00 62.32 3 GLY A N 10
ATOM 3580 C CA . GLY A 1 3 ? -9.634 -0.028 1.777 1.00 14.51 3 GLY A CA 10
ATOM 3581 C C . GLY A 1 3 ? -9.447 -0.098 0.280 1.00 42.40 3 GLY A C 10
ATOM 3582 O O . GLY A 1 3 ? -10.387 0.189 -0.468 1.00 65.21 3 GLY A O 10
ATOM 3586 N N . SER A 1 4 ? -8.224 -0.490 -0.148 1.00 43.14 4 SER A N 10
ATOM 3587 C CA . SER A 1 4 ? -7.731 -0.351 -1.531 1.00 13.12 4 SER A CA 10
ATOM 3588 C C . SER A 1 4 ? -7.610 1.142 -1.924 1.00 63.33 4 SER A C 10
ATOM 3589 O O . SER A 1 4 ? -7.422 1.479 -3.099 1.00 23.42 4 SER A O 10
ATOM 3597 N N . GLU A 1 5 ? -7.654 2.027 -0.904 1.00 64.54 5 GLU A N 10
ATOM 3598 C CA . GLU A 1 5 ? -7.553 3.486 -1.096 1.00 41.13 5 GLU A CA 10
ATOM 3599 C C . GLU A 1 5 ? -6.075 3.849 -1.269 1.00 1.22 5 GLU A C 10
ATOM 3600 O O . GLU A 1 5 ? -5.716 4.772 -1.997 1.00 72.21 5 GLU A O 10
ATOM 3612 N N . CYS A 1 6 ? -5.226 3.081 -0.572 1.00 70.33 6 CYS A N 10
ATOM 3613 C CA . CYS A 1 6 ? -3.776 3.155 -0.683 1.00 44.35 6 CYS A CA 10
ATOM 3614 C C . CYS A 1 6 ? -3.235 2.037 -1.596 1.00 32.11 6 CYS A C 10
ATOM 3615 O O . CYS A 1 6 ? -2.269 1.337 -1.268 1.00 54.22 6 CYS A O 10
ATOM 3622 N N . ALA A 1 7 ? -3.898 1.899 -2.746 1.00 24.21 7 ALA A N 10
ATOM 3623 C CA . ALA A 1 7 ? -3.462 1.065 -3.875 1.00 3.33 7 ALA A CA 10
ATOM 3624 C C . ALA A 1 7 ? -3.052 1.848 -5.181 1.00 21.35 7 ALA A C 10
ATOM 3625 O O . ALA A 1 7 ? -2.544 1.176 -6.090 1.00 15.23 7 ALA A O 10
ATOM 3632 N N . PRO A 1 8 ? -3.222 3.237 -5.338 1.00 62.52 8 PRO A N 10
ATOM 3633 C CA . PRO A 1 8 ? -3.040 3.918 -6.662 1.00 73.41 8 PRO A CA 10
ATOM 3634 C C . PRO A 1 8 ? -1.621 3.787 -7.216 1.00 12.41 8 PRO A C 10
ATOM 3635 O O . PRO A 1 8 ? -1.421 3.396 -8.369 1.00 22.22 8 PRO A O 10
ATOM 3646 N N . GLU A 1 9 ? -0.657 4.123 -6.358 1.00 44.12 9 GLU A N 10
ATOM 3647 C CA . GLU A 1 9 ? 0.733 4.256 -6.732 1.00 10.33 9 GLU A CA 10
ATOM 3648 C C . GLU A 1 9 ? 1.417 2.878 -6.872 1.00 72.34 9 GLU A C 10
ATOM 3649 O O . GLU A 1 9 ? 0.982 1.904 -6.241 1.00 12.20 9 GLU A O 10
ATOM 3661 N N . PRO A 1 10 ? 2.501 2.783 -7.711 1.00 53.13 10 PRO A N 10
ATOM 3662 C CA . PRO A 1 10 ? 3.436 1.630 -7.669 1.00 45.45 10 PRO A CA 10
ATOM 3663 C C . PRO A 1 10 ? 4.236 1.623 -6.342 1.00 33.04 10 PRO A C 10
ATOM 3664 O O . PRO A 1 10 ? 4.685 0.576 -5.867 1.00 4.01 10 PRO A O 10
ATOM 3675 N N . ASP A 1 11 ? 4.374 2.828 -5.752 1.00 42.53 11 ASP A N 10
ATOM 3676 C CA . ASP A 1 11 ? 4.961 3.054 -4.427 1.00 70.40 11 ASP A CA 10
ATOM 3677 C C . ASP A 1 11 ? 3.823 3.343 -3.416 1.00 4.11 11 ASP A C 10
ATOM 3678 O O . ASP A 1 11 ? 3.910 4.258 -2.585 1.00 42.44 11 ASP A O 10
ATOM 3687 N N . CYS A 1 12 ? 2.760 2.505 -3.491 1.00 2.21 12 CYS A N 10
ATOM 3688 C CA . CYS A 1 12 ? 1.569 2.573 -2.602 1.00 71.25 12 CYS A CA 10
ATOM 3689 C C . CYS A 1 12 ? 1.943 2.487 -1.109 1.00 74.43 12 CYS A C 10
ATOM 3690 O O . CYS A 1 12 ? 1.137 2.855 -0.250 1.00 11.34 12 CYS A O 10
ATOM 3697 N N . TRP A 1 13 ? 3.157 1.961 -0.839 1.00 24.53 13 TRP A N 10
ATOM 3698 C CA . TRP A 1 13 ? 3.818 1.937 0.474 1.00 44.15 13 TRP A CA 10
ATOM 3699 C C . TRP A 1 13 ? 3.672 3.281 1.233 1.00 13.03 13 TRP A C 10
ATOM 3700 O O . TRP A 1 13 ? 3.429 3.308 2.432 1.00 53.14 13 TRP A O 10
ATOM 3721 N N . GLY A 1 14 ? 3.779 4.382 0.478 1.00 40.33 14 GLY A N 10
ATOM 3722 C CA . GLY A 1 14 ? 3.776 5.747 1.040 1.00 70.31 14 GLY A CA 10
ATOM 3723 C C . GLY A 1 14 ? 2.424 6.171 1.610 1.00 72.41 14 GLY A C 10
ATOM 3724 O O . GLY A 1 14 ? 2.346 7.072 2.448 1.00 70.43 14 GLY A O 10
ATOM 3728 N N . CYS A 1 15 ? 1.364 5.507 1.140 1.00 75.54 15 CYS A N 10
ATOM 3729 C CA . CYS A 1 15 ? -0.024 5.743 1.580 1.00 1.30 15 CYS A CA 10
ATOM 3730 C C . CYS A 1 15 ? -0.408 4.733 2.665 1.00 32.13 15 CYS A C 10
ATOM 3731 O O . CYS A 1 15 ? -0.974 5.067 3.697 1.00 32.52 15 CYS A O 10
ATOM 3738 N N . CYS A 1 16 ? -0.064 3.488 2.371 1.00 54.00 16 CYS A N 10
ATOM 3739 C CA . CYS A 1 16 ? -0.535 2.293 3.075 1.00 71.02 16 CYS A CA 10
ATOM 3740 C C . CYS A 1 16 ? 0.167 2.083 4.419 1.00 23.45 16 CYS A C 10
ATOM 3741 O O . CYS A 1 16 ? -0.498 1.877 5.425 1.00 34.51 16 CYS A O 10
ATOM 3748 N N . LEU A 1 17 ? 1.503 2.190 4.431 1.00 43.01 17 LEU A N 10
ATOM 3749 C CA . LEU A 1 17 ? 2.343 1.884 5.627 1.00 52.20 17 LEU A CA 10
ATOM 3750 C C . LEU A 1 17 ? 2.062 2.771 6.875 1.00 42.35 17 LEU A C 10
ATOM 3751 O O . LEU A 1 17 ? 2.502 2.417 7.975 1.00 23.13 17 LEU A O 10
ATOM 3767 N N . VAL A 1 18 ? 1.336 3.898 6.724 1.00 42.02 18 VAL A N 10
ATOM 3768 C CA . VAL A 1 18 ? 1.030 4.798 7.875 1.00 23.33 18 VAL A CA 10
ATOM 3769 C C . VAL A 1 18 ? -0.065 4.182 8.785 1.00 74.13 18 VAL A C 10
ATOM 3770 O O . VAL A 1 18 ? -0.132 4.463 9.989 1.00 23.13 18 VAL A O 10
ATOM 3783 N N . GLN A 1 19 ? -0.872 3.289 8.200 1.00 73.13 19 GLN A N 10
ATOM 3784 C CA . GLN A 1 19 ? -2.126 2.783 8.802 1.00 71.50 19 GLN A CA 10
ATOM 3785 C C . GLN A 1 19 ? -2.237 1.250 8.668 1.00 14.52 19 GLN A C 10
ATOM 3786 O O . GLN A 1 19 ? -3.000 0.614 9.399 1.00 62.42 19 GLN A O 10
ATOM 3800 N N . CYS A 1 20 ? -1.453 0.668 7.743 1.00 1.33 20 CYS A N 10
ATOM 3801 C CA . CYS A 1 20 ? -1.489 -0.770 7.409 1.00 34.23 20 CYS A CA 10
ATOM 3802 C C . CYS A 1 20 ? -0.077 -1.368 7.467 1.00 32.43 20 CYS A C 10
ATOM 3803 O O . CYS A 1 20 ? 0.924 -0.644 7.582 1.00 71.44 20 CYS A O 10
ATOM 3810 N N . ALA A 1 21 ? -0.022 -2.700 7.368 1.00 13.05 21 ALA A N 10
ATOM 3811 C CA . ALA A 1 21 ? 1.221 -3.481 7.420 1.00 52.34 21 ALA A CA 10
ATOM 3812 C C . ALA A 1 21 ? 1.867 -3.580 6.017 1.00 22.34 21 ALA A C 10
ATOM 3813 O O . ALA A 1 21 ? 1.154 -3.454 5.010 1.00 23.40 21 ALA A O 10
ATOM 3820 N N . PRO A 1 22 ? 3.230 -3.790 5.926 1.00 23.42 22 PRO A N 10
ATOM 3821 C CA . PRO A 1 22 ? 3.928 -4.141 4.660 1.00 74.32 22 PRO A CA 10
ATOM 3822 C C . PRO A 1 22 ? 3.286 -5.300 3.885 1.00 5.41 22 PRO A C 10
ATOM 3823 O O . PRO A 1 22 ? 3.434 -5.363 2.679 1.00 42.24 22 PRO A O 10
ATOM 3834 N N . SER A 1 23 ? 2.581 -6.203 4.593 1.00 23.13 23 SER A N 10
ATOM 3835 C CA . SER A 1 23 ? 1.830 -7.308 3.969 1.00 52.13 23 SER A CA 10
ATOM 3836 C C . SER A 1 23 ? 0.710 -6.770 3.040 1.00 4.02 23 SER A C 10
ATOM 3837 O O . SER A 1 23 ? 0.513 -7.285 1.934 1.00 55.25 23 SER A O 10
ATOM 3845 N N . ILE A 1 24 ? 0.007 -5.710 3.499 1.00 32.03 24 ILE A N 10
ATOM 3846 C CA . ILE A 1 24 ? -1.074 -5.068 2.726 1.00 24.55 24 ILE A CA 10
ATOM 3847 C C . ILE A 1 24 ? -0.493 -4.318 1.522 1.00 43.05 24 ILE A C 10
ATOM 3848 O O . ILE A 1 24 ? -0.906 -4.537 0.378 1.00 12.53 24 ILE A O 10
ATOM 3864 N N . CYS A 1 25 ? 0.485 -3.450 1.817 1.00 72.34 25 CYS A N 10
ATOM 3865 C CA . CYS A 1 25 ? 1.116 -2.568 0.832 1.00 62.14 25 CYS A CA 10
ATOM 3866 C C . CYS A 1 25 ? 1.824 -3.382 -0.268 1.00 34.22 25 CYS A C 10
ATOM 3867 O O . CYS A 1 25 ? 1.866 -2.961 -1.413 1.00 32.04 25 CYS A O 10
ATOM 3874 N N . ALA A 1 26 ? 2.371 -4.556 0.117 1.00 74.43 26 ALA A N 10
ATOM 3875 C CA . ALA A 1 26 ? 2.986 -5.521 -0.823 1.00 72.33 26 ALA A CA 10
ATOM 3876 C C . ALA A 1 26 ? 1.974 -6.008 -1.877 1.00 25.21 26 ALA A C 10
ATOM 3877 O O . ALA A 1 26 ? 2.331 -6.193 -3.043 1.00 61.24 26 ALA A O 10
ATOM 3884 N N . GLY A 1 27 ? 0.708 -6.182 -1.440 1.00 42.02 27 GLY A N 10
ATOM 3885 C CA . GLY A 1 27 ? -0.341 -6.745 -2.287 1.00 2.53 27 GLY A CA 10
ATOM 3886 C C . GLY A 1 27 ? -0.874 -5.740 -3.295 1.00 10.24 27 GLY A C 10
ATOM 3887 O O . GLY A 1 27 ? -1.108 -6.078 -4.463 1.00 32.41 27 GLY A O 10
ATOM 3891 N N . TRP A 1 28 ? -1.061 -4.493 -2.834 1.00 4.41 28 TRP A N 10
ATOM 3892 C CA . TRP A 1 28 ? -1.621 -3.404 -3.658 1.00 25.13 28 TRP A CA 10
ATOM 3893 C C . TRP A 1 28 ? -0.576 -2.822 -4.625 1.00 55.24 28 TRP A C 10
ATOM 3894 O O . TRP A 1 28 ? -0.899 -2.506 -5.781 1.00 60.22 28 TRP A O 10
ATOM 3915 N N . CYS A 1 29 ? 0.662 -2.663 -4.133 1.00 52.11 29 CYS A N 10
ATOM 3916 C CA . CYS A 1 29 ? 1.803 -2.230 -4.963 1.00 72.33 29 CYS A CA 10
ATOM 3917 C C . CYS A 1 29 ? 2.162 -3.310 -5.989 1.00 51.41 29 CYS A C 10
ATOM 3918 O O . CYS A 1 29 ? 2.043 -3.109 -7.201 1.00 15.21 29 CYS A O 10
ATOM 3925 N N . GLY A 1 30 ? 2.585 -4.465 -5.463 1.00 32.23 30 GLY A N 10
ATOM 3926 C CA . GLY A 1 30 ? 3.208 -5.511 -6.255 1.00 22.31 30 GLY A CA 10
ATOM 3927 C C . GLY A 1 30 ? 4.708 -5.283 -6.398 1.00 24.32 30 GLY A C 10
ATOM 3928 O O . GLY A 1 30 ? 5.510 -6.166 -6.064 1.00 23.11 30 GLY A O 10
ATOM 3932 N N . GLY A 1 31 ? 5.076 -4.078 -6.893 1.00 30.14 31 GLY A N 10
ATOM 3933 C CA . GLY A 1 31 ? 6.466 -3.644 -7.012 1.00 44.51 31 GLY A CA 10
ATOM 3934 C C . GLY A 1 31 ? 7.185 -3.620 -5.663 1.00 21.13 31 GLY A C 10
ATOM 3935 O O . GLY A 1 31 ? 6.948 -2.722 -4.842 1.00 43.12 31 GLY A O 10
ATOM 3939 N N . SER A 1 32 ? 8.032 -4.636 -5.440 1.00 72.53 32 SER A N 10
ATOM 3940 C CA . SER A 1 32 ? 8.789 -4.820 -4.201 1.00 31.11 32 SER A CA 10
ATOM 3941 C C . SER A 1 32 ? 10.034 -5.678 -4.524 1.00 0.33 32 SER A C 10
ATOM 3942 O O . SER A 1 32 ? 11.155 -5.133 -4.584 1.00 54.35 32 SER A O 10
ATOM 3951 N N . SER A 1 1 ? -4.805 -3.479 8.700 1.00 71.02 1 SER A N 11
ATOM 3952 C CA . SER A 1 1 ? -5.622 -2.877 7.615 1.00 4.31 1 SER A CA 11
ATOM 3953 C C . SER A 1 1 ? -4.963 -1.578 7.114 1.00 51.44 1 SER A C 11
ATOM 3954 O O . SER A 1 1 ? -3.855 -1.224 7.548 1.00 43.11 1 SER A O 11
ATOM 3964 N N . CYS A 1 2 ? -5.643 -0.891 6.185 1.00 14.15 2 CYS A N 11
ATOM 3965 C CA . CYS A 1 2 ? -5.190 0.386 5.620 1.00 23.44 2 CYS A CA 11
ATOM 3966 C C . CYS A 1 2 ? -6.414 1.178 5.133 1.00 3.41 2 CYS A C 11
ATOM 3967 O O . CYS A 1 2 ? -7.564 0.782 5.388 1.00 23.32 2 CYS A O 11
ATOM 3974 N N . GLY A 1 3 ? -6.167 2.302 4.450 1.00 31.04 3 GLY A N 11
ATOM 3975 C CA . GLY A 1 3 ? -7.239 3.067 3.810 1.00 73.33 3 GLY A CA 11
ATOM 3976 C C . GLY A 1 3 ? -7.627 2.503 2.445 1.00 43.53 3 GLY A C 11
ATOM 3977 O O . GLY A 1 3 ? -8.701 2.826 1.931 1.00 1.23 3 GLY A O 11
ATOM 3981 N N . SER A 1 4 ? -6.715 1.678 1.855 1.00 55.31 4 SER A N 11
ATOM 3982 C CA . SER A 1 4 ? -6.871 1.067 0.513 1.00 13.22 4 SER A CA 11
ATOM 3983 C C . SER A 1 4 ? -6.774 2.110 -0.619 1.00 53.12 4 SER A C 11
ATOM 3984 O O . SER A 1 4 ? -6.978 1.793 -1.794 1.00 3.11 4 SER A O 11
ATOM 3992 N N . GLU A 1 5 ? -6.393 3.335 -0.242 1.00 44.41 5 GLU A N 11
ATOM 3993 C CA . GLU A 1 5 ? -6.339 4.502 -1.135 1.00 32.01 5 GLU A CA 11
ATOM 3994 C C . GLU A 1 5 ? -4.900 5.020 -1.253 1.00 61.25 5 GLU A C 11
ATOM 3995 O O . GLU A 1 5 ? -4.652 6.071 -1.846 1.00 63.21 5 GLU A O 11
ATOM 4007 N N . CYS A 1 6 ? -3.950 4.273 -0.666 1.00 5.44 6 CYS A N 11
ATOM 4008 C CA . CYS A 1 6 ? -2.520 4.566 -0.731 1.00 65.40 6 CYS A CA 11
ATOM 4009 C C . CYS A 1 6 ? -1.770 3.480 -1.525 1.00 4.41 6 CYS A C 11
ATOM 4010 O O . CYS A 1 6 ? -0.597 3.180 -1.270 1.00 43.45 6 CYS A O 11
ATOM 4017 N N . ALA A 1 7 ? -2.489 2.925 -2.506 1.00 2.34 7 ALA A N 11
ATOM 4018 C CA . ALA A 1 7 ? -1.934 2.081 -3.578 1.00 62.33 7 ALA A CA 11
ATOM 4019 C C . ALA A 1 7 ? -1.589 2.836 -4.922 1.00 64.45 7 ALA A C 11
ATOM 4020 O O . ALA A 1 7 ? -0.773 2.299 -5.678 1.00 3.02 7 ALA A O 11
ATOM 4027 N N . PRO A 1 8 ? -2.154 4.069 -5.269 1.00 53.20 8 PRO A N 11
ATOM 4028 C CA . PRO A 1 8 ? -2.141 4.592 -6.671 1.00 22.42 8 PRO A CA 11
ATOM 4029 C C . PRO A 1 8 ? -0.756 5.015 -7.160 1.00 43.53 8 PRO A C 11
ATOM 4030 O O . PRO A 1 8 ? -0.342 4.673 -8.271 1.00 33.12 8 PRO A O 11
ATOM 4041 N N . GLU A 1 9 ? -0.075 5.779 -6.305 1.00 74.32 9 GLU A N 11
ATOM 4042 C CA . GLU A 1 9 ? 1.093 6.556 -6.669 1.00 3.55 9 GLU A CA 11
ATOM 4043 C C . GLU A 1 9 ? 2.318 5.665 -6.956 1.00 11.32 9 GLU A C 11
ATOM 4044 O O . GLU A 1 9 ? 2.357 4.509 -6.526 1.00 54.54 9 GLU A O 11
ATOM 4056 N N . PRO A 1 10 ? 3.338 6.190 -7.701 1.00 61.23 10 PRO A N 11
ATOM 4057 C CA . PRO A 1 10 ? 4.642 5.497 -7.855 1.00 52.31 10 PRO A CA 11
ATOM 4058 C C . PRO A 1 10 ? 5.408 5.431 -6.510 1.00 0.53 10 PRO A C 11
ATOM 4059 O O . PRO A 1 10 ? 6.164 4.491 -6.243 1.00 21.43 10 PRO A O 11
ATOM 4070 N N . ASP A 1 11 ? 5.163 6.443 -5.662 1.00 15.11 11 ASP A N 11
ATOM 4071 C CA . ASP A 1 11 ? 5.750 6.569 -4.316 1.00 50.14 11 ASP A CA 11
ATOM 4072 C C . ASP A 1 11 ? 4.662 6.326 -3.242 1.00 42.34 11 ASP A C 11
ATOM 4073 O O . ASP A 1 11 ? 4.737 6.867 -2.137 1.00 23.53 11 ASP A O 11
ATOM 4082 N N . CYS A 1 12 ? 3.684 5.454 -3.581 1.00 74.23 12 CYS A N 11
ATOM 4083 C CA . CYS A 1 12 ? 2.517 5.099 -2.727 1.00 62.32 12 CYS A CA 11
ATOM 4084 C C . CYS A 1 12 ? 2.897 4.621 -1.308 1.00 64.20 12 CYS A C 11
ATOM 4085 O O . CYS A 1 12 ? 2.056 4.652 -0.400 1.00 41.44 12 CYS A O 11
ATOM 4092 N N . TRP A 1 13 ? 4.146 4.159 -1.140 1.00 64.14 13 TRP A N 11
ATOM 4093 C CA . TRP A 1 13 ? 4.714 3.762 0.146 1.00 64.12 13 TRP A CA 11
ATOM 4094 C C . TRP A 1 13 ? 4.613 4.909 1.179 1.00 21.24 13 TRP A C 11
ATOM 4095 O O . TRP A 1 13 ? 4.278 4.697 2.343 1.00 4.41 13 TRP A O 11
ATOM 4116 N N . GLY A 1 14 ? 4.827 6.129 0.688 1.00 23.22 14 GLY A N 11
ATOM 4117 C CA . GLY A 1 14 ? 4.824 7.336 1.532 1.00 50.35 14 GLY A CA 11
ATOM 4118 C C . GLY A 1 14 ? 3.429 7.700 2.026 1.00 31.31 14 GLY A C 11
ATOM 4119 O O . GLY A 1 14 ? 3.268 8.406 3.029 1.00 54.45 14 GLY A O 11
ATOM 4123 N N . CYS A 1 15 ? 2.427 7.191 1.306 1.00 2.51 15 CYS A N 11
ATOM 4124 C CA . CYS A 1 15 ? 1.009 7.375 1.626 1.00 10.14 15 CYS A CA 11
ATOM 4125 C C . CYS A 1 15 ? 0.579 6.342 2.662 1.00 72.51 15 CYS A C 11
ATOM 4126 O O . CYS A 1 15 ? -0.118 6.638 3.620 1.00 34.14 15 CYS A O 11
ATOM 4133 N N . CYS A 1 16 ? 1.008 5.113 2.408 1.00 74.42 16 CYS A N 11
ATOM 4134 C CA . CYS A 1 16 ? 0.547 3.918 3.110 1.00 1.04 16 CYS A CA 11
ATOM 4135 C C . CYS A 1 16 ? 1.212 3.773 4.482 1.00 30.53 16 CYS A C 11
ATOM 4136 O O . CYS A 1 16 ? 0.519 3.735 5.494 1.00 54.15 16 CYS A O 11
ATOM 4143 N N . LEU A 1 17 ? 2.554 3.760 4.513 1.00 20.12 17 LEU A N 11
ATOM 4144 C CA . LEU A 1 17 ? 3.339 3.536 5.758 1.00 22.14 17 LEU A CA 11
ATOM 4145 C C . LEU A 1 17 ? 3.133 4.599 6.865 1.00 54.20 17 LEU A C 11
ATOM 4146 O O . LEU A 1 17 ? 3.603 4.387 7.988 1.00 52.33 17 LEU A O 11
ATOM 4162 N N . VAL A 1 18 ? 2.439 5.718 6.582 1.00 43.24 18 VAL A N 11
ATOM 4163 C CA . VAL A 1 18 ? 2.205 6.761 7.617 1.00 64.44 18 VAL A CA 11
ATOM 4164 C C . VAL A 1 18 ? 1.031 6.340 8.534 1.00 52.11 18 VAL A C 11
ATOM 4165 O O . VAL A 1 18 ? 0.870 6.850 9.648 1.00 21.05 18 VAL A O 11
ATOM 4178 N N . GLN A 1 19 ? 0.257 5.352 8.073 1.00 12.14 19 GLN A N 11
ATOM 4179 C CA . GLN A 1 19 ? -1.012 4.945 8.697 1.00 12.02 19 GLN A CA 11
ATOM 4180 C C . GLN A 1 19 ? -1.230 3.414 8.606 1.00 2.41 19 GLN A C 11
ATOM 4181 O O . GLN A 1 19 ? -2.194 2.898 9.179 1.00 21.11 19 GLN A O 11
ATOM 4195 N N . CYS A 1 20 ? -0.324 2.695 7.909 1.00 32.33 20 CYS A N 11
ATOM 4196 C CA . CYS A 1 20 ? -0.438 1.239 7.674 1.00 3.24 20 CYS A CA 11
ATOM 4197 C C . CYS A 1 20 ? 0.953 0.593 7.814 1.00 61.32 20 CYS A C 11
ATOM 4198 O O . CYS A 1 20 ? 1.968 1.297 7.924 1.00 3.34 20 CYS A O 11
ATOM 4205 N N . ALA A 1 21 ? 0.993 -0.747 7.829 1.00 44.12 21 ALA A N 11
ATOM 4206 C CA . ALA A 1 21 ? 2.246 -1.510 7.950 1.00 35.50 21 ALA A CA 11
ATOM 4207 C C . ALA A 1 21 ? 2.981 -1.600 6.591 1.00 73.21 21 ALA A C 11
ATOM 4208 O O . ALA A 1 21 ? 2.333 -1.579 5.549 1.00 43.31 21 ALA A O 11
ATOM 4215 N N . PRO A 1 22 ? 4.353 -1.685 6.582 1.00 31.41 22 PRO A N 11
ATOM 4216 C CA . PRO A 1 22 ? 5.144 -2.078 5.377 1.00 23.05 22 PRO A CA 11
ATOM 4217 C C . PRO A 1 22 ? 4.690 -3.419 4.776 1.00 51.02 22 PRO A C 11
ATOM 4218 O O . PRO A 1 22 ? 4.852 -3.642 3.581 1.00 54.32 22 PRO A O 11
ATOM 4229 N N . SER A 1 23 ? 4.125 -4.293 5.626 1.00 33.23 23 SER A N 11
ATOM 4230 C CA . SER A 1 23 ? 3.506 -5.557 5.201 1.00 25.51 23 SER A CA 11
ATOM 4231 C C . SER A 1 23 ? 2.295 -5.283 4.278 1.00 63.53 23 SER A C 11
ATOM 4232 O O . SER A 1 23 ? 2.092 -5.974 3.273 1.00 15.13 23 SER A O 11
ATOM 4240 N N . ILE A 1 24 ? 1.521 -4.238 4.631 1.00 12.22 24 ILE A N 11
ATOM 4241 C CA . ILE A 1 24 ? 0.332 -3.816 3.885 1.00 10.14 24 ILE A CA 11
ATOM 4242 C C . ILE A 1 24 ? 0.752 -3.128 2.566 1.00 70.45 24 ILE A C 11
ATOM 4243 O O . ILE A 1 24 ? 0.244 -3.457 1.489 1.00 3.11 24 ILE A O 11
ATOM 4259 N N . CYS A 1 25 ? 1.702 -2.189 2.689 1.00 74.41 25 CYS A N 11
ATOM 4260 C CA . CYS A 1 25 ? 2.206 -1.364 1.577 1.00 71.51 25 CYS A CA 11
ATOM 4261 C C . CYS A 1 25 ? 2.912 -2.221 0.513 1.00 22.33 25 CYS A C 11
ATOM 4262 O O . CYS A 1 25 ? 2.896 -1.893 -0.676 1.00 25.33 25 CYS A O 11
ATOM 4269 N N . ALA A 1 26 ? 3.544 -3.315 0.975 1.00 40.04 26 ALA A N 11
ATOM 4270 C CA . ALA A 1 26 ? 4.128 -4.348 0.099 1.00 75.54 26 ALA A CA 11
ATOM 4271 C C . ALA A 1 26 ? 3.060 -5.012 -0.799 1.00 72.32 26 ALA A C 11
ATOM 4272 O O . ALA A 1 26 ? 3.354 -5.418 -1.926 1.00 44.31 26 ALA A O 11
ATOM 4279 N N . GLY A 1 27 ? 1.820 -5.104 -0.285 1.00 14.33 27 GLY A N 11
ATOM 4280 C CA . GLY A 1 27 ? 0.714 -5.729 -1.014 1.00 25.21 27 GLY A CA 11
ATOM 4281 C C . GLY A 1 27 ? 0.050 -4.784 -2.012 1.00 23.22 27 GLY A C 11
ATOM 4282 O O . GLY A 1 27 ? -0.420 -5.221 -3.072 1.00 1.03 27 GLY A O 11
ATOM 4286 N N . TRP A 1 28 ? 0.015 -3.483 -1.675 1.00 52.24 28 TRP A N 11
ATOM 4287 C CA . TRP A 1 28 ? -0.610 -2.450 -2.525 1.00 5.13 28 TRP A CA 11
ATOM 4288 C C . TRP A 1 28 ? 0.333 -2.015 -3.664 1.00 65.12 28 TRP A C 11
ATOM 4289 O O . TRP A 1 28 ? -0.039 -2.059 -4.845 1.00 35.30 28 TRP A O 11
ATOM 4310 N N . CYS A 1 29 ? 1.549 -1.597 -3.289 1.00 44.42 29 CYS A N 11
ATOM 4311 C CA . CYS A 1 29 ? 2.526 -1.011 -4.224 1.00 62.20 29 CYS A CA 11
ATOM 4312 C C . CYS A 1 29 ? 3.261 -2.080 -5.057 1.00 41.22 29 CYS A C 11
ATOM 4313 O O . CYS A 1 29 ? 3.026 -2.212 -6.266 1.00 3.11 29 CYS A O 11
ATOM 4320 N N . GLY A 1 30 ? 4.136 -2.861 -4.394 1.00 63.14 30 GLY A N 11
ATOM 4321 C CA . GLY A 1 30 ? 5.098 -3.715 -5.095 1.00 2.10 30 GLY A CA 11
ATOM 4322 C C . GLY A 1 30 ? 5.246 -5.069 -4.430 1.00 34.23 30 GLY A C 11
ATOM 4323 O O . GLY A 1 30 ? 5.909 -5.177 -3.392 1.00 3.05 30 GLY A O 11
ATOM 4327 N N . GLY A 1 31 ? 4.614 -6.101 -5.019 1.00 34.44 31 GLY A N 11
ATOM 4328 C CA . GLY A 1 31 ? 4.683 -7.471 -4.504 1.00 3.13 31 GLY A CA 11
ATOM 4329 C C . GLY A 1 31 ? 6.011 -8.152 -4.825 1.00 1.34 31 GLY A C 11
ATOM 4330 O O . GLY A 1 31 ? 6.087 -9.002 -5.722 1.00 0.53 31 GLY A O 11
ATOM 4334 N N . SER A 1 32 ? 7.060 -7.777 -4.078 1.00 62.33 32 SER A N 11
ATOM 4335 C CA . SER A 1 32 ? 8.439 -8.224 -4.322 1.00 45.22 32 SER A CA 11
ATOM 4336 C C . SER A 1 32 ? 9.174 -8.375 -2.967 1.00 53.40 32 SER A C 11
ATOM 4337 O O . SER A 1 32 ? 9.624 -7.353 -2.404 1.00 11.51 32 SER A O 11
ATOM 4346 N N . SER A 1 1 ? -4.373 -4.082 6.796 1.00 34.12 1 SER A N 12
ATOM 4347 C CA . SER A 1 1 ? -4.190 -3.402 5.492 1.00 33.04 1 SER A CA 12
ATOM 4348 C C . SER A 1 1 ? -3.866 -1.906 5.685 1.00 62.34 1 SER A C 12
ATOM 4349 O O . SER A 1 1 ? -3.786 -1.416 6.817 1.00 32.31 1 SER A O 12
ATOM 4359 N N . CYS A 1 2 ? -3.659 -1.189 4.562 1.00 53.42 2 CYS A N 12
ATOM 4360 C CA . CYS A 1 2 ? -3.579 0.288 4.554 1.00 24.14 2 CYS A CA 12
ATOM 4361 C C . CYS A 1 2 ? -4.980 0.847 4.229 1.00 73.45 2 CYS A C 12
ATOM 4362 O O . CYS A 1 2 ? -5.982 0.113 4.295 1.00 43.22 2 CYS A O 12
ATOM 4369 N N . GLY A 1 3 ? -5.039 2.139 3.882 1.00 12.40 3 GLY A N 12
ATOM 4370 C CA . GLY A 1 3 ? -6.258 2.747 3.355 1.00 52.00 3 GLY A CA 12
ATOM 4371 C C . GLY A 1 3 ? -6.511 2.376 1.892 1.00 12.21 3 GLY A C 12
ATOM 4372 O O . GLY A 1 3 ? -7.634 2.535 1.414 1.00 45.41 3 GLY A O 12
ATOM 4376 N N . SER A 1 4 ? -5.439 1.881 1.195 1.00 34.00 4 SER A N 12
ATOM 4377 C CA . SER A 1 4 ? -5.431 1.605 -0.263 1.00 32.45 4 SER A CA 12
ATOM 4378 C C . SER A 1 4 ? -5.440 2.952 -1.010 1.00 40.13 4 SER A C 12
ATOM 4379 O O . SER A 1 4 ? -5.915 3.074 -2.144 1.00 3.04 4 SER A O 12
ATOM 4387 N N . GLU A 1 5 ? -4.844 3.958 -0.344 1.00 65.32 5 GLU A N 12
ATOM 4388 C CA . GLU A 1 5 ? -4.826 5.362 -0.801 1.00 14.22 5 GLU A CA 12
ATOM 4389 C C . GLU A 1 5 ? -3.399 5.762 -1.210 1.00 44.12 5 GLU A C 12
ATOM 4390 O O . GLU A 1 5 ? -3.199 6.584 -2.110 1.00 64.20 5 GLU A O 12
ATOM 4402 N N . CYS A 1 6 ? -2.414 5.156 -0.538 1.00 73.23 6 CYS A N 12
ATOM 4403 C CA . CYS A 1 6 ? -0.994 5.461 -0.701 1.00 54.11 6 CYS A CA 12
ATOM 4404 C C . CYS A 1 6 ? -0.256 4.398 -1.542 1.00 13.01 6 CYS A C 12
ATOM 4405 O O . CYS A 1 6 ? 0.855 3.964 -1.215 1.00 15.23 6 CYS A O 12
ATOM 4412 N N . ALA A 1 7 ? -0.903 4.009 -2.642 1.00 33.31 7 ALA A N 12
ATOM 4413 C CA . ALA A 1 7 ? -0.296 3.207 -3.730 1.00 35.24 7 ALA A CA 12
ATOM 4414 C C . ALA A 1 7 ? 0.053 3.989 -5.068 1.00 60.11 7 ALA A C 12
ATOM 4415 O O . ALA A 1 7 ? 0.738 3.389 -5.906 1.00 72.03 7 ALA A O 12
ATOM 4422 N N . PRO A 1 8 ? -0.368 5.298 -5.337 1.00 73.12 8 PRO A N 12
ATOM 4423 C CA . PRO A 1 8 ? -0.267 5.903 -6.708 1.00 35.32 8 PRO A CA 12
ATOM 4424 C C . PRO A 1 8 ? 1.177 6.129 -7.188 1.00 33.44 8 PRO A C 12
ATOM 4425 O O . PRO A 1 8 ? 1.557 5.736 -8.292 1.00 42.22 8 PR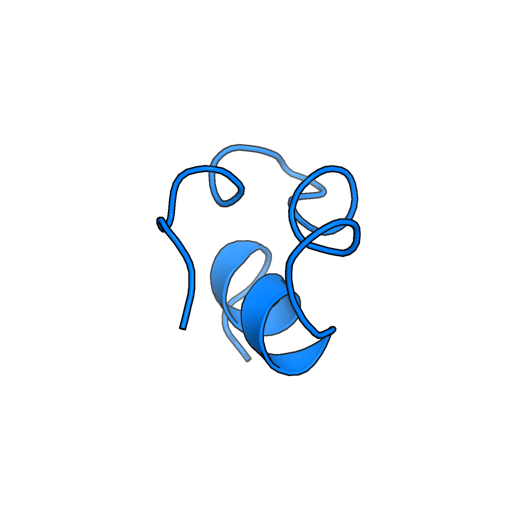O A O 12
ATOM 4436 N N . GLU A 1 9 ? 1.957 6.782 -6.320 1.00 70.30 9 GLU A N 12
ATOM 4437 C CA . GLU A 1 9 ? 3.216 7.419 -6.677 1.00 11.41 9 GLU A CA 12
ATOM 4438 C C . GLU A 1 9 ? 4.389 6.414 -6.757 1.00 31.13 9 GLU A C 12
ATOM 4439 O O . GLU A 1 9 ? 4.291 5.304 -6.236 1.00 20.22 9 GLU A O 12
ATOM 4451 N N . PRO A 1 10 ? 5.524 6.794 -7.427 1.00 64.23 10 PRO A N 12
ATOM 4452 C CA . PRO A 1 10 ? 6.802 6.043 -7.324 1.00 30.01 10 PRO A CA 12
ATOM 4453 C C . PRO A 1 10 ? 7.468 6.243 -5.934 1.00 64.43 10 PRO A C 12
ATOM 4454 O O . PRO A 1 10 ? 8.344 5.469 -5.529 1.00 5.14 10 PRO A O 12
ATOM 4465 N N . ASP A 1 11 ? 7.018 7.289 -5.218 1.00 74.30 11 ASP A N 12
ATOM 4466 C CA . ASP A 1 11 ? 7.458 7.623 -3.847 1.00 65.44 11 ASP A CA 12
ATOM 4467 C C . ASP A 1 11 ? 6.283 7.461 -2.853 1.00 51.13 11 ASP A C 12
ATOM 4468 O O . ASP A 1 11 ? 6.265 8.080 -1.782 1.00 64.14 11 ASP A O 12
ATOM 4477 N N . CYS A 1 12 ? 5.337 6.557 -3.205 1.00 63.21 12 CYS A N 12
ATOM 4478 C CA . CYS A 1 12 ? 4.134 6.249 -2.396 1.00 75.31 12 CYS A CA 12
ATOM 4479 C C . CYS A 1 12 ? 4.479 5.659 -1.014 1.00 31.41 12 CYS A C 12
ATOM 4480 O O . CYS A 1 12 ? 3.608 5.605 -0.137 1.00 32.42 12 CYS A O 12
ATOM 4487 N N . TRP A 1 13 ? 5.739 5.187 -0.843 1.00 55.21 13 TRP A N 12
ATOM 4488 C CA . TRP A 1 13 ? 6.263 4.718 0.440 1.00 42.34 13 TRP A CA 12
ATOM 4489 C C . TRP A 1 13 ? 6.081 5.793 1.533 1.00 22.13 13 TRP A C 12
ATOM 4490 O O . TRP A 1 13 ? 5.682 5.491 2.651 1.00 72.05 13 TRP A O 12
ATOM 4511 N N . GLY A 1 14 ? 6.292 7.055 1.147 1.00 73.13 14 GLY A N 12
ATOM 4512 C CA . GLY A 1 14 ? 6.239 8.185 2.094 1.00 24.13 14 GLY A CA 12
ATOM 4513 C C . GLY A 1 14 ? 4.825 8.436 2.611 1.00 45.21 14 GLY A C 12
ATOM 4514 O O . GLY A 1 14 ? 4.628 8.898 3.743 1.00 4.13 14 GLY A O 12
ATOM 4518 N N . CYS A 1 15 ? 3.852 8.077 1.763 1.00 71.20 15 CYS A N 12
ATOM 4519 C CA . CYS A 1 15 ? 2.415 8.223 2.039 1.00 75.22 15 CYS A CA 12
ATOM 4520 C C . CYS A 1 15 ? 1.936 7.062 2.915 1.00 72.21 15 CYS A C 12
ATOM 4521 O O . CYS A 1 15 ? 1.166 7.235 3.851 1.00 41.21 15 CYS A O 12
ATOM 4528 N N . CYS A 1 16 ? 2.397 5.864 2.548 1.00 64.20 16 CYS A N 12
ATOM 4529 C CA . CYS A 1 16 ? 1.976 4.600 3.164 1.00 53.35 16 CYS A CA 12
ATOM 4530 C C . CYS A 1 16 ? 2.520 4.474 4.592 1.00 63.34 16 CYS A C 12
ATOM 4531 O O . CYS A 1 16 ? 1.750 4.328 5.535 1.00 33.15 16 CYS A O 12
ATOM 4538 N N . LEU A 1 17 ? 3.847 4.613 4.740 1.00 23.22 17 LEU A N 12
ATOM 4539 C CA . LEU A 1 17 ? 4.555 4.403 6.028 1.00 71.42 17 LEU A CA 12
ATOM 4540 C C . LEU A 1 17 ? 4.269 5.466 7.118 1.00 2.44 17 LEU A C 12
ATOM 4541 O O . LEU A 1 17 ? 4.763 5.312 8.241 1.00 11.52 17 LEU A O 12
ATOM 4557 N N . VAL A 1 18 ? 3.468 6.512 6.829 1.00 62.00 18 VAL A N 12
ATOM 4558 C CA . VAL A 1 18 ? 3.105 7.516 7.870 1.00 3.20 18 VAL A CA 12
ATOM 4559 C C . VAL A 1 18 ? 1.890 7.007 8.686 1.00 13.01 18 VAL A C 12
ATOM 4560 O O . VAL A 1 18 ? 1.627 7.472 9.803 1.00 15.55 18 VAL A O 12
ATOM 4573 N N . GLN A 1 19 ? 1.195 6.000 8.132 1.00 25.25 19 GLN A N 12
ATOM 4574 C CA . GLN A 1 19 ? -0.100 5.523 8.649 1.00 32.14 19 GLN A CA 12
ATOM 4575 C C . GLN A 1 19 ? -0.264 3.988 8.478 1.00 54.34 19 GLN A C 12
ATOM 4576 O O . GLN A 1 19 ? -1.269 3.424 8.922 1.00 31.44 19 GLN A O 12
ATOM 4590 N N . CYS A 1 20 ? 0.730 3.321 7.844 1.00 64.15 20 CYS A N 12
ATOM 4591 C CA . CYS A 1 20 ? 0.718 1.861 7.599 1.00 52.32 20 CYS A CA 12
ATOM 4592 C C . CYS A 1 20 ? 2.143 1.308 7.726 1.00 70.11 20 CYS A C 12
ATOM 4593 O O . CYS A 1 20 ? 3.122 2.067 7.725 1.00 32.12 20 CYS A O 12
ATOM 4600 N N . ALA A 1 21 ? 2.245 -0.016 7.851 1.00 62.23 21 ALA A N 12
ATOM 4601 C CA . ALA A 1 21 ? 3.527 -0.710 8.034 1.00 1.13 21 ALA A CA 12
ATOM 4602 C C . ALA A 1 21 ? 4.250 -0.883 6.674 1.00 65.52 21 ALA A C 12
ATOM 4603 O O . ALA A 1 21 ? 3.586 -0.902 5.633 1.00 21.11 21 ALA A O 12
ATOM 4610 N N . PRO A 1 22 ? 5.623 -1.009 6.655 1.00 42.41 22 PRO A N 12
ATOM 4611 C CA . PRO A 1 22 ? 6.385 -1.415 5.436 1.00 63.23 22 PRO A CA 12
ATOM 4612 C C . PRO A 1 22 ? 5.964 -2.808 4.921 1.00 34.23 22 PRO A C 12
ATOM 4613 O O . PRO A 1 22 ? 6.209 -3.139 3.759 1.00 31.41 22 PRO A O 12
ATOM 4624 N N . SER A 1 23 ? 5.327 -3.602 5.810 1.00 32.20 23 SER A N 12
ATOM 4625 C CA . SER A 1 23 ? 4.668 -4.871 5.454 1.00 64.44 23 SER A CA 12
ATOM 4626 C C . SER A 1 23 ? 3.575 -4.643 4.387 1.00 43.10 23 SER A C 12
ATOM 4627 O O . SER A 1 23 ? 3.403 -5.457 3.478 1.00 62.34 23 SER A O 12
ATOM 4635 N N . ILE A 1 24 ? 2.846 -3.516 4.524 1.00 4.13 24 ILE A N 12
ATOM 4636 C CA . ILE A 1 24 ? 1.757 -3.147 3.614 1.00 63.31 24 ILE A CA 12
ATOM 4637 C C . ILE A 1 24 ? 2.323 -2.419 2.377 1.00 22.32 24 ILE A C 12
ATOM 4638 O O . ILE A 1 24 ? 1.913 -2.679 1.240 1.00 24.40 24 ILE A O 12
ATOM 4654 N N . CYS A 1 25 ? 3.275 -1.505 2.635 1.00 64.30 25 CYS A N 12
ATOM 4655 C CA . CYS A 1 25 ? 3.868 -0.618 1.621 1.00 64.44 25 CYS A CA 12
ATOM 4656 C C . CYS A 1 25 ? 4.663 -1.402 0.560 1.00 4.31 25 CYS A C 12
ATOM 4657 O O . CYS A 1 25 ? 4.742 -0.986 -0.597 1.00 22.52 25 CYS A O 12
ATOM 4664 N N . ALA A 1 26 ? 5.243 -2.546 0.974 1.00 42.53 26 ALA A N 12
ATOM 4665 C CA . ALA A 1 26 ? 5.927 -3.480 0.055 1.00 10.43 26 ALA A CA 12
ATOM 4666 C C . ALA A 1 26 ? 4.931 -4.154 -0.913 1.00 34.51 26 ALA A C 12
ATOM 4667 O O . ALA A 1 26 ? 5.314 -4.588 -2.006 1.00 34.33 26 ALA A O 12
ATOM 4674 N N . GLY A 1 27 ? 3.653 -4.226 -0.494 1.00 71.44 27 GLY A N 12
ATOM 4675 C CA . GLY A 1 27 ? 2.588 -4.804 -1.311 1.00 55.24 27 GLY A CA 12
ATOM 4676 C C . GLY A 1 27 ? 2.092 -3.835 -2.377 1.00 21.12 27 GLY A C 12
ATOM 4677 O O . GLY A 1 27 ? 1.912 -4.218 -3.536 1.00 54.14 27 GLY A O 12
ATOM 4681 N N . TRP A 1 28 ? 1.864 -2.571 -1.974 1.00 13.35 28 TRP A N 12
ATOM 4682 C CA . TRP A 1 28 ? 1.381 -1.513 -2.885 1.00 11.34 28 TRP A CA 12
ATOM 4683 C C . TRP A 1 28 ? 2.524 -0.986 -3.769 1.00 32.51 28 TRP A C 12
ATOM 4684 O O . TRP A 1 28 ? 2.537 -1.207 -4.986 1.00 52.30 28 TRP A O 12
ATOM 4705 N N . CYS A 1 29 ? 3.487 -0.318 -3.123 1.00 35.42 29 CYS A N 12
ATOM 4706 C CA . CYS A 1 29 ? 4.587 0.387 -3.798 1.00 52.41 29 CYS A CA 12
ATOM 4707 C C . CYS A 1 29 ? 5.585 -0.576 -4.461 1.00 30.44 29 CYS A C 12
ATOM 4708 O O . CYS A 1 29 ? 6.187 -0.249 -5.495 1.00 2.22 29 CYS A O 12
ATOM 4715 N N . GLY A 1 30 ? 5.759 -1.756 -3.848 1.00 61.41 30 GLY A N 12
ATOM 4716 C CA . GLY A 1 30 ? 6.707 -2.745 -4.332 1.00 33.13 30 GLY A CA 12
ATOM 4717 C C . GLY A 1 30 ? 6.100 -3.705 -5.351 1.00 34.21 30 GLY A C 12
ATOM 4718 O O . GLY A 1 30 ? 5.044 -3.427 -5.936 1.00 50.21 30 GLY A O 12
ATOM 4722 N N . GLY A 1 31 ? 6.782 -4.839 -5.550 1.00 33.32 31 GLY A N 12
ATOM 4723 C CA . GLY A 1 31 ? 6.360 -5.860 -6.513 1.00 4.11 31 GLY A CA 12
ATOM 4724 C C . GLY A 1 31 ? 7.537 -6.713 -6.980 1.00 42.51 31 GLY A C 12
ATOM 4725 O O . GLY A 1 31 ? 8.661 -6.208 -7.088 1.00 24.11 31 GLY A O 12
ATOM 4729 N N . SER A 1 32 ? 7.284 -8.004 -7.258 1.00 63.53 32 SER A N 12
ATOM 4730 C CA . SER A 1 32 ? 8.319 -8.960 -7.696 1.00 74.02 32 SER A CA 12
ATOM 4731 C C . SER A 1 32 ? 7.681 -9.968 -8.686 1.00 62.44 32 SER A C 12
ATOM 4732 O O . SER A 1 32 ? 7.955 -9.888 -9.902 1.00 12.33 32 SER A O 12
ATOM 4741 N N . SER A 1 1 ? -5.254 -2.517 8.627 1.00 40.31 1 SER A N 13
ATOM 4742 C CA . SER A 1 1 ? -4.811 -2.761 7.233 1.00 52.11 1 SER A CA 13
ATOM 4743 C C . SER A 1 1 ? -5.341 -1.653 6.320 1.00 32.15 1 SER A C 13
ATOM 4744 O O . SER A 1 1 ? -6.352 -1.010 6.638 1.00 55.20 1 SER A O 13
ATOM 4754 N N . CYS A 1 2 ? -4.649 -1.434 5.186 1.00 32.11 2 CYS A N 13
ATOM 4755 C CA . CYS A 1 2 ? -5.057 -0.445 4.179 1.00 12.20 2 CYS A CA 13
ATOM 4756 C C . CYS A 1 2 ? -6.371 -0.872 3.479 1.00 40.21 2 CYS A C 13
ATOM 4757 O O . CYS A 1 2 ? -6.742 -2.053 3.477 1.00 71.44 2 CYS A O 13
ATOM 4764 N N . GLY A 1 3 ? -7.034 0.111 2.860 1.00 14.53 3 GLY A N 13
ATOM 4765 C CA . GLY A 1 3 ? -8.373 -0.048 2.292 1.00 13.12 3 GLY A CA 13
ATOM 4766 C C . GLY A 1 3 ? -8.397 -0.076 0.778 1.00 21.12 3 GLY A C 13
ATOM 4767 O O . GLY A 1 3 ? -9.448 0.186 0.187 1.00 33.45 3 GLY A O 13
ATOM 4771 N N . SER A 1 4 ? -7.230 -0.368 0.158 1.00 24.42 4 SER A N 13
ATOM 4772 C CA . SER A 1 4 ? -7.016 -0.302 -1.305 1.00 10.22 4 SER A CA 13
ATOM 4773 C C . SER A 1 4 ? -7.070 1.153 -1.811 1.00 32.02 4 SER A C 13
ATOM 4774 O O . SER A 1 4 ? -7.125 1.412 -3.016 1.00 14.25 4 SER A O 13
ATOM 4782 N N . GLU A 1 5 ? -6.995 2.092 -0.853 1.00 31.12 5 GLU A N 13
ATOM 4783 C CA . GLU A 1 5 ? -7.068 3.535 -1.100 1.00 65.42 5 GLU A CA 13
ATOM 4784 C C . GLU A 1 5 ? -5.650 4.096 -1.245 1.00 54.52 5 GLU A C 13
ATOM 4785 O O . GLU A 1 5 ? -5.453 5.174 -1.804 1.00 10.54 5 GLU A O 13
ATOM 4797 N N . CYS A 1 6 ? -4.668 3.339 -0.718 1.00 63.52 6 CYS A N 13
ATOM 4798 C CA . CYS A 1 6 ? -3.241 3.606 -0.884 1.00 30.21 6 CYS A CA 13
ATOM 4799 C C . CYS A 1 6 ? -2.633 2.704 -1.968 1.00 41.15 6 CYS A C 13
ATOM 4800 O O . CYS A 1 6 ? -1.576 2.101 -1.788 1.00 13.45 6 CYS A O 13
ATOM 4807 N N . ALA A 1 7 ? -3.354 2.623 -3.092 1.00 53.51 7 ALA A N 13
ATOM 4808 C CA . ALA A 1 7 ? -2.865 2.031 -4.354 1.00 62.03 7 ALA A CA 13
ATOM 4809 C C . ALA A 1 7 ? -2.849 3.000 -5.604 1.00 24.10 7 ALA A C 13
ATOM 4810 O O . ALA A 1 7 ? -2.530 2.501 -6.690 1.00 1.25 7 ALA A O 13
ATOM 4817 N N . PRO A 1 8 ? -3.153 4.371 -5.531 1.00 71.24 8 PRO A N 13
ATOM 4818 C CA . PRO A 1 8 ? -3.212 5.234 -6.751 1.00 10.44 8 PRO A CA 13
ATOM 4819 C C . PRO A 1 8 ? -1.851 5.379 -7.428 1.00 54.13 8 PRO A C 13
ATOM 4820 O O . PRO A 1 8 ? -1.699 5.163 -8.635 1.00 43.35 8 PRO A O 13
ATOM 4831 N N . GLU A 1 9 ? -0.879 5.745 -6.599 1.00 34.12 9 GLU A N 13
ATOM 4832 C CA . GLU A 1 9 ? 0.423 6.193 -7.026 1.00 44.30 9 GLU A CA 13
ATOM 4833 C C . GLU A 1 9 ? 1.360 5.009 -7.316 1.00 64.11 9 GLU A C 13
ATOM 4834 O O . GLU A 1 9 ? 1.150 3.911 -6.770 1.00 30.23 9 GLU A O 13
ATOM 4846 N N . PRO A 1 10 ? 2.416 5.216 -8.180 1.00 63.14 10 PRO A N 13
ATOM 4847 C CA . PRO A 1 10 ? 3.532 4.254 -8.310 1.00 40.45 10 PRO A CA 13
ATOM 4848 C C . PRO A 1 10 ? 4.264 4.098 -6.958 1.00 72.32 10 PRO A C 13
ATOM 4849 O O . PRO A 1 10 ? 4.635 2.990 -6.556 1.00 14.53 10 PRO A O 13
ATOM 4860 N N . ASP A 1 11 ? 4.433 5.237 -6.255 1.00 14.32 11 ASP A N 13
ATOM 4861 C CA . ASP A 1 11 ? 4.913 5.266 -4.873 1.00 21.44 11 ASP A CA 13
ATOM 4862 C C . ASP A 1 11 ? 3.694 5.254 -3.935 1.00 42.24 11 ASP A C 13
ATOM 4863 O O . ASP A 1 11 ? 3.266 6.286 -3.400 1.00 70.44 11 ASP A O 13
ATOM 4872 N N . CYS A 1 12 ? 3.082 4.075 -3.815 1.00 14.01 12 CYS A N 13
ATOM 4873 C CA . CYS A 1 12 ? 1.979 3.844 -2.873 1.00 71.51 12 CYS A CA 13
ATOM 4874 C C . CYS A 1 12 ? 2.509 3.783 -1.437 1.00 74.23 12 CYS A C 13
ATOM 4875 O O . CYS A 1 12 ? 1.744 3.968 -0.490 1.00 63.23 12 CYS A O 13
ATOM 4882 N N . TRP A 1 13 ? 3.832 3.490 -1.311 1.00 65.24 13 TRP A N 13
ATOM 4883 C CA . TRP A 1 13 ? 4.570 3.427 -0.046 1.00 72.11 13 TRP A CA 13
ATOM 4884 C C . TRP A 1 13 ? 4.302 4.670 0.818 1.00 51.01 13 TRP A C 13
ATOM 4885 O O . TRP A 1 13 ? 4.153 4.582 2.026 1.00 45.41 13 TRP A O 13
ATOM 4906 N N . GLY A 1 14 ? 4.198 5.816 0.141 1.00 61.40 14 GLY A N 13
ATOM 4907 C CA . GLY A 1 14 ? 4.019 7.109 0.809 1.00 41.40 14 GLY A CA 13
ATOM 4908 C C . GLY A 1 14 ? 2.678 7.198 1.533 1.00 14.22 14 GLY A C 13
ATOM 4909 O O . GLY A 1 14 ? 2.577 7.747 2.632 1.00 60.35 14 GLY A O 13
ATOM 4913 N N . CYS A 1 15 ? 1.664 6.595 0.912 1.00 14.40 15 CYS A N 13
ATOM 4914 C CA . CYS A 1 15 ? 0.276 6.595 1.407 1.00 41.21 15 CYS A CA 13
ATOM 4915 C C . CYS A 1 15 ? 0.097 5.537 2.490 1.00 23.14 15 CYS A C 13
ATOM 4916 O O . CYS A 1 15 ? -0.521 5.756 3.527 1.00 61.13 15 CYS A O 13
ATOM 4923 N N . CYS A 1 16 ? 0.652 4.377 2.184 1.00 10.21 16 CYS A N 13
ATOM 4924 C CA . CYS A 1 16 ? 0.407 3.127 2.888 1.00 74.51 16 CYS A CA 13
ATOM 4925 C C . CYS A 1 16 ? 1.266 3.000 4.148 1.00 4.24 16 CYS A C 13
ATOM 4926 O O . CYS A 1 16 ? 0.722 2.842 5.226 1.00 51.45 16 CYS A O 13
ATOM 4933 N N . LEU A 1 17 ? 2.595 3.146 4.005 1.00 0.50 17 LEU A N 13
ATOM 4934 C CA . LEU A 1 17 ? 3.584 2.933 5.109 1.00 33.01 17 LEU A CA 13
ATOM 4935 C C . LEU A 1 17 ? 3.341 3.783 6.384 1.00 45.43 17 LEU A C 13
ATOM 4936 O O . LEU A 1 17 ? 3.872 3.441 7.446 1.00 13.22 17 LEU A O 13
ATOM 4952 N N . VAL A 1 18 ? 2.566 4.878 6.285 1.00 54.14 18 VAL A N 13
ATOM 4953 C CA . VAL A 1 18 ? 2.292 5.757 7.449 1.00 11.11 18 VAL A CA 13
ATOM 4954 C C . VAL A 1 18 ? 1.263 5.108 8.418 1.00 43.23 18 VAL A C 13
ATOM 4955 O O . VAL A 1 18 ? 1.270 5.370 9.626 1.00 34.15 18 VAL A O 13
ATOM 4968 N N . GLN A 1 19 ? 0.411 4.218 7.880 1.00 65.35 19 GLN A N 13
ATOM 4969 C CA . GLN A 1 19 ? -0.692 3.573 8.634 1.00 70.41 19 GLN A CA 13
ATOM 4970 C C . GLN A 1 19 ? -0.774 2.049 8.364 1.00 54.32 19 GLN A C 13
ATOM 4971 O O . GLN A 1 19 ? -1.612 1.356 8.944 1.00 44.11 19 GLN A O 13
ATOM 4985 N N . CYS A 1 20 ? 0.122 1.542 7.504 1.00 23.01 20 CYS A N 13
ATOM 4986 C CA . CYS A 1 20 ? 0.235 0.104 7.169 1.00 71.40 20 CYS A CA 13
ATOM 4987 C C . CYS A 1 20 ? 1.714 -0.333 7.141 1.00 63.25 20 CYS A C 13
ATOM 4988 O O . CYS A 1 20 ? 2.625 0.485 7.302 1.00 70.44 20 CYS A O 13
ATOM 4995 N N . ALA A 1 21 ? 1.923 -1.643 6.931 1.00 52.34 21 ALA A N 13
ATOM 4996 C CA . ALA A 1 21 ? 3.250 -2.277 6.876 1.00 62.34 21 ALA A CA 13
ATOM 4997 C C . ALA A 1 21 ? 3.696 -2.457 5.403 1.00 53.03 21 ALA A C 13
ATOM 4998 O O . ALA A 1 21 ? 2.846 -2.414 4.503 1.00 30.24 21 ALA A O 13
ATOM 5005 N N . PRO A 1 22 ? 5.036 -2.652 5.122 1.00 42.33 22 PRO A N 13
ATOM 5006 C CA . PRO A 1 22 ? 5.541 -2.975 3.756 1.00 14.44 22 PRO A CA 13
ATOM 5007 C C . PRO A 1 22 ? 4.937 -4.267 3.166 1.00 23.41 22 PRO A C 13
ATOM 5008 O O . PRO A 1 22 ? 4.992 -4.468 1.956 1.00 11.42 22 PRO A O 13
ATOM 5019 N N . SER A 1 23 ? 4.366 -5.128 4.032 1.00 64.32 23 SER A N 13
ATOM 5020 C CA . SER A 1 23 ? 3.589 -6.305 3.604 1.00 43.21 23 SER A CA 13
ATOM 5021 C C . SER A 1 23 ? 2.364 -5.874 2.769 1.00 63.42 23 SER A C 13
ATOM 5022 O O . SER A 1 23 ? 2.036 -6.506 1.759 1.00 54.12 23 SER A O 13
ATOM 5030 N N . ILE A 1 24 ? 1.713 -4.774 3.198 1.00 61.42 24 ILE A N 13
ATOM 5031 C CA . ILE A 1 24 ? 0.549 -4.207 2.509 1.00 15.13 24 ILE A CA 13
ATOM 5032 C C . ILE A 1 24 ? 0.998 -3.457 1.241 1.00 54.21 24 ILE A C 13
ATOM 5033 O O . ILE A 1 24 ? 0.544 -3.754 0.130 1.00 70.24 24 ILE A O 13
ATOM 5049 N N . CYS A 1 25 ? 1.909 -2.489 1.452 1.00 15.53 25 CYS A N 13
ATOM 5050 C CA . CYS A 1 25 ? 2.333 -1.519 0.429 1.00 62.52 25 CYS A CA 13
ATOM 5051 C C . CYS A 1 25 ? 2.979 -2.194 -0.793 1.00 12.12 25 CYS A C 13
ATOM 5052 O O . CYS A 1 25 ? 2.900 -1.674 -1.901 1.00 64.50 25 CYS A O 13
ATOM 5059 N N . ALA A 1 26 ? 3.610 -3.359 -0.567 1.00 21.54 26 ALA A N 13
ATOM 5060 C CA . ALA A 1 26 ? 4.227 -4.157 -1.642 1.00 43.53 26 ALA A CA 13
ATOM 5061 C C . ALA A 1 26 ? 3.184 -4.615 -2.681 1.00 41.14 26 ALA A C 13
ATOM 5062 O O . ALA A 1 26 ? 3.460 -4.623 -3.882 1.00 14.33 26 ALA A O 13
ATOM 5069 N N . GLY A 1 27 ? 1.968 -4.932 -2.196 1.00 14.11 27 GLY A N 13
ATOM 5070 C CA . GLY A 1 27 ? 0.904 -5.478 -3.042 1.00 31.24 27 GLY A CA 13
ATOM 5071 C C . GLY A 1 27 ? 0.195 -4.411 -3.863 1.00 24.20 27 GLY A C 13
ATOM 5072 O O . GLY A 1 27 ? -0.434 -4.723 -4.882 1.00 74.33 27 GLY A O 13
ATOM 5076 N N . TRP A 1 28 ? 0.305 -3.148 -3.422 1.00 4.41 28 TRP A N 13
ATOM 5077 C CA . TRP A 1 28 ? -0.361 -2.002 -4.071 1.00 33.30 28 TRP A CA 13
ATOM 5078 C C . TRP A 1 28 ? 0.591 -1.260 -5.022 1.00 2.43 28 TRP A C 13
ATOM 5079 O O . TRP A 1 28 ? 0.165 -0.741 -6.057 1.00 12.23 28 TRP A O 13
ATOM 5100 N N . CYS A 1 29 ? 1.874 -1.197 -4.641 1.00 5.23 29 CYS A N 13
ATOM 5101 C CA . CYS A 1 29 ? 2.926 -0.565 -5.456 1.00 60.43 29 CYS A CA 13
ATOM 5102 C C . CYS A 1 29 ? 3.347 -1.469 -6.618 1.00 43.01 29 CYS A C 13
ATOM 5103 O O . CYS A 1 29 ? 3.048 -1.186 -7.782 1.00 24.24 29 CYS A O 13
ATOM 5110 N N . GLY A 1 30 ? 4.026 -2.571 -6.274 1.00 12.43 30 GLY A N 13
ATOM 5111 C CA . GLY A 1 30 ? 4.618 -3.450 -7.264 1.00 63.53 30 GLY A CA 13
ATOM 5112 C C . GLY A 1 30 ? 5.060 -4.757 -6.638 1.00 74.10 30 GLY A C 13
ATOM 5113 O O . GLY A 1 30 ? 4.525 -5.828 -6.949 1.00 34.11 30 GLY A O 13
ATOM 5117 N N . GLY A 1 31 ? 6.034 -4.644 -5.726 1.00 2.12 31 GLY A N 13
ATOM 5118 C CA . GLY A 1 31 ? 6.568 -5.778 -4.977 1.00 24.15 31 GLY A CA 13
ATOM 5119 C C . GLY A 1 31 ? 7.504 -5.319 -3.875 1.00 44.40 31 GLY A C 13
ATOM 5120 O O . GLY A 1 31 ? 7.780 -4.120 -3.747 1.00 30.30 31 GLY A O 13
ATOM 5124 N N . SER A 1 32 ? 7.975 -6.268 -3.060 1.00 44.10 32 SER A N 13
ATOM 5125 C CA . SER A 1 32 ? 8.906 -5.996 -1.956 1.00 32.23 32 SER A CA 13
ATOM 5126 C C . SER A 1 32 ? 10.357 -6.309 -2.409 1.00 34.35 32 SER A C 13
ATOM 5127 O O . SER A 1 32 ? 11.152 -5.364 -2.608 1.00 31.04 32 SER A O 13
ATOM 5136 N N . SER A 1 1 ? -5.170 -4.809 8.371 1.00 44.13 1 SER A N 14
ATOM 5137 C CA . SER A 1 1 ? -4.395 -4.618 7.120 1.00 31.41 1 SER A CA 14
ATOM 5138 C C . SER A 1 1 ? -4.592 -3.181 6.602 1.00 62.22 1 SER A C 14
ATOM 5139 O O . SER A 1 1 ? -5.267 -2.370 7.254 1.00 31.24 1 SER A O 14
ATOM 5149 N N . CYS A 1 2 ? -4.009 -2.869 5.432 1.00 1.50 2 CYS A N 14
ATOM 5150 C CA . CYS A 1 2 ? -4.162 -1.555 4.782 1.00 1.23 2 CYS A CA 14
ATOM 5151 C C . CYS A 1 2 ? -5.580 -1.402 4.195 1.00 44.40 2 CYS A C 14
ATOM 5152 O O . CYS A 1 2 ? -6.353 -2.367 4.123 1.00 62.34 2 CYS A O 14
ATOM 5159 N N . GLY A 1 3 ? -5.897 -0.186 3.763 1.00 62.42 3 GLY A N 14
ATOM 5160 C CA . GLY A 1 3 ? -7.167 0.115 3.109 1.00 3.11 3 GLY A CA 14
ATOM 5161 C C . GLY A 1 3 ? -7.106 -0.043 1.598 1.00 24.55 3 GLY A C 14
ATOM 5162 O O . GLY A 1 3 ? -8.114 0.181 0.920 1.00 73.33 3 GLY A O 14
ATOM 5166 N N . SER A 1 4 ? -5.902 -0.418 1.082 1.00 73.42 4 SER A N 14
ATOM 5167 C CA . SER A 1 4 ? -5.515 -0.254 -0.339 1.00 45.20 4 SER A CA 14
ATOM 5168 C C . SER A 1 4 ? -5.468 1.255 -0.674 1.00 0.13 4 SER A C 14
ATOM 5169 O O . SER A 1 4 ? -5.453 1.655 -1.846 1.00 3.11 4 SER A O 14
ATOM 5177 N N . GLU A 1 5 ? -5.382 2.066 0.401 1.00 71.51 5 GLU A N 14
ATOM 5178 C CA . GLU A 1 5 ? -5.632 3.512 0.358 1.00 50.41 5 GLU A CA 14
ATOM 5179 C C . GLU A 1 5 ? -4.454 4.192 -0.311 1.00 43.00 5 GLU A C 14
ATOM 5180 O O . GLU A 1 5 ? -4.599 4.973 -1.256 1.00 23.33 5 GLU A O 14
ATOM 5192 N N . CYS A 1 6 ? -3.278 3.839 0.189 1.00 55.51 6 CYS A N 14
ATOM 5193 C CA . CYS A 1 6 ? -2.005 4.307 -0.322 1.00 34.10 6 CYS A CA 14
ATOM 5194 C C . CYS A 1 6 ? -1.286 3.194 -1.104 1.00 11.53 6 CYS A C 14
ATOM 5195 O O . CYS A 1 6 ? -0.108 2.893 -0.878 1.00 73.31 6 CYS A O 14
ATOM 5202 N N . ALA A 1 7 ? -2.043 2.599 -2.027 1.00 62.21 7 ALA A N 14
ATOM 5203 C CA . ALA A 1 7 ? -1.529 1.716 -3.083 1.00 41.53 7 ALA A CA 14
ATOM 5204 C C . ALA A 1 7 ? -1.119 2.442 -4.428 1.00 32.15 7 ALA A C 14
ATOM 5205 O O . ALA A 1 7 ? -0.233 1.919 -5.112 1.00 30.12 7 ALA A O 14
ATOM 5212 N N . PRO A 1 8 ? -1.708 3.652 -4.839 1.00 52.20 8 PRO A N 14
ATOM 5213 C CA . PRO A 1 8 ? -1.649 4.147 -6.255 1.00 32.44 8 PRO A CA 14
ATOM 5214 C C . PRO A 1 8 ? -0.232 4.475 -6.751 1.00 12.22 8 PRO A C 14
ATOM 5215 O O . PRO A 1 8 ? 0.184 4.015 -7.819 1.00 51.33 8 PRO A O 14
ATOM 5226 N N . GLU A 1 9 ? 0.486 5.273 -5.952 1.00 14.34 9 GLU A N 14
ATOM 5227 C CA . GLU A 1 9 ? 1.738 5.905 -6.351 1.00 53.40 9 GLU A CA 14
ATOM 5228 C C . GLU A 1 9 ? 2.901 4.886 -6.440 1.00 35.22 9 GLU A C 14
ATOM 5229 O O . GLU A 1 9 ? 2.825 3.807 -5.850 1.00 2.43 9 GLU A O 14
ATOM 5241 N N . PRO A 1 10 ? 3.992 5.213 -7.203 1.00 12.25 10 PRO A N 14
ATOM 5242 C CA . PRO A 1 10 ? 5.291 4.496 -7.087 1.00 62.04 10 PRO A CA 14
ATOM 5243 C C . PRO A 1 10 ? 5.910 4.713 -5.685 1.00 30.11 10 PRO A C 14
ATOM 5244 O O . PRO A 1 10 ? 6.561 3.829 -5.121 1.00 43.22 10 PRO A O 14
ATOM 5255 N N . ASP A 1 11 ? 5.653 5.906 -5.132 1.00 23.13 11 ASP A N 14
ATOM 5256 C CA . ASP A 1 11 ? 6.057 6.312 -3.774 1.00 12.40 11 ASP A CA 14
ATOM 5257 C C . ASP A 1 11 ? 4.902 6.079 -2.777 1.00 21.15 11 ASP A C 14
ATOM 5258 O O . ASP A 1 11 ? 4.764 6.800 -1.781 1.00 62.53 11 ASP A O 14
ATOM 5267 N N . CYS A 1 12 ? 4.108 5.022 -3.053 1.00 1.35 12 CYS A N 14
ATOM 5268 C CA . CYS A 1 12 ? 3.044 4.497 -2.172 1.00 45.31 12 CYS A CA 14
ATOM 5269 C C . CYS A 1 12 ? 3.544 4.275 -0.729 1.00 34.45 12 CYS A C 14
ATOM 5270 O O . CYS A 1 12 ? 2.775 4.415 0.215 1.00 53.00 12 CYS A O 14
ATOM 5277 N N . TRP A 1 13 ? 4.842 3.912 -0.595 1.00 4.20 13 TRP A N 14
ATOM 5278 C CA . TRP A 1 13 ? 5.528 3.722 0.687 1.00 34.33 13 TRP A CA 14
ATOM 5279 C C . TRP A 1 13 ? 5.361 4.942 1.617 1.00 51.54 13 TRP A C 14
ATOM 5280 O O . TRP A 1 13 ? 5.100 4.805 2.818 1.00 31.35 13 TRP A O 14
ATOM 5301 N N . GLY A 1 14 ? 5.452 6.129 1.006 1.00 62.43 14 GLY A N 14
ATOM 5302 C CA . GLY A 1 14 ? 5.429 7.419 1.726 1.00 4.15 14 GLY A CA 14
ATOM 5303 C C . GLY A 1 14 ? 4.004 7.929 1.889 1.00 24.12 14 GLY A C 14
ATOM 5304 O O . GLY A 1 14 ? 3.696 9.098 1.627 1.00 43.22 14 GLY A O 14
ATOM 5308 N N . CYS A 1 15 ? 3.149 7.007 2.339 1.00 23.42 15 CYS A N 14
ATOM 5309 C CA . CYS A 1 15 ? 1.697 7.155 2.372 1.00 32.11 15 CYS A CA 14
ATOM 5310 C C . CYS A 1 15 ? 1.113 5.985 3.174 1.00 55.34 15 CYS A C 14
ATOM 5311 O O . CYS A 1 15 ? 0.249 6.149 4.020 1.00 71.15 15 CYS A O 14
ATOM 5318 N N . CYS A 1 16 ? 1.616 4.790 2.841 1.00 23.01 16 CYS A N 14
ATOM 5319 C CA . CYS A 1 16 ? 1.099 3.501 3.308 1.00 24.45 16 CYS A CA 14
ATOM 5320 C C . CYS A 1 16 ? 1.577 3.185 4.720 1.00 65.23 16 CYS A C 14
ATOM 5321 O O . CYS A 1 16 ? 0.773 2.845 5.570 1.00 72.32 16 CYS A O 14
ATOM 5328 N N . LEU A 1 17 ? 2.879 3.367 4.989 1.00 13.45 17 LEU A N 14
ATOM 5329 C CA . LEU A 1 17 ? 3.484 2.963 6.286 1.00 71.31 17 LEU A CA 14
ATOM 5330 C C . LEU A 1 17 ? 3.168 3.917 7.468 1.00 34.24 17 LEU A C 14
ATOM 5331 O O . LEU A 1 17 ? 3.829 3.843 8.508 1.00 63.43 17 LEU A O 14
ATOM 5347 N N . VAL A 1 18 ? 2.168 4.797 7.323 1.00 23.23 18 VAL A N 14
ATOM 5348 C CA . VAL A 1 18 ? 1.615 5.570 8.468 1.00 10.20 18 VAL A CA 14
ATOM 5349 C C . VAL A 1 18 ? 0.341 4.870 9.005 1.00 55.31 18 VAL A C 14
ATOM 5350 O O . VAL A 1 18 ? -0.136 5.150 10.114 1.00 24.03 18 VAL A O 14
ATOM 5363 N N . GLN A 1 19 ? -0.165 3.903 8.228 1.00 73.42 19 GLN A N 14
ATOM 5364 C CA . GLN A 1 19 ? -1.472 3.273 8.458 1.00 53.30 19 GLN A CA 14
ATOM 5365 C C . GLN A 1 19 ? -1.467 1.778 8.058 1.00 53.02 19 GLN A C 14
ATOM 5366 O O . GLN A 1 19 ? -2.469 1.089 8.259 1.00 65.13 19 GLN A O 14
ATOM 5380 N N . CYS A 1 20 ? -0.335 1.279 7.497 1.00 61.11 20 CYS A N 14
ATOM 5381 C CA . CYS A 1 20 ? -0.196 -0.118 7.035 1.00 22.00 20 CYS A CA 14
ATOM 5382 C C . CYS A 1 20 ? 1.251 -0.590 7.293 1.00 1.14 20 CYS A C 14
ATOM 5383 O O . CYS A 1 20 ? 2.161 0.235 7.433 1.00 54.34 20 CYS A O 14
ATOM 5390 N N . ALA A 1 21 ? 1.453 -1.916 7.370 1.00 20.44 21 ALA A N 14
ATOM 5391 C CA . ALA A 1 21 ? 2.779 -2.514 7.598 1.00 20.23 21 ALA A CA 14
ATOM 5392 C C . ALA A 1 21 ? 3.607 -2.531 6.285 1.00 34.33 21 ALA A C 14
ATOM 5393 O O . ALA A 1 21 ? 3.019 -2.576 5.205 1.00 41.11 21 ALA A O 14
ATOM 5400 N N . PRO A 1 22 ? 4.983 -2.473 6.361 1.00 44.33 22 PRO A N 14
ATOM 5401 C CA . PRO A 1 22 ? 5.890 -2.649 5.187 1.00 13.11 22 PRO A CA 14
ATOM 5402 C C . PRO A 1 22 ? 5.623 -3.942 4.402 1.00 10.52 22 PRO A C 14
ATOM 5403 O O . PRO A 1 22 ? 5.842 -3.977 3.199 1.00 11.03 22 PRO A O 14
ATOM 5414 N N . SER A 1 23 ? 5.151 -4.992 5.098 1.00 42.52 23 SER A N 14
ATOM 5415 C CA . SER A 1 23 ? 4.768 -6.263 4.465 1.00 23.50 23 SER A CA 14
ATOM 5416 C C . SER A 1 23 ? 3.578 -6.058 3.499 1.00 31.24 23 SER A C 14
ATOM 5417 O O . SER A 1 23 ? 3.522 -6.671 2.423 1.00 72.53 23 SER A O 14
ATOM 5425 N N . ILE A 1 24 ? 2.648 -5.161 3.894 1.00 34.01 24 ILE A N 14
ATOM 5426 C CA . ILE A 1 24 ? 1.423 -4.875 3.128 1.00 41.23 24 ILE A CA 14
ATOM 5427 C C . ILE A 1 24 ? 1.766 -3.942 1.955 1.00 21.22 24 ILE A C 14
ATOM 5428 O O . ILE A 1 24 ? 1.384 -4.195 0.813 1.00 74.33 24 ILE A O 14
ATOM 5444 N N . CYS A 1 25 ? 2.509 -2.868 2.285 1.00 10.10 25 CYS A N 14
ATOM 5445 C CA . CYS A 1 25 ? 2.924 -1.819 1.337 1.00 42.14 25 CYS A CA 14
ATOM 5446 C C . CYS A 1 25 ? 3.806 -2.392 0.223 1.00 13.10 25 CYS A C 14
ATOM 5447 O O . CYS A 1 25 ? 3.721 -1.955 -0.916 1.00 75.51 25 CYS A O 14
ATOM 5454 N N . ALA A 1 26 ? 4.648 -3.381 0.579 1.00 50.25 26 ALA A N 14
ATOM 5455 C CA . ALA A 1 26 ? 5.463 -4.134 -0.397 1.00 63.13 26 ALA A CA 14
ATOM 5456 C C . ALA A 1 26 ? 4.583 -4.891 -1.403 1.00 64.33 26 ALA A C 14
ATOM 5457 O O . ALA A 1 26 ? 4.975 -5.068 -2.554 1.00 5.14 26 ALA A O 14
ATOM 5464 N N . GLY A 1 27 ? 3.383 -5.299 -0.952 1.00 43.11 27 GLY A N 14
ATOM 5465 C CA . GLY A 1 27 ? 2.429 -6.037 -1.788 1.00 63.32 27 GLY A CA 14
ATOM 5466 C C . GLY A 1 27 ? 1.759 -5.138 -2.824 1.00 74.13 27 GLY A C 14
ATOM 5467 O O . GLY A 1 27 ? 1.561 -5.537 -3.980 1.00 44.34 27 GLY A O 14
ATOM 5471 N N . TRP A 1 28 ? 1.441 -3.902 -2.404 1.00 2.23 28 TRP A N 14
ATOM 5472 C CA . TRP A 1 28 ? 0.792 -2.897 -3.269 1.00 34.21 28 TRP A CA 14
ATOM 5473 C C . TRP A 1 28 ? 1.802 -2.293 -4.258 1.00 3.25 28 TRP A C 14
ATOM 5474 O O . TRP A 1 28 ? 1.542 -2.232 -5.463 1.00 3.21 28 TRP A O 14
ATOM 5495 N N . CYS A 1 29 ? 2.955 -1.862 -3.717 1.00 33.53 29 CYS A N 14
ATOM 5496 C CA . CYS A 1 29 ? 4.006 -1.177 -4.488 1.00 73.50 29 CYS A CA 14
ATOM 5497 C C . CYS A 1 29 ? 4.713 -2.135 -5.463 1.00 0.22 29 CYS A C 14
ATOM 5498 O O . CYS A 1 29 ? 4.640 -1.952 -6.682 1.00 65.21 29 CYS A O 14
ATOM 5505 N N . GLY A 1 30 ? 5.368 -3.178 -4.914 1.00 22.43 30 GLY A N 14
ATOM 5506 C CA . GLY A 1 30 ? 6.252 -4.048 -5.706 1.00 63.32 30 GLY A CA 14
ATOM 5507 C C . GLY A 1 30 ? 5.729 -5.471 -5.893 1.00 24.33 30 GLY A C 14
ATOM 5508 O O . GLY A 1 30 ? 6.286 -6.232 -6.688 1.00 2.23 30 GLY A O 14
ATOM 5512 N N . GLY A 1 31 ? 4.657 -5.829 -5.167 1.00 54.14 31 GLY A N 14
ATOM 5513 C CA . GLY A 1 31 ? 4.128 -7.201 -5.171 1.00 21.15 31 GLY A CA 14
ATOM 5514 C C . GLY A 1 31 ? 3.365 -7.541 -6.445 1.00 32.13 31 GLY A C 14
ATOM 5515 O O . GLY A 1 31 ? 3.473 -8.657 -6.967 1.00 73.43 31 GLY A O 14
ATOM 5519 N N . SER A 1 32 ? 2.588 -6.568 -6.938 1.00 50.55 32 SER A N 14
ATOM 5520 C CA . SER A 1 32 ? 1.807 -6.694 -8.175 1.00 33.33 32 SER A CA 14
ATOM 5521 C C . SER A 1 32 ? 1.712 -5.313 -8.863 1.00 32.24 32 SER A C 14
ATOM 5522 O O . SER A 1 32 ? 2.198 -5.160 -10.004 1.00 44.12 32 SER A O 14
ATOM 5531 N N . SER A 1 1 ? -5.433 -7.090 5.731 1.00 21.42 1 SER A N 15
ATOM 5532 C CA . SER A 1 1 ? -4.500 -6.069 5.183 1.00 42.32 1 SER A CA 15
ATOM 5533 C C . SER A 1 1 ? -5.163 -4.679 5.214 1.00 10.34 1 SER A C 15
ATOM 5534 O O . SER A 1 1 ? -6.326 -4.547 5.607 1.00 53.50 1 SER A O 15
ATOM 5544 N N . CYS A 1 2 ? -4.412 -3.644 4.790 1.00 35.05 2 CYS A N 15
ATOM 5545 C CA . CYS A 1 2 ? -4.906 -2.257 4.737 1.00 73.31 2 CYS A CA 15
ATOM 5546 C C . CYS A 1 2 ? -5.875 -2.055 3.548 1.00 42.10 2 CYS A C 15
ATOM 5547 O O . CYS A 1 2 ? -6.172 -2.997 2.794 1.00 33.14 2 CYS A O 15
ATOM 5554 N N . GLY A 1 3 ? -6.324 -0.807 3.373 1.00 25.43 3 GLY A 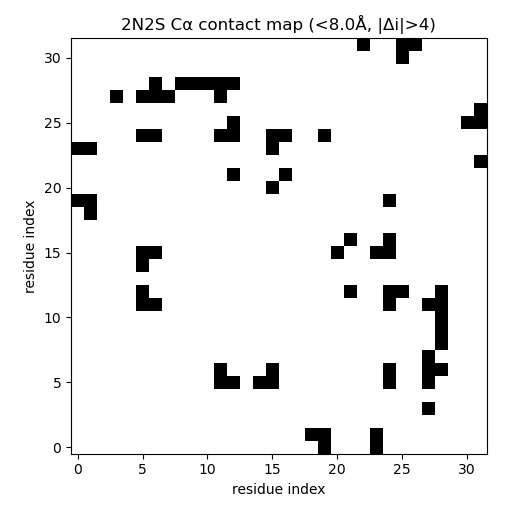N 15
ATOM 5555 C CA . GLY A 1 3 ? -7.464 -0.487 2.505 1.00 65.42 3 GLY A CA 15
ATOM 5556 C C . GLY A 1 3 ? -7.157 -0.481 1.017 1.00 24.31 3 GLY A C 15
ATOM 5557 O O . GLY A 1 3 ? -8.080 -0.318 0.212 1.00 73.31 3 GLY A O 15
ATOM 5561 N N . SER A 1 4 ? -5.852 -0.605 0.660 1.00 24.21 4 SER A N 15
ATOM 5562 C CA . SER A 1 4 ? -5.345 -0.564 -0.727 1.00 62.13 4 SER A CA 15
ATOM 5563 C C . SER A 1 4 ? -5.453 0.858 -1.313 1.00 0.33 4 SER A C 15
ATOM 5564 O O . SER A 1 4 ? -5.142 1.075 -2.485 1.00 53.22 4 SER A O 15
ATOM 5572 N N . GLU A 1 5 ? -5.854 1.829 -0.456 1.00 61.34 5 GLU A N 15
ATOM 5573 C CA . GLU A 1 5 ? -6.064 3.236 -0.838 1.00 53.33 5 GLU A CA 15
ATOM 5574 C C . GLU A 1 5 ? -4.704 3.920 -1.032 1.00 31.40 5 GLU A C 15
ATOM 5575 O O . GLU A 1 5 ? -4.539 4.778 -1.904 1.00 42.41 5 GLU A O 15
ATOM 5587 N N . CYS A 1 6 ? -3.729 3.498 -0.218 1.00 4.12 6 CYS A N 15
ATOM 5588 C CA . CYS A 1 6 ? -2.341 3.947 -0.296 1.00 1.03 6 CYS A CA 15
ATOM 5589 C C . CYS A 1 6 ? -1.513 3.045 -1.233 1.00 23.10 6 CYS A C 15
ATOM 5590 O O . CYS A 1 6 ? -0.366 2.704 -0.938 1.00 53.44 6 CYS A O 15
ATOM 5597 N N . ALA A 1 7 ? -2.124 2.671 -2.367 1.00 72.32 7 ALA A N 15
ATOM 5598 C CA . ALA A 1 7 ? -1.451 1.948 -3.470 1.00 23.22 7 ALA A CA 15
ATOM 5599 C C . ALA A 1 7 ? -1.585 2.610 -4.898 1.00 11.20 7 ALA A C 15
ATOM 5600 O O . ALA A 1 7 ? -1.477 1.870 -5.884 1.00 33.25 7 ALA A O 15
ATOM 5607 N N . PRO A 1 8 ? -1.779 3.982 -5.080 1.00 62.43 8 PRO A N 15
ATOM 5608 C CA . PRO A 1 8 ? -1.740 4.604 -6.433 1.00 14.25 8 PRO A CA 15
ATOM 5609 C C . PRO A 1 8 ? -0.326 4.576 -7.016 1.00 24.13 8 PRO A C 15
ATOM 5610 O O . PRO A 1 8 ? -0.076 4.059 -8.111 1.00 43.42 8 PRO A O 15
ATOM 5621 N N . GLU A 1 9 ? 0.583 5.131 -6.212 1.00 4.52 9 GLU A N 15
ATOM 5622 C CA . GLU A 1 9 ? 1.910 5.520 -6.622 1.00 2.15 9 GLU A CA 15
ATOM 5623 C C . GLU A 1 9 ? 2.887 4.326 -6.580 1.00 53.43 9 GLU A C 15
ATOM 5624 O O . GLU A 1 9 ? 2.582 3.289 -5.964 1.00 3.14 9 GLU A O 15
ATOM 5636 N N . PRO A 1 10 ? 4.087 4.464 -7.230 1.00 61.31 10 PRO A N 15
ATOM 5637 C CA . PRO A 1 10 ? 5.257 3.600 -6.925 1.00 61.13 10 PRO A CA 15
ATOM 5638 C C . PRO A 1 10 ? 5.801 3.905 -5.510 1.00 64.32 10 PRO A C 15
ATOM 5639 O O . PRO A 1 10 ? 6.405 3.054 -4.848 1.00 31.05 10 PRO A O 15
ATOM 5650 N N . ASP A 1 11 ? 5.532 5.147 -5.068 1.00 3.45 11 ASP A N 15
ATOM 5651 C CA . ASP A 1 11 ? 5.953 5.698 -3.784 1.00 34.42 11 ASP A CA 15
ATOM 5652 C C . ASP A 1 11 ? 4.844 5.476 -2.738 1.00 54.34 11 ASP A C 15
ATOM 5653 O O . ASP A 1 11 ? 4.527 6.381 -1.956 1.00 21.50 11 ASP A O 15
ATOM 5662 N N . CYS A 1 12 ? 4.276 4.250 -2.708 1.00 72.23 12 CYS A N 15
ATOM 5663 C CA . CYS A 1 12 ? 3.153 3.904 -1.812 1.00 32.14 12 CYS A CA 15
ATOM 5664 C C . CYS A 1 12 ? 3.573 3.959 -0.338 1.00 4.45 12 CYS A C 15
ATOM 5665 O O . CYS A 1 12 ? 2.721 4.114 0.544 1.00 74.00 12 CYS A O 15
ATOM 5672 N N . TRP A 1 13 ? 4.901 3.804 -0.097 1.00 44.13 13 TRP A N 15
ATOM 5673 C CA . TRP A 1 13 ? 5.539 3.958 1.210 1.00 15.32 13 TRP A CA 15
ATOM 5674 C C . TRP A 1 13 ? 5.118 5.282 1.877 1.00 54.14 13 TRP A C 15
ATOM 5675 O O . TRP A 1 13 ? 4.905 5.346 3.082 1.00 15.00 13 TRP A O 15
ATOM 5696 N N . GLY A 1 14 ? 4.952 6.310 1.027 1.00 40.00 14 GLY A N 15
ATOM 5697 C CA . GLY A 1 14 ? 4.626 7.678 1.458 1.00 12.35 14 GLY A CA 15
ATOM 5698 C C . GLY A 1 14 ? 3.122 7.912 1.571 1.00 11.51 14 GLY A C 15
ATOM 5699 O O . GLY A 1 14 ? 2.606 8.955 1.155 1.00 40.42 14 GLY A O 15
ATOM 5703 N N . CYS A 1 15 ? 2.434 6.907 2.122 1.00 53.34 15 CYS A N 15
ATOM 5704 C CA . CYS A 1 15 ? 0.996 6.915 2.380 1.00 75.25 15 CYS A CA 15
ATOM 5705 C C . CYS A 1 15 ? 0.689 5.810 3.382 1.00 50.24 15 CYS A C 15
ATOM 5706 O O . CYS A 1 15 ? 0.056 6.014 4.404 1.00 53.22 15 CYS A O 15
ATOM 5713 N N . CYS A 1 16 ? 1.191 4.627 3.041 1.00 5.33 16 CYS A N 15
ATOM 5714 C CA . CYS A 1 16 ? 0.924 3.374 3.733 1.00 64.25 16 CYS A CA 15
ATOM 5715 C C . CYS A 1 16 ? 1.703 3.280 5.049 1.00 64.10 16 CYS A C 15
ATOM 5716 O O . CYS A 1 16 ? 1.124 2.937 6.069 1.00 64.41 16 CYS A O 15
ATOM 5723 N N . LEU A 1 17 ? 2.998 3.648 5.030 1.00 44.00 17 LEU A N 15
ATOM 5724 C CA . LEU A 1 17 ? 3.895 3.503 6.218 1.00 34.43 17 LEU A CA 15
ATOM 5725 C C . LEU A 1 17 ? 3.462 4.320 7.457 1.00 63.13 17 LEU A C 15
ATOM 5726 O O . LEU A 1 17 ? 3.927 4.022 8.560 1.00 71.31 17 LEU A O 15
ATOM 5742 N N . VAL A 1 18 ? 2.592 5.338 7.296 1.00 53.15 18 VAL A N 15
ATOM 5743 C CA . VAL A 1 18 ? 2.164 6.188 8.438 1.00 63.52 18 VAL A CA 15
ATOM 5744 C C . VAL A 1 18 ? 1.070 5.473 9.263 1.00 55.44 18 VAL A C 15
ATOM 5745 O O . VAL A 1 18 ? 0.881 5.745 10.451 1.00 32.44 18 VAL A O 15
ATOM 5758 N N . GLN A 1 19 ? 0.401 4.503 8.628 1.00 74.25 19 GLN A N 15
ATOM 5759 C CA . GLN A 1 19 ? -0.806 3.853 9.166 1.00 74.05 19 GLN A CA 15
ATOM 5760 C C . GLN A 1 19 ? -0.808 2.333 8.884 1.00 32.21 19 GLN A C 15
ATOM 5761 O O . GLN A 1 19 ? -1.808 1.660 9.129 1.00 1.22 19 GLN A O 15
ATOM 5775 N N . CYS A 1 20 ? 0.324 1.810 8.379 1.00 44.20 20 CYS A N 15
ATOM 5776 C CA . CYS A 1 20 ? 0.533 0.370 8.120 1.00 5.32 20 CYS A CA 15
ATOM 5777 C C . CYS A 1 20 ? 2.025 0.033 8.259 1.00 32.01 20 CYS A C 15
ATOM 5778 O O . CYS A 1 20 ? 2.862 0.929 8.411 1.00 11.12 20 CYS A O 15
ATOM 5785 N N . ALA A 1 21 ? 2.335 -1.269 8.183 1.00 22.33 21 ALA A N 15
ATOM 5786 C CA . ALA A 1 21 ? 3.708 -1.793 8.247 1.00 34.54 21 ALA A CA 15
ATOM 5787 C C . ALA A 1 21 ? 4.281 -1.949 6.818 1.00 14.24 21 ALA A C 15
ATOM 5788 O O . ALA A 1 21 ? 3.502 -2.021 5.857 1.00 12.41 21 ALA A O 15
ATOM 5795 N N . PRO A 1 22 ? 5.649 -1.987 6.640 1.00 22.43 22 PRO A N 15
ATOM 5796 C CA . PRO A 1 22 ? 6.287 -2.309 5.332 1.00 44.52 22 PRO A CA 15
ATOM 5797 C C . PRO A 1 22 ? 5.864 -3.687 4.779 1.00 73.41 22 PRO A C 15
ATOM 5798 O O . PRO A 1 22 ? 5.939 -3.914 3.576 1.00 54.20 22 PRO A O 15
ATOM 5809 N N . SER A 1 23 ? 5.409 -4.587 5.673 1.00 71.02 23 SER A N 15
ATOM 5810 C CA . SER A 1 23 ? 4.857 -5.904 5.294 1.00 34.23 23 SER A CA 15
ATOM 5811 C C . SER A 1 23 ? 3.563 -5.766 4.455 1.00 43.24 23 SER A C 15
ATOM 5812 O O . SER A 1 23 ? 3.184 -6.695 3.733 1.00 52.32 23 SER A O 15
ATOM 5820 N N . ILE A 1 24 ? 2.877 -4.611 4.582 1.00 53.12 24 ILE A N 15
ATOM 5821 C CA . ILE A 1 24 ? 1.709 -4.275 3.756 1.00 22.34 24 ILE A CA 15
ATOM 5822 C C . ILE A 1 24 ? 2.172 -3.498 2.502 1.00 30.42 24 ILE A C 15
ATOM 5823 O O . ILE A 1 24 ? 1.878 -3.883 1.361 1.00 73.32 24 ILE A O 15
ATOM 5839 N N . CYS A 1 25 ? 2.939 -2.418 2.757 1.00 45.53 25 CYS A N 15
ATOM 5840 C CA . CYS A 1 25 ? 3.312 -1.405 1.746 1.00 22.40 25 CYS A CA 15
ATOM 5841 C C . CYS A 1 25 ? 4.196 -1.972 0.617 1.00 31.55 25 CYS A C 15
ATOM 5842 O O . CYS A 1 25 ? 4.156 -1.468 -0.503 1.00 52.01 25 CYS A O 15
ATOM 5849 N N . ALA A 1 26 ? 4.984 -3.022 0.923 1.00 72.43 26 ALA A N 15
ATOM 5850 C CA . ALA A 1 26 ? 5.895 -3.667 -0.053 1.00 64.42 26 ALA A CA 15
ATOM 5851 C C . ALA A 1 26 ? 5.124 -4.252 -1.247 1.00 22.43 26 ALA A C 15
ATOM 5852 O O . ALA A 1 26 ? 5.608 -4.221 -2.381 1.00 34.35 26 ALA A O 15
ATOM 5859 N N . GLY A 1 27 ? 3.892 -4.724 -0.977 1.00 23.05 27 GLY A N 15
ATOM 5860 C CA . GLY A 1 27 ? 3.067 -5.384 -1.989 1.00 11.34 27 GLY A CA 15
ATOM 5861 C C . GLY A 1 27 ? 2.170 -4.413 -2.735 1.00 62.14 27 GLY A C 15
ATOM 5862 O O . GLY A 1 27 ? 1.412 -4.821 -3.616 1.00 15.33 27 GLY A O 15
ATOM 5866 N N . TRP A 1 28 ? 2.243 -3.124 -2.358 1.00 73.43 28 TRP A N 15
ATOM 5867 C CA . TRP A 1 28 ? 1.500 -2.035 -3.015 1.00 62.31 28 TRP A CA 15
ATOM 5868 C C . TRP A 1 28 ? 2.442 -1.185 -3.881 1.00 40.25 28 TRP A C 15
ATOM 5869 O O . TRP A 1 28 ? 2.041 -0.672 -4.934 1.00 34.12 28 TRP A O 15
ATOM 5890 N N . CYS A 1 29 ? 3.694 -1.033 -3.412 1.00 43.22 29 CYS A N 15
ATOM 5891 C CA . CYS A 1 29 ? 4.750 -0.309 -4.140 1.00 63.23 29 CYS A CA 15
ATOM 5892 C C . CYS A 1 29 ? 5.320 -1.164 -5.275 1.00 64.42 29 CYS A C 15
ATOM 5893 O O . CYS A 1 29 ? 4.962 -0.975 -6.441 1.00 21.33 29 CYS A O 15
ATOM 5900 N N . GLY A 1 30 ? 6.175 -2.138 -4.912 1.00 33.14 30 GLY A N 15
ATOM 5901 C CA . GLY A 1 30 ? 6.965 -2.871 -5.888 1.00 53.31 30 GLY A CA 15
ATOM 5902 C C . GLY A 1 30 ? 7.230 -4.296 -5.465 1.00 60.31 30 GLY A C 15
ATOM 5903 O O . GLY A 1 30 ? 8.388 -4.725 -5.396 1.00 63.23 30 GLY A O 15
ATOM 5907 N N . GLY A 1 31 ? 6.149 -5.021 -5.147 1.00 21.41 31 GLY A N 15
ATOM 5908 C CA . GLY A 1 31 ? 6.230 -6.450 -4.851 1.00 44.23 31 GLY A CA 15
ATOM 5909 C C . GLY A 1 31 ? 6.450 -7.260 -6.119 1.00 41.42 31 GLY A C 15
ATOM 5910 O O . GLY A 1 31 ? 7.373 -8.083 -6.190 1.00 52.42 31 GLY A O 15
ATOM 5914 N N . SER A 1 32 ? 5.594 -6.986 -7.124 1.00 13.45 32 SER A N 15
ATOM 5915 C CA . SER A 1 32 ? 5.653 -7.587 -8.461 1.00 3.45 32 SER A CA 15
ATOM 5916 C C . SER A 1 32 ? 4.628 -6.856 -9.377 1.00 40.12 32 SER A C 15
ATOM 5917 O O . SER A 1 32 ? 4.996 -5.845 -10.015 1.00 73.41 32 SER A O 15
ATOM 5926 N N . SER A 1 1 ? -5.178 -5.197 6.205 1.00 40.02 1 SER A N 16
ATOM 5927 C CA . SER A 1 1 ? -5.044 -3.952 6.994 1.00 43.41 1 SER A CA 16
ATOM 5928 C C . SER A 1 1 ? -4.924 -2.742 6.058 1.00 43.01 1 SER A C 16
ATOM 5929 O O . SER A 1 1 ? -4.468 -2.885 4.913 1.00 14.01 1 SER A O 16
ATOM 5939 N N . CYS A 1 2 ? -5.358 -1.563 6.559 1.00 71.32 2 CYS A N 16
ATOM 5940 C CA . CYS A 1 2 ? -5.431 -0.293 5.802 1.00 1.45 2 CYS A CA 16
ATOM 5941 C C . CYS A 1 2 ? -6.560 -0.354 4.739 1.00 44.11 2 CYS A C 16
ATOM 5942 O O . CYS A 1 2 ? -7.075 -1.431 4.420 1.00 22.33 2 CYS A O 16
ATOM 5949 N N . GLY A 1 3 ? -6.932 0.807 4.186 1.00 30.52 3 GLY A N 16
ATOM 5950 C CA . GLY A 1 3 ? -8.145 0.923 3.360 1.00 71.11 3 GLY A CA 16
ATOM 5951 C C . GLY A 1 3 ? -7.913 0.815 1.868 1.00 22.32 3 GLY A C 16
ATOM 5952 O O . GLY A 1 3 ? -8.854 1.036 1.099 1.00 5.34 3 GLY A O 16
ATOM 5956 N N . SER A 1 4 ? -6.653 0.508 1.459 1.00 2.05 4 SER A N 16
ATOM 5957 C CA . SER A 1 4 ? -6.169 0.579 0.056 1.00 54.22 4 SER A CA 16
ATOM 5958 C C . SER A 1 4 ? -6.412 1.980 -0.551 1.00 24.11 4 SER A C 16
ATOM 5959 O O . SER A 1 4 ? -6.391 2.168 -1.776 1.00 33.21 4 SER A O 16
ATOM 5967 N N . GLU A 1 5 ? -6.583 2.968 0.353 1.00 72.11 5 GLU A N 16
ATOM 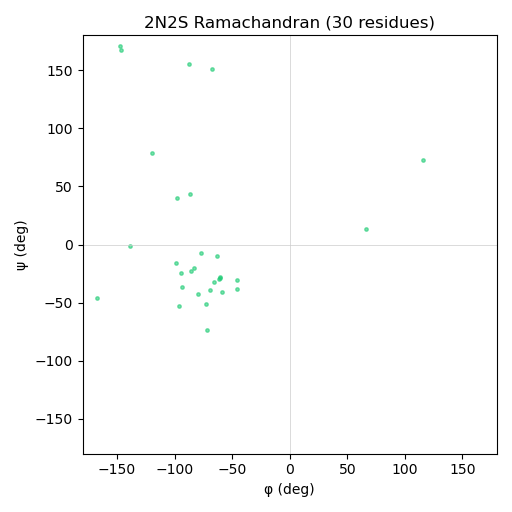5968 C CA . GLU A 1 5 ? -6.848 4.367 0.003 1.00 3.31 5 GLU A CA 16
ATOM 5969 C C . GLU A 1 5 ? -5.526 5.017 -0.396 1.00 40.15 5 GLU A C 16
ATOM 5970 O O . GLU A 1 5 ? -5.472 5.842 -1.306 1.00 42.30 5 GLU A O 16
ATOM 5982 N N . CYS A 1 6 ? -4.452 4.603 0.303 1.00 35.54 6 CYS A N 16
ATOM 5983 C CA . CYS A 1 6 ? -3.071 4.958 -0.024 1.00 33.23 6 CYS A CA 16
ATOM 5984 C C . CYS A 1 6 ? -2.411 3.891 -0.923 1.00 11.41 6 CYS A C 16
ATOM 5985 O O . CYS A 1 6 ? -1.270 3.474 -0.702 1.00 31.21 6 CYS A O 16
ATOM 5992 N N . ALA A 1 7 ? -3.165 3.471 -1.946 1.00 63.11 7 ALA A N 16
ATOM 5993 C CA . ALA A 1 7 ? -2.651 2.675 -3.078 1.00 25.45 7 ALA A CA 16
ATOM 5994 C C . ALA A 1 7 ? -2.740 3.366 -4.498 1.00 71.24 7 ALA A C 16
ATOM 5995 O O . ALA A 1 7 ? -2.412 2.677 -5.466 1.00 31.32 7 ALA A O 16
ATOM 6002 N N . PRO A 1 8 ? -3.128 4.707 -4.690 1.00 1.24 8 PRO A N 16
ATOM 6003 C CA . PRO A 1 8 ? -3.329 5.293 -6.057 1.00 41.41 8 PRO A CA 16
ATOM 6004 C C . PRO A 1 8 ? -2.042 5.304 -6.876 1.00 14.32 8 PRO A C 16
ATOM 6005 O O . PRO A 1 8 ? -1.997 4.874 -8.035 1.00 31.54 8 PRO A O 16
ATOM 6016 N N . GLU A 1 9 ? -1.004 5.809 -6.214 1.00 10.34 9 GLU A N 16
ATOM 6017 C CA . GLU A 1 9 ? 0.256 6.153 -6.818 1.00 12.04 9 GLU A CA 16
ATOM 6018 C C . GLU A 1 9 ? 1.082 4.904 -7.176 1.00 12.31 9 GLU A C 16
ATOM 6019 O O . GLU A 1 9 ? 0.880 3.834 -6.577 1.00 22.43 9 GLU A O 16
ATOM 6031 N N . PRO A 1 10 ? 2.022 5.024 -8.172 1.00 52.01 10 PRO A N 16
ATOM 6032 C CA . PRO A 1 10 ? 3.104 4.039 -8.354 1.00 34.44 10 PRO A CA 16
ATOM 6033 C C . PRO A 1 10 ? 3.991 3.969 -7.083 1.00 64.03 10 PRO A C 16
ATOM 6034 O O . PRO A 1 10 ? 4.423 2.889 -6.670 1.00 34.34 10 PRO A O 16
ATOM 6045 N N . ASP A 1 11 ? 4.217 5.148 -6.461 1.00 65.35 11 ASP A N 16
ATOM 6046 C CA . ASP A 1 11 ? 4.853 5.271 -5.136 1.00 52.33 11 ASP A CA 16
ATOM 6047 C C . ASP A 1 11 ? 3.751 5.477 -4.072 1.00 35.04 11 ASP A C 16
ATOM 6048 O O . ASP A 1 11 ? 3.470 6.600 -3.627 1.00 43.24 11 ASP A O 16
ATOM 6057 N N . CYS A 1 12 ? 3.069 4.379 -3.735 1.00 62.24 12 CYS A N 16
ATOM 6058 C CA . CYS A 1 12 ? 2.051 4.343 -2.665 1.00 42.24 12 CYS A CA 16
ATOM 6059 C C . CYS A 1 12 ? 2.698 4.505 -1.281 1.00 53.52 12 CYS A C 16
ATOM 6060 O O . CYS A 1 12 ? 2.015 4.858 -0.306 1.00 50.31 12 CYS A O 16
ATOM 6067 N N . TRP A 1 13 ? 4.025 4.230 -1.222 1.00 63.42 13 TRP A N 16
ATOM 6068 C CA . TRP A 1 13 ? 4.874 4.400 -0.042 1.00 4.41 13 TRP A CA 16
ATOM 6069 C C . TRP A 1 13 ? 4.676 5.790 0.590 1.00 34.44 13 TRP A C 16
ATOM 6070 O O . TRP A 1 13 ? 4.625 5.935 1.813 1.00 11.42 13 TRP A O 16
ATOM 6091 N N . GLY A 1 14 ? 4.488 6.790 -0.287 1.00 65.33 14 GLY A N 16
ATOM 6092 C CA . GLY A 1 14 ? 4.367 8.203 0.113 1.00 5.32 14 GLY A CA 16
ATOM 6093 C C . GLY A 1 14 ? 2.939 8.611 0.476 1.00 70.04 14 GLY A C 16
ATOM 6094 O O . GLY A 1 14 ? 2.487 9.709 0.140 1.00 61.53 14 GLY A O 16
ATOM 6098 N N . CYS A 1 15 ? 2.240 7.701 1.162 1.00 22.22 15 CYS A N 16
ATOM 6099 C CA . CYS A 1 15 ? 0.862 7.876 1.625 1.00 15.33 15 CYS A CA 16
ATOM 6100 C C . CYS A 1 15 ? 0.604 6.878 2.757 1.00 42.10 15 CYS A C 16
ATOM 6101 O O . CYS A 1 15 ? 0.095 7.208 3.827 1.00 70.22 15 CYS A O 16
ATOM 6108 N N . CYS A 1 16 ? 0.989 5.639 2.455 1.00 40.40 16 CYS A N 16
ATOM 6109 C CA . CYS A 1 16 ? 0.720 4.443 3.256 1.00 62.03 16 CYS A CA 16
ATOM 6110 C C . CYS A 1 16 ? 1.641 4.348 4.472 1.00 20.41 16 CYS A C 16
ATOM 6111 O O . CYS A 1 16 ? 1.178 4.060 5.571 1.00 60.12 16 CYS A O 16
ATOM 6118 N N . LEU A 1 17 ? 2.931 4.660 4.282 1.00 22.52 17 LEU A N 16
ATOM 6119 C CA . LEU A 1 17 ? 3.976 4.477 5.330 1.00 12.54 17 LEU A CA 16
ATOM 6120 C C . LEU A 1 17 ? 3.795 5.350 6.597 1.00 71.34 17 LEU A C 16
ATOM 6121 O O . LEU A 1 17 ? 4.493 5.112 7.594 1.00 61.11 17 LEU A O 16
ATOM 6137 N N . VAL A 1 18 ? 2.883 6.344 6.578 1.00 23.34 18 VAL A N 16
ATOM 6138 C CA . VAL A 1 18 ? 2.633 7.191 7.774 1.00 10.54 18 VAL A CA 16
ATOM 6139 C C . VAL A 1 18 ? 1.688 6.464 8.763 1.00 63.03 18 VAL A C 16
ATOM 6140 O O . VAL A 1 18 ? 1.760 6.661 9.979 1.00 44.42 18 VAL A O 16
ATOM 6153 N N . GLN A 1 19 ? 0.859 5.564 8.222 1.00 52.20 19 GLN A N 16
ATOM 6154 C CA . GLN A 1 19 ? -0.271 4.938 8.942 1.00 13.14 19 GLN A CA 16
ATOM 6155 C C . GLN A 1 19 ? -0.292 3.406 8.745 1.00 71.50 19 GLN A C 16
ATOM 6156 O O . GLN A 1 19 ? -1.173 2.718 9.270 1.00 64.52 19 GLN A O 16
ATOM 6170 N N . CYS A 1 20 ? 0.689 2.879 7.995 1.00 62.24 20 CYS A N 16
ATOM 6171 C CA . CYS A 1 20 ? 0.813 1.441 7.707 1.00 14.31 20 CYS A CA 16
ATOM 6172 C C . CYS A 1 20 ? 2.298 1.046 7.645 1.00 54.24 20 CYS A C 16
ATOM 6173 O O . CYS A 1 20 ? 3.179 1.906 7.518 1.00 73.22 20 CYS A O 16
ATOM 6180 N N . ALA A 1 21 ? 2.555 -0.264 7.707 1.00 40.15 21 ALA A N 16
ATOM 6181 C CA . ALA A 1 21 ? 3.915 -0.833 7.641 1.00 12.33 21 ALA A CA 16
ATOM 6182 C C . ALA A 1 21 ? 4.370 -0.985 6.169 1.00 53.43 21 ALA A C 16
ATOM 6183 O O . ALA A 1 21 ? 3.515 -1.074 5.277 1.00 31.05 21 ALA A O 16
ATOM 6190 N N . PRO A 1 22 ? 5.723 -0.999 5.886 1.00 20.33 22 PRO A N 16
ATOM 6191 C CA . PRO A 1 22 ? 6.276 -1.369 4.551 1.00 62.33 22 PRO A CA 16
ATOM 6192 C C . PRO A 1 22 ? 5.754 -2.706 4.001 1.00 2.32 22 PRO A C 16
ATOM 6193 O O . PRO A 1 22 ? 5.775 -2.908 2.797 1.00 61.10 22 PRO A O 16
ATOM 6204 N N . SER A 1 23 ? 5.297 -3.608 4.895 1.00 23.12 23 SER A N 16
ATOM 6205 C CA . SER A 1 23 ? 4.639 -4.866 4.503 1.00 12.10 23 SER A CA 16
ATOM 6206 C C . SER A 1 23 ? 3.308 -4.579 3.765 1.00 51.32 23 SER A C 16
ATOM 6207 O O . SER A 1 23 ? 3.042 -5.163 2.706 1.00 40.03 23 SER A O 16
ATOM 6215 N N . ILE A 1 24 ? 2.506 -3.632 4.313 1.00 11.03 24 ILE A N 16
ATOM 6216 C CA . ILE A 1 24 ? 1.208 -3.243 3.728 1.00 55.24 24 ILE A CA 16
ATOM 6217 C C . ILE A 1 24 ? 1.437 -2.522 2.392 1.00 55.40 24 ILE A C 16
ATOM 6218 O O . ILE A 1 24 ? 0.854 -2.880 1.360 1.00 75.00 24 ILE A O 16
ATOM 6234 N N . CYS A 1 25 ? 2.329 -1.520 2.435 1.00 42.12 25 CYS A N 16
ATOM 6235 C CA . CYS A 1 25 ? 2.610 -0.637 1.300 1.00 22.14 25 CYS A CA 16
ATOM 6236 C C . CYS A 1 25 ? 3.296 -1.394 0.147 1.00 22.41 25 CYS A C 16
ATOM 6237 O O . CYS A 1 25 ? 3.156 -1.009 -1.002 1.00 13.21 25 CYS A O 16
ATOM 6244 N N . ALA A 1 26 ? 4.036 -2.475 0.475 1.00 1.14 26 ALA A N 16
ATOM 6245 C CA . ALA A 1 26 ? 4.624 -3.384 -0.542 1.00 42.22 26 ALA A CA 16
ATOM 6246 C C . ALA A 1 26 ? 3.540 -4.132 -1.345 1.00 74.40 26 ALA A C 16
ATOM 6247 O O . ALA A 1 26 ? 3.774 -4.533 -2.487 1.00 33.01 26 ALA A O 16
ATOM 6254 N N . GLY A 1 27 ? 2.350 -4.300 -0.739 1.00 10.42 27 GLY A N 16
ATOM 6255 C CA . GLY A 1 27 ? 1.238 -5.000 -1.390 1.00 31.04 27 GLY A CA 16
ATOM 6256 C C . GLY A 1 27 ? 0.409 -4.075 -2.265 1.00 4.35 27 GLY A C 16
ATOM 6257 O O . GLY A 1 27 ? -0.331 -4.533 -3.146 1.00 52.44 27 GLY A O 16
ATOM 6261 N N . TRP A 1 28 ? 0.528 -2.763 -2.007 1.00 11.13 28 TRP A N 16
ATOM 6262 C CA . TRP A 1 28 ? -0.204 -1.718 -2.739 1.00 50.24 28 TRP A CA 16
ATOM 6263 C C . TRP A 1 28 ? 0.681 -1.061 -3.812 1.00 5.51 28 TRP A C 16
ATOM 6264 O O . TRP A 1 28 ? 0.176 -0.510 -4.793 1.00 51.41 28 TRP A O 16
ATOM 6285 N N . CYS A 1 29 ? 2.003 -1.103 -3.598 1.00 33.42 29 CYS A N 16
ATOM 6286 C CA . CYS A 1 29 ? 3.004 -0.607 -4.565 1.00 70.22 29 CYS A CA 16
ATOM 6287 C C . CYS A 1 29 ? 3.500 -1.751 -5.457 1.00 30.10 29 CYS A C 16
ATOM 6288 O O . CYS A 1 29 ? 3.150 -1.850 -6.642 1.00 5.33 29 CYS A O 16
ATOM 6295 N N . GLY A 1 30 ? 4.305 -2.627 -4.837 1.00 63.13 30 GLY A N 16
ATOM 6296 C CA . GLY A 1 30 ? 5.045 -3.655 -5.532 1.00 52.34 30 GLY A CA 16
ATOM 6297 C C . GLY A 1 30 ? 6.153 -4.236 -4.662 1.00 45.25 30 GLY A C 16
ATOM 6298 O O . GLY A 1 30 ? 6.539 -3.630 -3.648 1.00 71.14 30 GLY A O 16
ATOM 6302 N N . GLY A 1 31 ? 6.662 -5.406 -5.062 1.00 4.53 31 GLY A N 16
ATOM 6303 C CA . GLY A 1 31 ? 7.740 -6.094 -4.344 1.00 52.31 31 GLY A CA 16
ATOM 6304 C C . GLY A 1 31 ? 8.578 -6.947 -5.286 1.00 63.45 31 GLY A C 16
ATOM 6305 O O . GLY A 1 31 ? 8.855 -8.121 -5.009 1.00 52.14 31 GLY A O 16
ATOM 6309 N N . SER A 1 32 ? 8.972 -6.336 -6.417 1.00 62.35 32 SER A N 16
ATOM 6310 C CA . SER A 1 32 ? 9.741 -6.992 -7.480 1.00 21.32 32 SER A CA 16
ATOM 6311 C C . SER A 1 32 ? 10.489 -5.904 -8.300 1.00 1.41 32 SER A C 16
ATOM 6312 O O . SER A 1 32 ? 9.868 -5.272 -9.189 1.00 54.14 32 SER A O 16
ATOM 6321 N N . SER A 1 1 ? -4.596 -5.523 7.474 1.00 75.55 1 SER A N 17
ATOM 6322 C CA . SER A 1 1 ? -5.478 -4.363 7.696 1.00 40.21 1 SER A CA 17
ATOM 6323 C C . SER A 1 1 ? -4.895 -3.112 7.023 1.00 14.32 1 SER A C 17
ATOM 6324 O O . SER A 1 1 ? -3.684 -2.862 7.111 1.00 32.21 1 SER A O 17
ATOM 6334 N N . CYS A 1 2 ? -5.774 -2.344 6.354 1.00 24.35 2 CYS A N 17
ATOM 6335 C CA . CYS A 1 2 ? -5.421 -1.084 5.663 1.00 53.04 2 CYS A CA 17
ATOM 6336 C C . CYS A 1 2 ? -6.707 -0.327 5.325 1.00 42.32 2 CYS A C 17
ATOM 6337 O O . CYS A 1 2 ? -7.814 -0.792 5.636 1.00 3.00 2 CYS A O 17
ATOM 6344 N N . GLY A 1 3 ? -6.562 0.853 4.716 1.00 64.45 3 GLY A N 17
ATOM 6345 C CA . GLY A 1 3 ? -7.710 1.620 4.227 1.00 30.11 3 GLY A CA 17
ATOM 6346 C C . GLY A 1 3 ? -7.982 1.418 2.740 1.00 23.11 3 GLY A C 17
ATOM 6347 O O . GLY A 1 3 ? -9.020 1.874 2.251 1.00 22.52 3 GLY A O 17
ATOM 6351 N N . SER A 1 4 ? -7.018 0.772 2.009 1.00 71.13 4 SER A N 17
ATOM 6352 C CA . SER A 1 4 ? -7.007 0.637 0.514 1.00 42.24 4 SER A CA 17
ATOM 6353 C C . SER A 1 4 ? -7.184 2.005 -0.188 1.00 73.45 4 SER A C 17
ATOM 6354 O O . SER A 1 4 ? -7.566 2.087 -1.362 1.00 30.23 4 SER A O 17
ATOM 6362 N N . GLU A 1 5 ? -6.842 3.058 0.563 1.00 75.44 5 GLU A N 17
ATOM 6363 C CA . GLU A 1 5 ? -7.016 4.462 0.180 1.00 73.13 5 GLU A CA 17
ATOM 6364 C C . GLU A 1 5 ? -5.711 4.960 -0.440 1.00 41.42 5 GLU A C 17
ATOM 6365 O O . GLU A 1 5 ? -5.697 5.620 -1.480 1.00 22.20 5 GLU A O 17
ATOM 6377 N N . CYS A 1 6 ? -4.609 4.597 0.234 1.00 65.21 6 CYS A N 17
ATOM 6378 C CA . CYS A 1 6 ? -3.240 4.881 -0.184 1.00 72.40 6 CYS A CA 17
ATOM 6379 C C . CYS A 1 6 ? -2.635 3.702 -0.978 1.00 62.31 6 CYS A C 17
ATOM 6380 O O . CYS A 1 6 ? -1.514 3.253 -0.712 1.00 75.25 6 CYS A O 17
ATOM 6387 N N . ALA A 1 7 ? -3.415 3.218 -1.946 1.00 22.41 7 ALA A N 17
ATOM 6388 C CA . ALA A 1 7 ? -2.949 2.304 -3.010 1.00 50.41 7 ALA A CA 17
ATOM 6389 C C . ALA A 1 7 ? -2.855 2.927 -4.463 1.00 54.30 7 ALA A C 17
ATOM 6390 O O . ALA A 1 7 ? -2.585 2.153 -5.387 1.00 73.32 7 ALA A O 17
ATOM 6397 N N . PRO A 1 8 ? -3.043 4.292 -4.745 1.00 42.30 8 PRO A N 17
ATOM 6398 C CA . PRO A 1 8 ? -3.074 4.814 -6.148 1.00 13.30 8 PRO A CA 17
ATOM 6399 C C . PRO A 1 8 ? -1.712 4.730 -6.853 1.00 43.42 8 PRO A C 17
ATOM 6400 O O . PRO A 1 8 ? -1.578 4.118 -7.912 1.00 71.30 8 PRO A O 17
ATOM 6411 N N . GLU A 1 9 ? -0.721 5.366 -6.220 1.00 4.23 9 GLU A N 17
ATOM 6412 C CA . GLU A 1 9 ? 0.566 5.675 -6.820 1.00 30.52 9 GLU A CA 17
ATOM 6413 C C . GLU A 1 9 ? 1.457 4.420 -6.955 1.00 30.44 9 GLU A C 17
ATOM 6414 O O . GLU A 1 9 ? 1.164 3.386 -6.354 1.00 20.21 9 GLU A O 17
ATOM 6426 N N . PRO A 1 10 ? 2.545 4.482 -7.784 1.00 61.42 10 PRO A N 17
ATOM 6427 C CA . PRO A 1 10 ? 3.634 3.475 -7.738 1.00 31.13 10 PRO A CA 17
ATOM 6428 C C . PRO A 1 10 ? 4.453 3.599 -6.426 1.00 24.33 10 PRO A C 17
ATOM 6429 O O . PRO A 1 10 ? 4.997 2.614 -5.909 1.00 41.21 10 PRO A O 17
ATOM 6440 N N . ASP A 1 11 ? 4.503 4.839 -5.893 1.00 23.15 11 ASP A N 17
ATOM 6441 C CA . ASP A 1 11 ? 5.213 5.184 -4.647 1.00 11.13 11 ASP A CA 17
ATOM 6442 C C . ASP A 1 11 ? 4.196 5.434 -3.507 1.00 0.15 11 ASP A C 17
ATOM 6443 O O . ASP A 1 11 ? 4.461 6.206 -2.573 1.00 15.20 11 ASP A O 17
ATOM 6452 N N . CYS A 1 12 ? 3.052 4.713 -3.566 1.00 30.20 12 CYS A N 17
ATOM 6453 C CA . CYS A 1 12 ? 1.966 4.766 -2.543 1.00 35.12 12 CYS A CA 17
ATOM 6454 C C . CYS A 1 12 ? 2.428 4.347 -1.131 1.00 72.22 12 CYS A C 17
ATOM 6455 O O . CYS A 1 12 ? 1.670 4.497 -0.162 1.00 54.51 12 CYS A O 17
ATOM 6462 N N . TRP A 1 13 ? 3.655 3.810 -1.044 1.00 1.15 13 TRP A N 17
ATOM 6463 C CA . TRP A 1 13 ? 4.368 3.548 0.206 1.00 54.44 13 TRP A CA 17
ATOM 6464 C C . TRP A 1 13 ? 4.359 4.786 1.138 1.00 3.25 13 TRP A C 17
ATOM 6465 O O . TRP A 1 13 ? 4.168 4.675 2.356 1.00 42.02 13 TRP A O 17
ATOM 6486 N N . GLY A 1 14 ? 4.494 5.970 0.518 1.00 71.24 14 GLY A N 17
ATOM 6487 C CA . GLY A 1 14 ? 4.551 7.258 1.237 1.00 5.53 14 GLY A CA 17
ATOM 6488 C C . GLY A 1 14 ? 3.159 7.831 1.477 1.00 2.45 14 GLY A C 17
ATOM 6489 O O . GLY A 1 14 ? 2.890 9.006 1.197 1.00 72.41 14 GLY A O 17
ATOM 6493 N N . CYS A 1 15 ? 2.281 6.960 1.986 1.00 4.42 15 CYS A N 17
ATOM 6494 C CA . CYS A 1 15 ? 0.860 7.235 2.208 1.00 5.43 15 CYS A CA 17
ATOM 6495 C C . CYS A 1 15 ? 0.269 6.099 3.055 1.00 64.51 15 CYS A C 17
ATOM 6496 O O . CYS A 1 15 ? -0.471 6.310 4.011 1.00 13.03 15 CYS A O 17
ATOM 6503 N N . CYS A 1 16 ? 0.606 4.878 2.628 1.00 11.51 16 CYS A N 17
ATOM 6504 C CA . CYS A 1 16 ? 0.078 3.617 3.166 1.00 64.11 16 CYS A CA 17
ATOM 6505 C C . CYS A 1 16 ? 0.651 3.297 4.549 1.00 71.04 16 CYS A C 17
ATOM 6506 O O . CYS A 1 16 ? -0.111 3.025 5.469 1.00 23.34 16 CYS A O 17
ATOM 6513 N N . LEU A 1 17 ? 1.980 3.395 4.704 1.00 15.53 17 LEU A N 17
ATOM 6514 C CA . LEU A 1 17 ? 2.680 2.944 5.941 1.00 41.01 17 LEU A CA 17
ATOM 6515 C C . LEU A 1 17 ? 2.442 3.800 7.211 1.00 13.25 17 LEU A C 17
ATOM 6516 O O . LEU A 1 17 ? 3.031 3.505 8.262 1.00 52.01 17 LEU A O 17
ATOM 6532 N N . VAL A 1 18 ? 1.606 4.839 7.136 1.00 4.34 18 VAL A N 17
ATOM 6533 C CA . VAL A 1 18 ? 1.176 5.581 8.350 1.00 15.52 18 VAL A CA 17
ATOM 6534 C C . VAL A 1 18 ? -0.017 4.851 9.022 1.00 75.54 18 VAL A C 17
ATOM 6535 O O . VAL A 1 18 ? -0.158 4.867 10.245 1.00 3.02 18 VAL A O 17
ATOM 6548 N N . GLN A 1 19 ? -0.825 4.150 8.201 1.00 1.15 19 GLN A N 17
ATOM 6549 C CA . GLN A 1 19 ? -2.087 3.505 8.631 1.00 51.34 19 GLN A CA 17
ATOM 6550 C C . GLN A 1 19 ? -2.199 2.043 8.126 1.00 21.11 19 GLN A C 17
ATOM 6551 O O . GLN A 1 19 ? -3.237 1.402 8.306 1.00 51.45 19 GLN A O 17
ATOM 6565 N N . CYS A 1 20 ? -1.127 1.528 7.500 1.00 61.43 20 CYS A N 17
ATOM 6566 C CA . CYS A 1 20 ? -1.011 0.108 7.112 1.00 2.43 20 CYS A CA 17
ATOM 6567 C C . CYS A 1 20 ? 0.459 -0.328 7.323 1.00 64.23 20 CYS A C 17
ATOM 6568 O O . CYS A 1 20 ? 1.348 0.519 7.454 1.00 71.01 20 CYS A O 17
ATOM 6575 N N . ALA A 1 21 ? 0.702 -1.640 7.392 1.00 52.44 21 ALA A N 17
ATOM 6576 C CA . ALA A 1 21 ? 2.061 -2.199 7.532 1.00 4.42 21 ALA A CA 17
ATOM 6577 C C . ALA A 1 21 ? 2.707 -2.389 6.136 1.00 25.20 21 ALA A C 17
ATOM 6578 O O . ALA A 1 21 ? 1.981 -2.455 5.144 1.00 22.14 21 ALA A O 17
ATOM 6585 N N . PRO A 1 22 ? 4.086 -2.451 6.025 1.00 33.21 22 PRO A N 17
ATOM 6586 C CA . PRO A 1 22 ? 4.786 -2.757 4.744 1.00 15.02 22 PRO A CA 17
ATOM 6587 C C . PRO A 1 22 ? 4.402 -4.127 4.159 1.00 61.52 22 PRO A C 17
ATOM 6588 O O . PRO A 1 22 ? 4.560 -4.342 2.964 1.00 23.33 22 PRO A O 17
ATOM 6599 N N . SER A 1 23 ? 3.909 -5.040 5.020 1.00 64.05 23 SER A N 17
ATOM 6600 C CA . SER A 1 23 ? 3.342 -6.333 4.596 1.00 21.22 23 SER A CA 17
ATOM 6601 C C . SER A 1 23 ? 2.105 -6.114 3.705 1.00 61.30 23 SER A C 17
ATOM 6602 O O . SER A 1 23 ? 1.908 -6.810 2.700 1.00 31.25 23 SER A O 17
ATOM 6610 N N . ILE A 1 24 ? 1.300 -5.102 4.077 1.00 42.41 24 ILE A N 17
ATOM 6611 C CA . ILE A 1 24 ? 0.050 -4.767 3.388 1.00 34.33 24 ILE A CA 17
ATOM 6612 C C . ILE A 1 24 ? 0.352 -3.913 2.142 1.00 24.53 24 ILE A C 17
ATOM 6613 O O . ILE A 1 24 ? -0.171 -4.163 1.052 1.00 63.32 24 ILE A O 17
ATOM 6629 N N . CYS A 1 25 ? 1.212 -2.900 2.345 1.00 75.45 25 CYS A N 17
ATOM 6630 C CA . CYS A 1 25 ? 1.622 -1.936 1.311 1.00 73.14 25 CYS A CA 17
ATOM 6631 C C . CYS A 1 25 ? 2.414 -2.629 0.184 1.00 1.44 25 CYS A C 17
ATOM 6632 O O . CYS A 1 25 ? 2.471 -2.126 -0.936 1.00 73.42 25 CYS A O 17
ATOM 6639 N N . ALA A 1 26 ? 3.038 -3.779 0.506 1.00 51.32 26 ALA A N 17
ATOM 6640 C CA . ALA A 1 26 ? 3.680 -4.658 -0.496 1.00 32.34 26 ALA A CA 17
ATOM 6641 C C . ALA A 1 26 ? 2.648 -5.249 -1.476 1.00 13.12 26 ALA A C 17
ATOM 6642 O O . ALA A 1 26 ? 2.960 -5.485 -2.636 1.00 60.02 26 ALA A O 17
ATOM 6649 N N . GLY A 1 27 ? 1.422 -5.476 -0.985 1.00 52.35 27 GLY A N 17
ATOM 6650 C CA . GLY A 1 27 ? 0.330 -5.987 -1.815 1.00 62.14 27 GLY A CA 17
ATOM 6651 C C . GLY A 1 27 ? -0.233 -4.920 -2.750 1.00 33.13 27 GLY A C 17
ATOM 6652 O O . GLY A 1 27 ? -0.429 -5.169 -3.950 1.00 13.01 27 GLY A O 17
ATOM 6656 N N . TRP A 1 28 ? -0.465 -3.719 -2.192 1.00 53.21 28 TRP A N 17
ATOM 6657 C CA . TRP A 1 28 ? -1.077 -2.593 -2.921 1.00 43.04 28 TRP A CA 17
ATOM 6658 C C . TRP A 1 28 ? -0.088 -1.981 -3.930 1.00 1.43 28 TRP A C 17
ATOM 6659 O O . TRP A 1 28 ? -0.357 -1.949 -5.136 1.00 1.44 28 TRP A O 17
ATOM 6680 N N . CYS A 1 29 ? 1.056 -1.511 -3.415 1.00 32.13 29 CYS A N 17
ATOM 6681 C CA . CYS A 1 29 ? 2.064 -0.776 -4.202 1.00 23.02 29 CYS A CA 17
ATOM 6682 C C . CYS A 1 29 ? 2.867 -1.700 -5.138 1.00 4.44 29 CYS A C 17
ATOM 6683 O O . CYS A 1 29 ? 2.803 -1.553 -6.360 1.00 35.33 29 CYS A O 17
ATOM 6690 N N . GLY A 1 30 ? 3.611 -2.661 -4.554 1.00 33.31 30 GLY A N 17
ATOM 6691 C CA . GLY A 1 30 ? 4.576 -3.470 -5.313 1.00 33.10 30 GLY A CA 17
ATOM 6692 C C . GLY A 1 30 ? 4.247 -4.956 -5.300 1.00 61.41 30 GLY A C 17
ATOM 6693 O O . GLY A 1 30 ? 3.176 -5.360 -5.763 1.00 3.31 30 GLY A O 17
ATOM 6697 N N . GLY A 1 31 ? 5.170 -5.765 -4.744 1.00 30.52 31 GLY A N 17
ATOM 6698 C CA . GLY A 1 31 ? 5.021 -7.224 -4.653 1.00 1.32 31 GLY A CA 17
ATOM 6699 C C . GLY A 1 31 ? 6.361 -7.912 -4.837 1.00 21.31 31 GLY A C 17
ATOM 6700 O O . GLY A 1 31 ? 6.800 -8.129 -5.968 1.00 25.41 31 GLY A O 17
ATOM 6704 N N . SER A 1 32 ? 7.026 -8.223 -3.720 1.00 44.10 32 SER A N 17
ATOM 6705 C CA . SER A 1 32 ? 8.386 -8.781 -3.713 1.00 34.44 32 SER A CA 17
ATOM 6706 C C . SER A 1 32 ? 8.461 -9.942 -2.683 1.00 45.21 32 SER A C 17
ATOM 6707 O O . SER A 1 32 ? 8.410 -11.121 -3.093 1.00 13.41 32 SER A O 17
ATOM 6716 N N . SER A 1 1 ? -7.538 -6.516 6.195 1.00 10.32 1 SER A N 18
ATOM 6717 C CA . SER A 1 1 ? -6.563 -5.722 5.417 1.00 70.51 1 SER A CA 18
ATOM 6718 C C . SER A 1 1 ? -6.841 -4.222 5.617 1.00 60.43 1 SER A C 18
ATOM 6719 O O . SER A 1 1 ? -7.675 -3.842 6.450 1.00 44.42 1 SER A O 18
ATOM 6729 N N . CYS A 1 2 ? -6.117 -3.368 4.881 1.00 74.40 2 CYS A N 18
ATOM 6730 C CA . CYS A 1 2 ? -6.309 -1.909 4.921 1.00 33.14 2 CYS A CA 18
ATOM 6731 C C . CYS A 1 2 ? -7.310 -1.457 3.835 1.00 61.44 2 CYS A C 18
ATOM 6732 O O . CYS A 1 2 ? -7.802 -2.280 3.056 1.00 2.35 2 CYS A O 18
ATOM 6739 N N . GLY A 1 3 ? -7.571 -0.140 3.775 1.00 41.54 3 GLY A N 18
ATOM 6740 C CA . GLY A 1 3 ? -8.718 0.427 3.037 1.00 53.13 3 GLY A CA 18
ATOM 6741 C C . GLY A 1 3 ? -8.600 0.478 1.523 1.00 25.34 3 GLY A C 18
ATOM 6742 O O . GLY A 1 3 ? -9.485 1.049 0.868 1.00 51.23 3 GLY A O 18
ATOM 6746 N N . SER A 1 4 ? -7.499 -0.064 0.975 1.00 50.22 4 SER A N 18
ATOM 6747 C CA . SER A 1 4 ? -7.197 -0.061 -0.470 1.00 31.14 4 SER A CA 18
ATOM 6748 C C . SER A 1 4 ? -6.886 1.362 -0.981 1.00 41.04 4 SER A C 18
ATOM 6749 O O . SER A 1 4 ? -6.602 1.554 -2.166 1.00 43.35 4 SER A O 18
ATOM 6757 N N . GLU A 1 5 ? -6.905 2.353 -0.067 1.00 54.11 5 GLU A N 18
ATOM 6758 C CA . GLU A 1 5 ? -6.799 3.777 -0.412 1.00 3.44 5 GLU A CA 18
ATOM 6759 C C . GLU A 1 5 ? -5.325 4.148 -0.626 1.00 23.23 5 GLU A C 18
ATOM 6760 O O . GLU A 1 5 ? -5.005 5.170 -1.239 1.00 71.54 5 GLU A O 18
ATOM 6772 N N . CYS A 1 6 ? -4.433 3.290 -0.106 1.00 64.32 6 CYS A N 18
ATOM 6773 C CA . CYS A 1 6 ? -2.993 3.372 -0.329 1.00 72.15 6 CYS A CA 18
ATOM 6774 C C . CYS A 1 6 ? -2.529 2.302 -1.345 1.00 11.22 6 CYS A C 18
ATOM 6775 O O . CYS A 1 6 ? -1.501 1.640 -1.169 1.00 11.15 6 CYS A O 18
ATOM 6782 N N . ALA A 1 7 ? -3.329 2.164 -2.409 1.00 60.15 7 ALA A N 18
ATOM 6783 C CA . ALA A 1 7 ? -2.991 1.393 -3.626 1.00 41.52 7 ALA A CA 18
ATOM 6784 C C . ALA A 1 7 ? -2.746 2.253 -4.936 1.00 21.14 7 ALA A C 18
ATOM 6785 O O . ALA A 1 7 ? -2.362 1.641 -5.942 1.00 54.33 7 ALA A O 18
ATOM 6792 N N . PRO A 1 8 ? -2.953 3.641 -5.006 1.00 45.24 8 PRO A N 18
ATOM 6793 C CA . PRO A 1 8 ? -2.876 4.393 -6.303 1.00 5.52 8 PRO A CA 18
ATOM 6794 C C . PRO A 1 8 ? -1.484 4.366 -6.948 1.00 71.54 8 PRO A C 18
ATOM 6795 O O . PRO A 1 8 ? -1.316 3.912 -8.085 1.00 61.02 8 PRO A O 18
ATOM 6806 N N . GLU A 1 9 ? -0.503 4.864 -6.188 1.00 3.43 9 GLU A N 18
ATOM 6807 C CA . GLU A 1 9 ? 0.846 5.127 -6.668 1.00 72.25 9 GLU A CA 18
ATOM 6808 C C . GLU A 1 9 ? 1.680 3.830 -6.780 1.00 2.50 9 GLU A C 18
ATOM 6809 O O . GLU A 1 9 ? 1.298 2.799 -6.235 1.00 72.32 9 GLU A O 18
ATOM 6821 N N . PRO A 1 10 ? 2.818 3.862 -7.537 1.00 34.21 10 PRO A N 18
ATOM 6822 C CA . PRO A 1 10 ? 3.911 2.859 -7.386 1.00 14.43 10 PRO A CA 18
ATOM 6823 C C . PRO A 1 10 ? 4.638 3.052 -6.032 1.00 72.32 10 PRO A C 18
ATOM 6824 O O . PRO A 1 10 ? 5.203 2.113 -5.462 1.00 71.02 10 PRO A O 18
ATOM 6835 N N . ASP A 1 11 ? 4.564 4.301 -5.524 1.00 2.43 11 ASP A N 18
ATOM 6836 C CA . ASP A 1 11 ? 5.152 4.737 -4.242 1.00 0.34 11 ASP A CA 18
ATOM 6837 C C . ASP A 1 11 ? 4.097 4.619 -3.098 1.00 34.40 11 ASP A C 18
ATOM 6838 O O . ASP A 1 11 ? 4.206 5.255 -2.049 1.00 72.41 11 ASP A O 18
ATOM 6847 N N . CYS A 1 12 ? 3.098 3.739 -3.312 1.00 34.22 12 CYS A N 18
ATOM 6848 C CA . CYS A 1 12 ? 1.983 3.487 -2.375 1.00 62.31 12 CYS A CA 18
ATOM 6849 C C . CYS A 1 12 ? 2.442 2.934 -1.008 1.00 22.23 12 CYS A C 18
ATOM 6850 O O . CYS A 1 12 ? 1.677 2.982 -0.033 1.00 2.23 12 CYS A O 18
ATOM 6857 N N . TRP A 1 13 ? 3.679 2.411 -0.952 1.00 70.35 13 TRP A N 18
ATOM 6858 C CA . TRP A 1 13 ? 4.323 1.959 0.281 1.00 12.14 13 TRP A CA 18
ATOM 6859 C C . TRP A 1 13 ? 4.411 3.100 1.311 1.00 0.34 13 TRP A C 18
ATOM 6860 O O . TRP A 1 13 ? 4.289 2.876 2.508 1.00 74.32 13 TRP A O 18
ATOM 6881 N N . GLY A 1 14 ? 4.582 4.325 0.803 1.00 74.45 14 GLY A N 18
ATOM 6882 C CA . GLY A 1 14 ? 4.688 5.521 1.657 1.00 32.22 14 GLY A CA 18
ATOM 6883 C C . GLY A 1 14 ? 3.397 5.797 2.421 1.00 23.12 14 GLY A C 18
ATOM 6884 O O . GLY A 1 14 ? 3.413 6.232 3.578 1.00 33.44 14 GLY A O 18
ATOM 6888 N N . CYS A 1 15 ? 2.286 5.476 1.761 1.00 55.41 15 CYS A N 18
ATOM 6889 C CA . CYS A 1 15 ? 0.927 5.689 2.265 1.00 35.33 15 CYS A CA 18
ATOM 6890 C C . CYS A 1 15 ? 0.563 4.603 3.281 1.00 50.11 15 CYS A C 18
ATOM 6891 O O . CYS A 1 15 ? 0.060 4.870 4.361 1.00 12.01 15 CYS A O 18
ATOM 6898 N N . CYS A 1 16 ? 0.846 3.374 2.876 1.00 72.44 16 CYS A N 18
ATOM 6899 C CA . CYS A 1 16 ? 0.373 2.153 3.530 1.00 52.43 16 CYS A CA 18
ATOM 6900 C C . CYS A 1 16 ? 1.213 1.799 4.766 1.00 64.10 16 CYS A C 18
ATOM 6901 O O . CYS A 1 16 ? 0.661 1.522 5.826 1.00 64.31 16 CYS A O 18
ATOM 6908 N N . LEU A 1 17 ? 2.545 1.876 4.636 1.00 64.00 17 LEU A N 18
ATOM 6909 C CA . LEU A 1 17 ? 3.496 1.458 5.707 1.00 23.11 17 LEU A CA 18
ATOM 6910 C C . LEU A 1 17 ? 3.436 2.324 6.996 1.00 15.54 17 LEU A C 18
ATOM 6911 O O . LEU A 1 17 ? 4.105 1.986 7.978 1.00 31.40 17 LEU A O 18
ATOM 6927 N N . VAL A 1 18 ? 2.649 3.422 7.012 1.00 65.12 18 VAL A N 18
ATOM 6928 C CA . VAL A 1 18 ? 2.502 4.266 8.231 1.00 40.11 18 VAL A CA 18
ATOM 6929 C C . VAL A 1 18 ? 1.363 3.728 9.131 1.00 11.24 18 VAL A C 18
ATOM 6930 O O . VAL A 1 18 ? 1.320 3.986 10.339 1.00 41.20 18 VAL A O 18
ATOM 6943 N N . GLN A 1 19 ? 0.484 2.925 8.532 1.00 11.45 19 GLN A N 18
ATOM 6944 C CA . GLN A 1 19 ? -0.776 2.475 9.148 1.00 72.42 19 GLN A CA 18
ATOM 6945 C C . GLN A 1 19 ? -0.989 0.961 8.935 1.00 45.22 19 GLN A C 18
ATOM 6946 O O . GLN A 1 19 ? -1.971 0.396 9.426 1.00 60.02 19 GLN A O 18
ATOM 6960 N N . CYS A 1 20 ? -0.066 0.309 8.202 1.00 61.32 20 CYS A N 18
ATOM 6961 C CA . CYS A 1 20 ? -0.173 -1.113 7.836 1.00 63.43 20 CYS A CA 18
ATOM 6962 C C . CYS A 1 20 ? 1.212 -1.778 7.860 1.00 14.44 20 CYS A C 18
ATOM 6963 O O . CYS A 1 20 ? 2.241 -1.101 7.995 1.00 15.13 20 CYS A O 18
ATOM 6970 N N . ALA A 1 21 ? 1.216 -3.112 7.725 1.00 34.31 21 ALA A N 18
ATOM 6971 C CA . ALA A 1 21 ? 2.442 -3.916 7.579 1.00 50.15 21 ALA A CA 18
ATOM 6972 C C . ALA A 1 21 ? 2.757 -4.112 6.076 1.00 41.32 21 ALA A C 18
ATOM 6973 O O . ALA A 1 21 ? 1.841 -4.023 5.247 1.00 31.11 21 ALA A O 18
ATOM 6980 N N . PRO A 1 22 ? 4.056 -4.362 5.681 1.00 74.13 22 PRO A N 18
ATOM 6981 C CA . PRO A 1 22 ? 4.424 -4.693 4.273 1.00 14.12 22 PRO A CA 18
ATOM 6982 C C . PRO A 1 22 ? 3.708 -5.950 3.722 1.00 42.12 22 PRO A C 18
ATOM 6983 O O . PRO A 1 22 ? 3.686 -6.147 2.510 1.00 74.05 22 PRO A O 18
ATOM 6994 N N . SER A 1 23 ? 3.129 -6.785 4.612 1.00 64.34 23 SER A N 18
ATOM 6995 C CA . SER A 1 23 ? 2.261 -7.909 4.202 1.00 70.13 23 SER A CA 18
ATOM 6996 C C . SER A 1 23 ? 0.982 -7.394 3.503 1.00 43.02 23 SER A C 18
ATOM 6997 O O . SER A 1 23 ? 0.494 -8.012 2.544 1.00 41.13 23 SER A O 18
ATOM 7005 N N . ILE A 1 24 ? 0.454 -6.251 3.997 1.00 30.51 24 ILE A N 18
ATOM 7006 C CA . ILE A 1 24 ? -0.719 -5.586 3.405 1.00 1.15 24 ILE A CA 18
ATOM 7007 C C . ILE A 1 24 ? -0.288 -4.857 2.121 1.00 74.14 24 ILE A C 18
ATOM 7008 O O . ILE A 1 24 ? -0.867 -5.051 1.047 1.00 51.30 24 ILE A O 18
ATOM 7024 N N . CYS A 1 25 ? 0.756 -4.024 2.275 1.00 73.41 25 CYS A N 18
ATOM 7025 C CA . CYS A 1 25 ? 1.214 -3.082 1.247 1.00 32.33 25 CYS A CA 18
ATOM 7026 C C . CYS A 1 25 ? 1.753 -3.792 -0.002 1.00 21.34 25 CYS A C 18
ATOM 7027 O O . CYS A 1 25 ? 1.722 -3.225 -1.085 1.00 30.21 25 CYS A O 18
ATOM 7034 N N . ALA A 1 26 ? 2.250 -5.036 0.160 1.00 62.33 26 ALA A N 18
ATOM 7035 C CA . ALA A 1 26 ? 2.710 -5.859 -0.978 1.00 24.23 26 ALA A CA 18
ATOM 7036 C C . ALA A 1 26 ? 1.540 -6.239 -1.896 1.00 43.22 26 ALA A C 18
ATOM 7037 O O . ALA A 1 26 ? 1.709 -6.350 -3.112 1.00 14.15 26 ALA A O 18
ATOM 7044 N N . GLY A 1 27 ? 0.344 -6.394 -1.297 1.00 13.42 27 GLY A N 18
ATOM 7045 C CA . GLY A 1 27 ? -0.843 -6.828 -2.033 1.00 20.41 27 GLY A CA 18
ATOM 7046 C C . GLY A 1 27 ? -1.446 -5.705 -2.867 1.00 34.25 27 GLY A C 18
ATOM 7047 O O . GLY A 1 27 ? -2.003 -5.947 -3.941 1.00 72.33 27 GLY A O 18
ATOM 7051 N N . TRP A 1 28 ? -1.317 -4.466 -2.363 1.00 4.11 28 TRP A N 18
ATOM 7052 C CA . TRP A 1 28 ? -1.853 -3.264 -3.028 1.00 60.01 28 TRP A CA 18
ATOM 7053 C C . TRP A 1 28 ? -0.830 -2.674 -4.018 1.00 12.42 28 TRP A C 18
ATOM 7054 O O . TRP A 1 28 ? -1.201 -2.195 -5.096 1.00 21.11 28 TRP A O 18
ATOM 7075 N N . CYS A 1 29 ? 0.458 -2.725 -3.634 1.00 60.40 29 CYS A N 18
ATOM 7076 C CA . CYS A 1 29 ? 1.568 -2.209 -4.455 1.00 31.11 29 CYS A CA 18
ATOM 7077 C C . CYS A 1 29 ? 2.143 -3.292 -5.379 1.00 0.14 29 CYS A C 18
ATOM 7078 O O . CYS A 1 29 ? 1.792 -3.359 -6.563 1.00 43.10 29 CYS A O 18
ATOM 7085 N N . GLY A 1 30 ? 3.008 -4.163 -4.811 1.00 43.00 30 GLY A N 18
ATOM 7086 C CA . GLY A 1 30 ? 3.831 -5.058 -5.609 1.00 31.21 30 GLY A CA 18
ATOM 7087 C C . GLY A 1 30 ? 4.551 -6.104 -4.768 1.00 72.32 30 GLY A C 18
ATOM 7088 O O . GLY A 1 30 ? 4.064 -7.232 -4.617 1.00 35.43 30 GLY A O 18
ATOM 7092 N N . GLY A 1 31 ? 5.716 -5.721 -4.214 1.00 53.34 31 GLY A N 18
ATOM 7093 C CA . GLY A 1 31 ? 6.532 -6.619 -3.390 1.00 60.42 31 GLY A CA 18
ATOM 7094 C C . GLY A 1 31 ? 7.780 -5.926 -2.841 1.00 1.55 31 GLY A C 18
ATOM 7095 O O . GLY A 1 31 ? 8.247 -4.937 -3.423 1.00 12.30 31 GLY A O 18
ATOM 7099 N N . SER A 1 32 ? 8.314 -6.445 -1.724 1.00 65.03 32 SER A N 18
ATOM 7100 C CA . SER A 1 32 ? 9.499 -5.889 -1.041 1.00 10.40 32 SER A CA 18
ATOM 7101 C C . SER A 1 32 ? 10.199 -7.021 -0.247 1.00 32.20 32 SER A C 18
ATOM 7102 O O . SER A 1 32 ? 9.604 -7.520 0.731 1.00 23.33 32 SER A O 18
ATOM 7111 N N . SER A 1 1 ? -3.043 -3.856 7.832 1.00 1.13 1 SER A N 19
ATOM 7112 C CA . SER A 1 1 ? -3.866 -3.401 6.689 1.00 3.15 1 SER A CA 19
ATOM 7113 C C . SER A 1 1 ? -4.081 -1.878 6.756 1.00 32.32 1 SER A C 19
ATOM 7114 O O . SER A 1 1 ? -4.000 -1.276 7.835 1.00 23.22 1 SER A O 19
ATOM 7124 N N . CYS A 1 2 ? -4.355 -1.260 5.593 1.00 70.31 2 CYS A N 19
ATOM 7125 C CA . CYS A 1 2 ? -4.447 0.204 5.458 1.00 21.21 2 CYS A CA 19
ATOM 7126 C C . CYS A 1 2 ? -5.627 0.586 4.547 1.00 45.12 2 CYS A C 19
ATOM 7127 O O . CYS A 1 2 ? -6.470 -0.254 4.230 1.00 51.40 2 CYS A O 19
ATOM 7134 N N . GLY A 1 3 ? -5.664 1.858 4.119 1.00 3.43 3 GLY A N 19
ATOM 7135 C CA . GLY A 1 3 ? -6.792 2.412 3.359 1.00 23.23 3 GLY A CA 19
ATOM 7136 C C . GLY A 1 3 ? -6.749 2.091 1.874 1.00 42.21 3 GLY A C 19
ATOM 7137 O O . GLY A 1 3 ? -7.700 2.407 1.161 1.00 32.32 3 GLY A O 19
ATOM 7141 N N . SER A 1 4 ? -5.597 1.541 1.411 1.00 62.41 4 SER A N 19
ATOM 7142 C CA . SER A 1 4 ? -5.360 1.110 0.019 1.00 52.21 4 SER A CA 19
ATOM 7143 C C . SER A 1 4 ? -5.081 2.298 -0.917 1.00 52.13 4 SER A C 19
ATOM 7144 O O . SER A 1 4 ? -4.564 2.117 -2.025 1.00 14.31 4 SER A O 19
ATOM 7152 N N . GLU A 1 5 ? -5.349 3.519 -0.429 1.00 24.45 5 GLU A N 19
ATOM 7153 C CA . GLU A 1 5 ? -5.233 4.755 -1.219 1.00 22.04 5 GLU A CA 19
ATOM 7154 C C . GLU A 1 5 ? -3.844 5.392 -0.980 1.00 73.33 5 GLU A C 19
ATOM 7155 O O . GLU A 1 5 ? -3.613 6.575 -1.247 1.00 55.25 5 GLU A O 19
ATOM 7167 N N . CYS A 1 6 ? -2.905 4.566 -0.479 1.00 73.14 6 CYS A N 19
ATOM 7168 C CA . CYS A 1 6 ? -1.481 4.867 -0.449 1.00 14.42 6 CYS A CA 19
ATOM 7169 C C . CYS A 1 6 ? -0.735 4.032 -1.515 1.00 3.32 6 CYS A C 19
ATOM 7170 O O . CYS A 1 6 ? 0.443 3.693 -1.362 1.00 10.12 6 CYS A O 19
ATOM 7177 N N . ALA A 1 7 ? -1.471 3.708 -2.592 1.00 31.44 7 ALA A N 19
ATOM 7178 C CA . ALA A 1 7 ? -0.934 3.145 -3.848 1.00 65.50 7 ALA A CA 19
ATOM 7179 C C . ALA A 1 7 ? -0.822 4.140 -5.071 1.00 64.11 7 ALA A C 19
ATOM 7180 O O . ALA A 1 7 ? -0.216 3.734 -6.069 1.00 62.22 7 ALA A O 19
ATOM 7187 N N . PRO A 1 8 ? -1.370 5.434 -5.075 1.00 30.23 8 PRO A N 19
ATOM 7188 C CA . PRO A 1 8 ? -1.464 6.254 -6.327 1.00 11.33 8 PRO A CA 19
ATOM 7189 C C . PRO A 1 8 ? -0.090 6.682 -6.867 1.00 72.54 8 PRO A C 19
ATOM 7190 O O . PRO A 1 8 ? 0.259 6.417 -8.020 1.00 34.23 8 PRO A O 19
ATOM 7201 N N . GLU A 1 9 ? 0.662 7.328 -5.974 1.00 4.50 9 GLU A N 19
ATOM 7202 C CA . GLU A 1 9 ? 1.868 8.066 -6.298 1.00 71.01 9 GLU A CA 19
ATOM 7203 C C . GLU A 1 9 ? 3.047 7.131 -6.638 1.00 35.14 9 GLU A C 19
ATOM 7204 O O . GLU A 1 9 ? 3.025 5.950 -6.286 1.00 1.13 9 GLU A O 19
ATOM 7216 N N . PRO A 1 10 ? 4.091 7.650 -7.353 1.00 65.20 10 PRO A N 19
ATOM 7217 C CA . PRO A 1 10 ? 5.423 6.988 -7.408 1.00 70.13 10 PRO A CA 19
ATOM 7218 C C . PRO A 1 10 ? 6.129 7.065 -6.029 1.00 15.14 10 PRO A C 19
ATOM 7219 O O . PRO A 1 10 ? 6.934 6.203 -5.666 1.00 52.50 10 PRO A O 19
ATOM 7230 N N . ASP A 1 11 ? 5.753 8.103 -5.263 1.00 74.14 11 ASP A N 19
ATOM 7231 C CA . ASP A 1 11 ? 6.250 8.387 -3.905 1.00 45.30 11 ASP A CA 19
ATOM 7232 C C . ASP A 1 11 ? 5.223 7.879 -2.852 1.00 43.14 11 ASP A C 19
ATOM 7233 O O . ASP A 1 11 ? 5.159 8.373 -1.726 1.00 43.44 11 ASP A O 19
ATOM 7242 N N . CYS A 1 12 ? 4.451 6.841 -3.229 1.00 32.04 12 CYS A N 19
ATOM 7243 C CA . CYS A 1 12 ? 3.368 6.257 -2.400 1.00 44.44 12 CYS A CA 19
ATOM 7244 C C . CYS A 1 12 ? 3.866 5.642 -1.079 1.00 74.13 12 CYS A C 19
ATOM 7245 O O . CYS A 1 12 ? 3.056 5.401 -0.166 1.00 43.52 12 CYS A O 19
ATOM 7252 N N . TRP A 1 13 ? 5.185 5.369 -0.999 1.00 73.45 13 TRP A N 19
ATOM 7253 C CA . TRP A 1 13 ? 5.856 4.946 0.227 1.00 54.52 13 TRP A CA 19
ATOM 7254 C C . TRP A 1 13 ? 5.590 5.952 1.355 1.00 34.45 13 TRP A C 19
ATOM 7255 O O . TRP A 1 13 ? 5.337 5.569 2.486 1.00 31.34 13 TRP A O 19
ATOM 7276 N N . GLY A 1 14 ? 5.574 7.239 0.981 1.00 72.42 14 GLY A N 19
ATOM 7277 C CA . GLY A 1 14 ? 5.407 8.344 1.934 1.00 41.20 14 GLY A CA 19
ATOM 7278 C C . GLY A 1 14 ? 4.026 8.340 2.585 1.00 71.32 14 GLY A C 19
ATOM 7279 O O . GLY A 1 14 ? 3.884 8.654 3.769 1.00 61.33 14 GLY A O 19
ATOM 7283 N N . CYS A 1 15 ? 3.017 7.943 1.793 1.00 11.32 15 CYS A N 19
ATOM 7284 C CA . CYS A 1 15 ? 1.614 7.839 2.239 1.00 15.50 15 CYS A CA 19
ATOM 7285 C C . CYS A 1 15 ? 1.459 6.722 3.263 1.00 1.02 15 CYS A C 19
ATOM 7286 O O . CYS A 1 15 ? 0.918 6.904 4.343 1.00 71.12 15 CYS A O 19
ATOM 7293 N N . CYS A 1 16 ? 1.960 5.560 2.867 1.00 25.11 16 CYS A N 19
ATOM 7294 C CA . CYS A 1 16 ? 1.781 4.301 3.579 1.00 41.10 16 CYS A CA 19
ATOM 7295 C C . CYS A 1 16 ? 2.593 4.268 4.886 1.00 43.10 16 CYS A C 19
ATOM 7296 O O . CYS A 1 16 ? 2.019 4.090 5.959 1.00 24.24 16 CYS A O 19
ATOM 7303 N N . LEU A 1 17 ? 3.908 4.517 4.778 1.00 61.40 17 LEU A N 19
ATOM 7304 C CA . LEU A 1 17 ? 4.876 4.438 5.912 1.00 0.14 17 LEU A CA 19
ATOM 7305 C C . LEU A 1 17 ? 4.481 5.239 7.180 1.00 42.43 17 LEU A C 19
ATOM 7306 O O . LEU A 1 17 ? 4.869 4.847 8.288 1.00 61.33 17 LEU A O 19
ATOM 7322 N N . VAL A 1 18 ? 3.693 6.328 7.036 1.00 13.24 18 VAL A N 19
ATOM 7323 C CA . VAL A 1 18 ? 3.366 7.223 8.184 1.00 43.12 18 VAL A CA 19
ATOM 7324 C C . VAL A 1 18 ? 2.332 6.563 9.139 1.00 0.10 18 VAL A C 19
ATOM 7325 O O . VAL A 1 18 ? 2.156 6.984 10.287 1.00 1.33 18 VAL A O 19
ATOM 7338 N N . GLN A 1 19 ? 1.694 5.490 8.666 1.00 32.31 19 GLN A N 19
ATOM 7339 C CA . GLN A 1 19 ? 0.564 4.842 9.358 1.00 12.52 19 GLN A CA 19
ATOM 7340 C C . GLN A 1 19 ? 0.560 3.318 9.113 1.00 63.41 19 GLN A C 19
ATOM 7341 O O . GLN A 1 19 ? -0.345 2.615 9.570 1.00 74.33 19 GLN A O 19
ATOM 7355 N N . CYS A 1 20 ? 1.587 2.817 8.402 1.00 23.14 20 CYS A N 19
ATOM 7356 C CA . CYS A 1 20 ? 1.720 1.398 8.035 1.00 52.23 20 CYS A CA 19
ATOM 7357 C C . CYS A 1 20 ? 3.211 1.011 7.971 1.00 4.25 20 CYS A C 19
ATOM 7358 O O . CYS A 1 20 ? 4.091 1.882 8.004 1.00 5.20 20 CYS A O 19
ATOM 7365 N N . ALA A 1 21 ? 3.479 -0.296 7.860 1.00 73.23 21 ALA A N 19
ATOM 7366 C CA . ALA A 1 21 ? 4.848 -0.843 7.764 1.00 53.41 21 ALA A CA 19
ATOM 7367 C C . ALA A 1 21 ? 5.313 -0.894 6.290 1.00 31.52 21 ALA A C 19
ATOM 7368 O O . ALA A 1 21 ? 4.471 -0.886 5.381 1.00 54.21 21 ALA A O 19
ATOM 7375 N N . PRO A 1 22 ? 6.671 -0.924 6.025 1.00 64.41 22 PRO A N 19
ATOM 7376 C CA . PRO A 1 22 ? 7.240 -1.281 4.695 1.00 54.44 22 PRO A CA 19
ATOM 7377 C C . PRO A 1 22 ? 6.663 -2.581 4.096 1.00 75.25 22 PRO A C 19
ATOM 7378 O O . PRO A 1 22 ? 6.727 -2.771 2.893 1.00 22.03 22 PRO A O 19
ATOM 7389 N N . SER A 1 23 ? 6.118 -3.466 4.954 1.00 70.04 23 SER A N 19
ATOM 7390 C CA . SER A 1 23 ? 5.388 -4.673 4.526 1.00 12.11 23 SER A CA 19
ATOM 7391 C C . SER A 1 23 ? 4.165 -4.313 3.647 1.00 22.54 23 SER A C 19
ATOM 7392 O O . SER A 1 23 ? 3.939 -4.930 2.599 1.00 10.34 23 SER A O 19
ATOM 7400 N N . ILE A 1 24 ? 3.400 -3.294 4.088 1.00 32.44 24 ILE A N 19
ATOM 7401 C CA . ILE A 1 24 ? 2.198 -2.810 3.377 1.00 12.04 24 ILE A CA 19
ATOM 7402 C C . ILE A 1 24 ? 2.611 -2.001 2.134 1.00 60.12 24 ILE A C 19
ATOM 7403 O O . ILE A 1 24 ? 2.055 -2.187 1.047 1.00 0.40 24 ILE A O 19
ATOM 7419 N N . CYS A 1 25 ? 3.596 -1.108 2.327 1.00 53.05 25 CYS A N 19
ATOM 7420 C CA . CYS A 1 25 ? 4.074 -0.180 1.288 1.00 54.31 25 CYS A CA 19
ATOM 7421 C C . CYS A 1 25 ? 4.723 -0.942 0.118 1.00 11.53 25 CYS A C 19
ATOM 7422 O O . CYS A 1 25 ? 4.624 -0.520 -1.034 1.00 43.13 25 CYS A O 19
ATOM 7429 N N . ALA A 1 26 ? 5.376 -2.078 0.435 1.00 55.33 26 ALA A N 19
ATOM 7430 C CA . ALA A 1 26 ? 5.936 -2.994 -0.581 1.00 41.41 26 ALA A CA 19
ATOM 7431 C C . ALA A 1 26 ? 4.816 -3.690 -1.370 1.00 23.21 26 ALA A C 19
ATOM 7432 O O . ALA A 1 26 ? 5.028 -4.096 -2.508 1.00 22.43 26 ALA A O 19
ATOM 7439 N N . GLY A 1 27 ? 3.626 -3.806 -0.757 1.00 71.24 27 GLY A N 19
ATOM 7440 C CA . GLY A 1 27 ? 2.482 -4.455 -1.391 1.00 61.00 27 GLY A CA 19
ATOM 7441 C C . GLY A 1 27 ? 1.827 -3.561 -2.435 1.00 42.20 27 GLY A C 19
ATOM 7442 O O . GLY A 1 27 ? 1.456 -4.023 -3.517 1.00 13.14 27 GLY A O 19
ATOM 7446 N N . TRP A 1 28 ? 1.703 -2.265 -2.100 1.00 5.42 28 TRP A N 19
ATOM 7447 C CA . TRP A 1 28 ? 1.055 -1.267 -2.972 1.00 33.12 28 TRP A CA 19
ATOM 7448 C C . TRP A 1 28 ? 2.046 -0.709 -4.002 1.00 53.13 28 TRP A C 19
ATOM 7449 O O . TRP A 1 28 ? 1.833 -0.849 -5.213 1.00 74.04 28 TRP A O 19
ATOM 7470 N N . CYS A 1 29 ? 3.132 -0.090 -3.506 1.00 60.05 29 CYS A N 19
ATOM 7471 C CA . CYS A 1 29 ? 4.149 0.553 -4.358 1.00 41.22 29 CYS A CA 19
ATOM 7472 C C . CYS A 1 29 ? 4.945 -0.489 -5.153 1.00 30.40 29 CYS A C 19
ATOM 7473 O O . CYS A 1 29 ? 5.065 -0.387 -6.379 1.00 3.43 29 CYS A O 19
ATOM 7480 N N . GLY A 1 30 ? 5.464 -1.497 -4.435 1.00 32.44 30 GLY A N 19
ATOM 7481 C CA . GLY A 1 30 ? 6.307 -2.523 -5.040 1.00 33.14 30 GLY A CA 19
ATOM 7482 C C . GLY A 1 30 ? 5.508 -3.538 -5.856 1.00 24.30 30 GLY A C 19
ATOM 7483 O O . GLY A 1 30 ? 5.896 -3.885 -6.975 1.00 73.11 30 GLY A O 19
ATOM 7487 N N . GLY A 1 31 ? 4.386 -4.008 -5.276 1.00 34.05 31 GLY A N 19
ATOM 7488 C CA . GLY A 1 31 ? 3.533 -5.026 -5.899 1.00 32.33 31 GLY A CA 19
ATOM 7489 C C . GLY A 1 31 ? 4.196 -6.401 -5.972 1.00 52.13 31 GLY A C 19
ATOM 7490 O O . GLY A 1 31 ? 5.106 -6.691 -5.185 1.00 23.22 31 GLY A O 19
ATOM 7494 N N . SER A 1 32 ? 3.741 -7.240 -6.915 1.00 4.33 32 SER A N 19
ATOM 7495 C CA . SER A 1 32 ? 4.310 -8.575 -7.159 1.00 55.12 32 SER A CA 19
ATOM 7496 C C . SER A 1 32 ? 3.837 -9.062 -8.552 1.00 3.15 32 SER A C 19
ATOM 7497 O O . SER A 1 32 ? 4.589 -8.904 -9.540 1.00 53.31 32 SER A O 19
ATOM 7506 N N . SER A 1 1 ? -4.067 -2.139 7.686 1.00 54.33 1 SER A N 20
ATOM 7507 C CA . SER A 1 1 ? -3.642 -2.364 6.293 1.00 32.12 1 SER A CA 20
ATOM 7508 C C . SER A 1 1 ? -4.366 -1.394 5.360 1.00 21.11 1 SER A C 20
ATOM 7509 O O . SER A 1 1 ? -5.525 -1.035 5.614 1.00 2.33 1 SER A O 20
ATOM 7519 N N . CYS A 1 2 ? -3.673 -0.952 4.293 1.00 25.15 2 CYS A N 20
ATOM 7520 C CA . CYS A 1 2 ? -4.269 -0.076 3.275 1.00 71.12 2 CYS A CA 20
ATOM 7521 C C . CYS A 1 2 ? -5.222 -0.889 2.379 1.00 33.33 2 CYS A C 20
ATOM 7522 O O . CYS A 1 2 ? -5.168 -2.129 2.367 1.00 11.23 2 CYS A O 20
ATOM 7529 N N . GLY A 1 3 ? -6.070 -0.182 1.620 1.00 71.52 3 GLY A N 20
ATOM 7530 C CA . GLY A 1 3 ? -6.938 -0.816 0.631 1.00 1.44 3 GLY A CA 20
ATOM 7531 C C . GLY A 1 3 ? -6.170 -1.273 -0.603 1.00 60.13 3 GLY A C 20
ATOM 7532 O O . GLY A 1 3 ? -6.042 -2.475 -0.856 1.00 34.12 3 GLY A O 20
ATOM 7536 N N . SER A 1 4 ? -5.601 -0.272 -1.297 1.00 60.13 4 SER A N 20
ATOM 7537 C CA . SER A 1 4 ? -5.018 -0.371 -2.662 1.00 61.10 4 SER A CA 20
ATOM 7538 C C . SER A 1 4 ? -4.926 1.031 -3.276 1.00 23.45 4 SER A C 20
ATOM 7539 O O . SER A 1 4 ? -4.260 1.230 -4.295 1.00 74.02 4 SER A O 20
ATOM 7547 N N . GLU A 1 5 ? -5.610 2.005 -2.629 1.00 43.33 5 GLU A N 20
ATOM 7548 C CA . GLU A 1 5 ? -5.684 3.406 -3.095 1.00 3.35 5 GLU A CA 20
ATOM 7549 C C . GLU A 1 5 ? -4.325 4.109 -2.917 1.00 24.24 5 GLU A C 20
ATOM 7550 O O . GLU A 1 5 ? -4.041 5.107 -3.582 1.00 3.44 5 GLU A O 20
ATOM 7562 N N . CYS A 1 6 ? -3.472 3.557 -2.030 1.00 73.22 6 CYS A N 20
ATOM 7563 C CA . CYS A 1 6 ? -2.092 3.999 -1.853 1.00 74.33 6 CYS A CA 20
ATOM 7564 C C . CYS A 1 6 ? -1.140 3.198 -2.761 1.00 70.41 6 CYS A C 20
ATOM 7565 O O . CYS A 1 6 ? -0.146 2.618 -2.310 1.00 13.22 6 CYS A O 20
ATOM 7572 N N . ALA A 1 7 ? -1.497 3.168 -4.050 1.00 2.33 7 ALA A N 20
ATOM 7573 C CA . ALA A 1 7 ? -0.652 2.655 -5.143 1.00 35.44 7 ALA A CA 20
ATOM 7574 C C . ALA A 1 7 ? -0.505 3.613 -6.384 1.00 21.43 7 ALA A C 20
ATOM 7575 O O . ALA A 1 7 ? 0.008 3.137 -7.405 1.00 2.14 7 ALA A O 20
ATOM 7582 N N . PRO A 1 8 ? -0.891 4.966 -6.369 1.00 73.34 8 PRO A N 20
ATOM 7583 C CA . PRO A 1 8 ? -0.745 5.831 -7.570 1.00 4.31 8 PRO A CA 20
ATOM 7584 C C . PRO A 1 8 ? 0.722 6.084 -7.894 1.00 20.24 8 PRO A C 20
ATOM 7585 O O . PRO A 1 8 ? 1.178 5.910 -9.025 1.00 44.52 8 PRO A O 20
ATOM 7596 N N . GLU A 1 9 ? 1.432 6.514 -6.848 1.00 42.41 9 GLU A N 20
ATOM 7597 C CA . GLU A 1 9 ? 2.756 7.052 -6.949 1.00 52.15 9 GLU A CA 20
ATOM 7598 C C . GLU A 1 9 ? 3.796 5.926 -7.022 1.00 23.25 9 GLU A C 20
ATOM 7599 O O . GLU A 1 9 ? 3.558 4.836 -6.470 1.00 60.32 9 GLU A O 20
ATOM 7611 N N . PRO A 1 10 ? 4.965 6.165 -7.696 1.00 32.31 10 PRO A N 20
ATOM 7612 C CA . PRO A 1 10 ? 6.092 5.211 -7.667 1.00 11.02 10 PRO A CA 20
ATOM 7613 C C . PRO A 1 10 ? 6.642 5.027 -6.232 1.00 43.31 10 PRO A C 20
ATOM 7614 O O . PRO A 1 10 ? 7.094 3.940 -5.854 1.00 31.31 10 PRO A O 20
ATOM 7625 N N . ASP A 1 11 ? 6.558 6.111 -5.447 1.00 65.25 11 ASP A N 20
ATOM 7626 C CA . ASP A 1 11 ? 6.928 6.147 -4.028 1.00 51.52 11 ASP A CA 20
ATOM 7627 C C . ASP A 1 11 ? 5.639 6.179 -3.174 1.00 4.53 11 ASP A C 20
ATOM 7628 O O . ASP A 1 11 ? 5.414 7.079 -2.352 1.00 60.30 11 ASP A O 20
ATOM 7637 N N . CYS A 1 12 ? 4.806 5.144 -3.385 1.00 44.41 12 CYS A N 20
ATOM 7638 C CA . CYS A 1 12 ? 3.511 4.937 -2.682 1.00 32.24 12 CYS A CA 20
ATOM 7639 C C . CYS A 1 12 ? 3.657 4.832 -1.151 1.00 13.41 12 CYS A C 20
ATOM 7640 O O . CYS A 1 12 ? 2.652 4.889 -0.426 1.00 72.53 12 CYS A O 20
ATOM 7647 N N . TRP A 1 13 ? 4.908 4.645 -0.688 1.00 54.11 13 TRP A N 20
ATOM 7648 C CA . TRP A 1 13 ? 5.297 4.659 0.723 1.00 32.22 13 TRP A CA 20
ATOM 7649 C C . TRP A 1 13 ? 4.731 5.897 1.459 1.00 10.04 13 TRP A C 20
ATOM 7650 O O . TRP A 1 13 ? 4.341 5.822 2.609 1.00 1.24 13 TRP A O 20
ATOM 7671 N N . GLY A 1 14 ? 4.676 7.020 0.742 1.00 3.04 14 GLY A N 20
ATOM 7672 C CA . GLY A 1 14 ? 4.221 8.299 1.318 1.00 1.23 14 GLY A CA 20
ATOM 7673 C C . GLY A 1 14 ? 2.737 8.294 1.691 1.00 41.14 14 GLY A C 20
ATOM 7674 O O . GLY A 1 14 ? 2.323 8.946 2.655 1.00 23.20 14 GLY A O 20
ATOM 7678 N N . CYS A 1 15 ? 1.951 7.540 0.912 1.00 32.43 15 CYS A N 20
ATOM 7679 C CA . CYS A 1 15 ? 0.490 7.403 1.095 1.00 3.33 15 CYS A CA 20
ATOM 7680 C C . CYS A 1 15 ? 0.192 6.363 2.163 1.00 32.12 15 CYS A C 20
ATOM 7681 O O . CYS A 1 15 ? -0.677 6.528 3.021 1.00 31.42 15 CYS A O 20
ATOM 7688 N N . CYS A 1 16 ? 0.926 5.267 2.036 1.00 22.44 16 CYS A N 20
ATOM 7689 C CA . CYS A 1 16 ? 0.704 4.033 2.769 1.00 3.43 16 CYS A CA 20
ATOM 7690 C C . CYS A 1 16 ? 1.335 4.081 4.170 1.00 13.51 16 CYS A C 20
ATOM 7691 O O . CYS A 1 16 ? 0.605 4.014 5.147 1.00 64.23 16 CYS A O 20
ATOM 7698 N N . LEU A 1 17 ? 2.672 4.264 4.254 1.00 62.32 17 LEU A N 20
ATOM 7699 C CA . LEU A 1 17 ? 3.444 4.236 5.543 1.00 74.32 17 LEU A CA 20
ATOM 7700 C C . LEU A 1 17 ? 2.899 5.164 6.650 1.00 33.32 17 LEU A C 20
ATOM 7701 O O . LEU A 1 17 ? 3.120 4.887 7.836 1.00 30.44 17 LEU A O 20
ATOM 7717 N N . VAL A 1 18 ? 2.198 6.246 6.273 1.00 3.55 18 VAL A N 20
ATOM 7718 C CA . VAL A 1 18 ? 1.691 7.238 7.250 1.00 24.54 18 VAL A CA 20
ATOM 7719 C C . VAL A 1 18 ? 0.584 6.621 8.151 1.00 74.21 18 VAL A C 20
ATOM 7720 O O . VAL A 1 18 ? 0.354 7.072 9.277 1.00 14.24 18 VAL A O 20
ATOM 7733 N N . GLN A 1 19 ? -0.060 5.546 7.658 1.00 14.34 19 GLN A N 20
ATOM 7734 C CA . GLN A 1 19 ? -1.186 4.882 8.346 1.00 23.30 19 GLN A CA 20
ATOM 7735 C C . GLN A 1 19 ? -1.133 3.333 8.225 1.00 63.03 19 GLN A C 20
ATOM 7736 O O . GLN A 1 19 ? -1.934 2.643 8.856 1.00 31.21 19 GLN A O 20
ATOM 7750 N N . CYS A 1 20 ? -0.169 2.803 7.442 1.00 61.15 20 CYS A N 20
ATOM 7751 C CA . CYS A 1 20 ? 0.032 1.340 7.236 1.00 24.55 20 CYS A CA 20
ATOM 7752 C C . CYS A 1 20 ? 1.501 0.956 7.519 1.00 14.14 20 CYS A C 20
ATOM 7753 O O . CYS A 1 20 ? 2.358 1.819 7.741 1.00 22.43 20 CYS A O 20
ATOM 7760 N N . ALA A 1 21 ? 1.765 -0.359 7.479 1.00 10.21 21 ALA A N 20
ATOM 7761 C CA . ALA A 1 21 ? 3.096 -0.953 7.657 1.00 62.31 21 ALA A CA 20
ATOM 7762 C C . ALA A 1 21 ? 3.820 -1.066 6.283 1.00 22.10 21 ALA A C 20
ATOM 7763 O O . ALA A 1 21 ? 3.147 -1.079 5.240 1.00 4.11 21 ALA A O 20
ATOM 7770 N N . PRO A 1 22 ? 5.205 -1.149 6.254 1.00 31.51 22 PRO A N 20
ATOM 7771 C CA . PRO A 1 22 ? 5.990 -1.354 4.999 1.00 42.03 22 PRO A CA 20
ATOM 7772 C C . PRO A 1 22 ? 5.633 -2.653 4.262 1.00 51.53 22 PRO A C 20
ATOM 7773 O O . PRO A 1 22 ? 5.950 -2.783 3.089 1.00 43.42 22 PRO A O 20
ATOM 7784 N N . SER A 1 23 ? 4.974 -3.599 4.963 1.00 33.15 23 SER A N 20
ATOM 7785 C CA . SER A 1 23 ? 4.416 -4.817 4.352 1.00 63.35 23 SER A CA 20
ATOM 7786 C C . SER A 1 23 ? 3.432 -4.460 3.217 1.00 3.02 23 SER A C 20
ATOM 7787 O O . SER A 1 23 ? 3.469 -5.061 2.136 1.00 4.23 23 SER A O 20
ATOM 7795 N N . ILE A 1 24 ? 2.585 -3.447 3.470 1.00 61.54 24 ILE A N 20
ATOM 7796 C CA . ILE A 1 24 ? 1.545 -3.026 2.521 1.00 60.12 24 ILE A CA 20
ATOM 7797 C C . ILE A 1 24 ? 2.172 -2.207 1.382 1.00 74.21 24 ILE A C 20
ATOM 7798 O O . ILE A 1 24 ? 1.923 -2.460 0.200 1.00 54.04 24 ILE A O 20
ATOM 7814 N N . CYS A 1 25 ? 3.000 -1.232 1.782 1.00 41.14 25 CYS A N 20
ATOM 7815 C CA . CYS A 1 25 ? 3.605 -0.253 0.872 1.00 75.02 25 CYS A CA 20
ATOM 7816 C C . CYS A 1 25 ? 4.566 -0.927 -0.127 1.00 42.53 25 CYS A C 20
ATOM 7817 O O . CYS A 1 25 ? 4.662 -0.507 -1.277 1.00 51.51 25 CYS A O 20
ATOM 7824 N N . ALA A 1 26 ? 5.267 -1.984 0.336 1.00 5.40 26 ALA A N 20
ATOM 7825 C CA . ALA A 1 26 ? 6.170 -2.792 -0.518 1.00 2.43 26 ALA A CA 20
ATOM 7826 C C . ALA A 1 26 ? 5.380 -3.602 -1.564 1.00 11.35 26 ALA A C 20
ATOM 7827 O O . ALA A 1 26 ? 5.933 -4.006 -2.593 1.00 71.53 26 ALA A O 20
ATOM 7834 N N . GLY A 1 27 ? 4.077 -3.811 -1.296 1.00 1.44 27 GLY A N 20
ATOM 7835 C CA . GLY A 1 27 ? 3.218 -4.584 -2.183 1.00 24.25 27 GLY A CA 20
ATOM 7836 C C . GLY A 1 27 ? 2.737 -3.760 -3.362 1.00 2.41 27 GLY A C 20
ATOM 7837 O O . GLY A 1 27 ? 2.616 -4.267 -4.483 1.00 25.33 27 GLY A O 20
ATOM 7841 N N . TRP A 1 28 ? 2.481 -2.471 -3.098 1.00 41.11 28 TRP A N 20
ATOM 7842 C CA . TRP A 1 28 ? 1.912 -1.541 -4.085 1.00 4.14 28 TRP A CA 20
ATOM 7843 C C . TRP A 1 28 ? 3.013 -0.808 -4.881 1.00 71.43 28 TRP A C 20
ATOM 7844 O O . TRP A 1 28 ? 2.891 -0.635 -6.101 1.00 35.03 28 TRP A O 20
ATOM 7865 N N . CYS A 1 29 ? 4.078 -0.376 -4.179 1.00 61.30 29 CYS A N 20
ATOM 7866 C CA . CYS A 1 29 ? 5.231 0.315 -4.801 1.00 52.32 29 CYS A CA 20
ATOM 7867 C C . CYS A 1 29 ? 6.048 -0.642 -5.680 1.00 75.24 29 CYS A C 20
ATOM 7868 O O . CYS A 1 29 ? 6.010 -0.575 -6.915 1.00 14.43 29 CYS A O 20
ATOM 7875 N N . GLY A 1 30 ? 6.765 -1.550 -5.003 1.00 61.32 30 GLY A N 20
ATOM 7876 C CA . GLY A 1 30 ? 7.760 -2.388 -5.633 1.00 4.23 30 GLY A CA 20
ATOM 7877 C C . GLY A 1 30 ? 8.298 -3.410 -4.653 1.00 3.01 30 GLY A C 20
ATOM 7878 O O . GLY A 1 30 ? 8.794 -3.039 -3.584 1.00 32.52 30 GLY A O 20
ATOM 7882 N N . GLY A 1 31 ? 8.191 -4.691 -5.009 1.00 24.25 31 GLY A N 20
ATOM 7883 C CA . GLY A 1 31 ? 8.584 -5.792 -4.130 1.00 43.22 31 GLY A CA 20
ATOM 7884 C C . GLY A 1 31 ? 7.608 -6.947 -4.237 1.00 1.32 31 GLY A C 20
ATOM 7885 O O . GLY A 1 31 ? 8.006 -8.114 -4.122 1.00 15.13 31 GLY A O 20
ATOM 7889 N N . SER A 1 32 ? 6.320 -6.589 -4.450 1.00 73.31 32 SER A N 20
ATOM 7890 C CA . SER A 1 32 ? 5.199 -7.522 -4.672 1.00 61.50 32 SER A CA 20
ATOM 7891 C C . SER A 1 32 ? 4.871 -8.330 -3.379 1.00 54.55 32 SER A C 20
ATOM 7892 O O . SER A 1 32 ? 5.514 -9.377 -3.131 1.00 4.13 32 SER A O 20
#

Solvent-accessible surface area: 2248 Å² total; per-residue (Å²): 142,47,72,61,149,14,29,106,93,137,80,0,88,65,44,0,87,134,120,24,51,85,94,46,0,26,39,96,41,79,45,154

B-factor: mean 37.95, std 19.08, range [0.53, 75.54]